Protein AF-0000000066530817 (afdb_homodimer)

pLDDT: mean 96.84, std 5.61, range [38.28, 98.94]

Nearest PDB structures (foldseek):
  3m1a-assembly2_B  TM=9.467E-01  e=4.471E-30  Streptomyces avermitilis
  3m1a-assembly6_J  TM=9.581E-01  e=1.051E-29  Streptomyces avermitilis
  3m1a-assembly4_D  TM=9.405E-01  e=4.206E-30  Streptomyces avermitilis
  3m1a-assembly1_C  TM=9.380E-01  e=3.957E-30  Streptomyces avermitilis
  3m1a-assembly1_G  TM=9.367E-01  e=8.749E-30  Streptomyces avermitilis

Sequence (554 aa):
MSFRKTLLITGASSGFGQALAREALDAGHRVVGTVRSEEARSALEAVAPGQAFGRLLDVTDLAAIEPTVAAIERDIGPLDVLVNSAGYGHEGILEESPLAEMRRQFEVNLFGAVAMIQAVLPYMRRRRRGHILNITSMGGYITMPGIAYYCGSKFALEGVSEALGKEVAGLGIAVTAVAPGSFRTDWAGRSMVRSPRTIADYDALFDPVRQARQEKSGKQPGDPRKAARAMLQAIDAENPPAHLLLGSDALGLVRQKLKALEEEIAAWEEVTRSTDGMSFRKTLLITGASSGFGQALAREALDAGHRVVGTVRSEEARSALEAVAPGQAFGRLLDVTDLAAIEPTVAAIERDIGPLDVLVNSAGYGHEGILEESPLAEMRRQFEVNLFGAVAMIQAVLPYMRRRRRGHILNITSMGGYITMPGIAYYCGSKFALEGVSEALGKEVAGLGIAVTAVAPGSFRTDWAGRSMVRSPRTIADYDALFDPVRQARQEKSGKQPGDPRKAARAMLQAIDAENPPAHLLLGSDALGLVRQKLKALEEEIAAWEEVTRSTDG

Organism: Pseudomonas aeruginosa (strain ATCC 15692 / DSM 22644 / CIP 104116 / JCM 14847 / LMG 12228 / 1C / PRS 101 / PAO1) (NCBI:txid208964)

Secondary structure (DSSP, 8-state):
-----EEEESSTTSHHHHHHHHHHHHTT-EEEEEESSHHHHHHHHHHSTTTEEEEE--TT-HHHHHHHHHHHHHHT----EEEE----EEEB-GGGS-HHHHHHHHIIIIIIHHHHHHHHHHHHHHHT-EEEEEE--GGGT---TTBHHHHHHHHHHHHHHHHHHHHHGGGTEEEEEEEE-SBSSSTTTTTEEEPPP--GGGHHHHHHHHHHHHHHTT--SB-HHHHHHHHHHHHH-SS--SEEEESHHHHHHHHHHHHHHHHHHHHTHHHHHTTB-/-----EEEEESTTSHHHHHHHHHHHHTT-EEEEEESSHHHHHHHHHHSTTTEEEEE--TT-HHHHHHHHHHHHHHT----EEEE----EEEB-GGGS-HHHHHHHHIIIIIIHHHHHHHHHHHHHHHT-EEEEEE--GGGT---TTBHHHHHHHHHHHHHHHHHHHHHGGGTEEEEEEEE-SBSSSTTTTTEEEPPP--GGGHHHHHHHHHHHHHHTT--SB-HHHHHHHHHHHHH-SS--SEEEESHHHHHHHHHHHHHHHHHHHHTHHHHHTTB-

Solvent-accessible surface area (backbone atoms only — not comparable to full-atom values): 26967 Å² total; per-residue (Å²): 127,88,76,74,41,31,36,38,28,32,37,27,76,44,56,61,23,26,30,29,47,52,52,39,46,75,72,59,24,32,34,37,27,23,20,85,42,71,67,48,25,53,54,50,22,64,74,38,75,91,37,28,41,52,40,85,49,56,60,67,46,63,84,52,45,46,60,50,47,52,47,40,44,71,73,76,37,75,63,39,29,42,32,38,43,44,60,67,39,44,37,28,46,68,82,61,37,61,67,67,58,40,53,53,46,32,36,39,43,30,53,18,43,49,50,50,47,50,45,48,42,64,59,22,54,74,66,43,35,33,36,38,36,38,59,50,24,33,44,34,76,40,70,48,66,33,28,28,55,34,16,15,26,21,12,15,41,45,33,30,36,54,12,46,27,62,60,32,48,90,38,49,28,48,33,25,30,34,17,41,39,58,43,48,35,56,48,69,49,84,35,38,48,72,46,69,90,84,61,71,91,45,44,84,67,44,48,61,52,55,51,51,50,57,70,40,51,68,65,34,54,17,23,42,58,42,43,24,52,46,51,50,50,43,72,68,37,94,76,52,55,56,56,40,57,31,16,56,63,22,49,51,53,42,51,51,46,53,52,53,50,51,53,47,46,62,74,42,39,68,59,13,47,60,13,45,100,128,88,77,75,43,30,36,38,27,31,38,28,76,44,53,60,23,26,30,31,48,52,53,38,44,74,72,60,23,32,35,37,26,23,22,88,42,71,68,47,24,52,54,50,21,65,74,37,74,92,38,30,42,52,40,84,49,57,60,68,46,62,84,55,44,47,61,50,47,52,48,40,43,70,73,77,36,74,66,41,29,42,33,38,43,44,61,66,39,43,37,28,48,68,82,59,35,59,66,68,58,41,53,53,47,32,36,40,42,31,53,17,42,49,51,50,48,50,46,49,41,65,59,22,55,74,68,43,33,31,35,37,37,37,59,48,24,34,43,34,76,39,70,48,66,33,28,25,56,34,16,14,26,20,13,15,40,44,32,30,37,53,9,46,27,61,63,32,48,90,38,50,28,49,32,25,28,34,17,42,38,60,44,48,34,56,46,70,50,84,34,38,48,71,47,69,91,82,61,72,89,47,44,83,66,44,50,60,52,54,52,52,50,58,69,40,51,69,66,34,56,16,24,44,60,40,43,25,51,45,50,51,50,41,71,69,38,93,76,52,54,57,58,39,54,31,15,56,62,20,50,52,52,42,52,50,46,53,52,52,50,52,52,48,45,60,74,44,40,69,59,13,47,60,11,45,101

Foldseek 3Di:
DQPAAEEEAEPCQFFLNVLLLLLSVVVPHAYEYEDADPVSQVVQCVSDPPRYGYDHDDLLPLVVQLVVLVCCCVPVHAHAEYELPFAAFEFAAPVQDDVVVLVVRLSTLPVSLVSNCVSNVVRCLVVLHHEYEREAALLLQDPDGGGVSNSVNSVVNLVVQLVVQVVCVRSRYHGAYEHEYWEQTCRLHPRYDYRDDDDVVCCVPPVVVNVVSVVCHRVTPHYSNVVSVVVVVLSSDPDHDNYHYHDPVSVVVNVVSVVVVVVVCVVCVVVVVVPDD/DQPAAEEEAEPCQFFLNVLLLLLSVVVPHAYEYEDADPVSQVVQCVSDPPRYGYDHDDLLPLVVQLVVLVCCCVPVHAHAEYELPFAAFEFAAPVQDDVVVLVVRLSTLPVSLVSNCVSNCVRCLVVLHHEYEREAALLLQDPDGGGVSNSVNSVVNLVVQLVVQVVCVRSRYHGAYEHEYWEQTCRLHPRYDYRDDDDVVCCVPCVVVNVVSVVCHRVTPHYSNVVSVVVVVLSSDPDHDNYHYHDPVSVVVNVVSVVVVVVVCVVCVVVVVVPDD

Structure (mmCIF, N/CA/C/O backbone):
data_AF-0000000066530817-model_v1
#
loop_
_entity.id
_entity.type
_entity.pdbx_description
1 polymer 'Probable short-chain dehydrogenase'
#
loop_
_atom_site.group_PDB
_atom_site.id
_atom_site.type_symbol
_atom_site.label_atom_id
_atom_site.label_alt_id
_atom_site.label_comp_id
_atom_site.label_asym_id
_atom_site.label_entity_id
_atom_site.label_seq_id
_atom_site.pdbx_PDB_ins_code
_atom_site.Cartn_x
_atom_site.Cartn_y
_atom_site.Cartn_z
_atom_site.occupancy
_atom_site.B_iso_or_equiv
_atom_site.auth_seq_id
_atom_site.auth_comp_id
_atom_site.auth_asym_id
_atom_site.auth_atom_id
_atom_site.pdbx_PDB_model_num
ATOM 1 N N . MET A 1 1 ? 1.146 -38.344 -5.578 1 38.28 1 MET A N 1
ATOM 2 C CA . MET A 1 1 ? 1.476 -37.812 -6.887 1 38.28 1 MET A CA 1
ATOM 3 C C . MET A 1 1 ? 0.85 -36.406 -7.062 1 38.28 1 MET A C 1
ATOM 5 O O . MET A 1 1 ? -0.363 -36.25 -6.914 1 38.28 1 MET A O 1
ATOM 9 N N . SER A 1 2 ? 1.534 -35.281 -6.781 1 54.75 2 SER A N 1
ATOM 10 C CA . SER A 1 2 ? 0.898 -33.969 -6.812 1 54.75 2 SER A CA 1
ATOM 11 C C . SER A 1 2 ? 0.169 -33.75 -8.133 1 54.75 2 SER A C 1
ATOM 13 O O . SER A 1 2 ? 0.687 -34.094 -9.203 1 54.75 2 SER A O 1
ATOM 15 N N . PHE A 1 3 ? -1.241 -33.656 -8.164 1 81.12 3 PHE A N 1
ATOM 16 C CA . PHE A 1 3 ? -2.107 -33.469 -9.32 1 81.12 3 PHE A CA 1
ATOM 17 C C . PHE A 1 3 ? -1.607 -32.312 -10.18 1 81.12 3 PHE A C 1
ATOM 19 O O . PHE A 1 3 ? -1.059 -31.344 -9.664 1 81.12 3 PHE A O 1
ATOM 26 N N . ARG A 1 4 ? -1.428 -32.594 -11.516 1 94.75 4 ARG A N 1
ATOM 27 C CA . ARG A 1 4 ? -1.034 -31.609 -12.5 1 94.75 4 ARG A CA 1
ATOM 28 C C . ARG A 1 4 ? -1.907 -30.359 -12.398 1 94.75 4 ARG A C 1
ATOM 30 O O . ARG A 1 4 ? -3.137 -30.453 -12.391 1 94.75 4 ARG A O 1
ATOM 37 N N . LYS A 1 5 ? -1.206 -29.281 -12.188 1 97.75 5 LYS A N 1
ATOM 38 C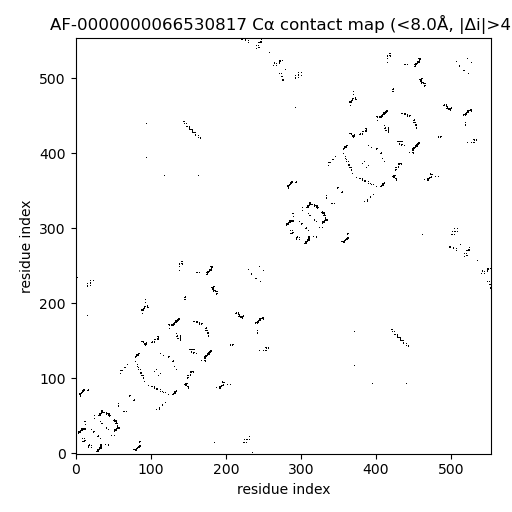 CA . LYS A 1 5 ? -1.889 -27.984 -12.133 1 97.75 5 LYS A CA 1
ATOM 39 C C . LYS A 1 5 ? -1.542 -27.125 -13.352 1 97.75 5 LYS A C 1
ATOM 41 O O . LYS A 1 5 ? -0.508 -27.344 -13.984 1 97.75 5 LYS A O 1
ATOM 46 N N . THR A 1 6 ? -2.455 -26.266 -13.695 1 98.56 6 THR A N 1
ATOM 47 C CA . THR A 1 6 ? -2.178 -25.25 -14.711 1 98.56 6 THR A CA 1
ATOM 48 C C . THR A 1 6 ? -1.934 -23.891 -14.055 1 98.56 6 THR A C 1
ATOM 50 O O . THR A 1 6 ? -2.822 -23.344 -13.406 1 98.56 6 THR A O 1
ATOM 53 N N . LEU A 1 7 ? -0.725 -23.359 -14.227 1 98.88 7 LEU A N 1
ATOM 54 C CA . LEU A 1 7 ? -0.338 -22.062 -13.68 1 98.88 7 LEU A CA 1
ATOM 55 C C . LEU A 1 7 ? -0.347 -20.984 -14.758 1 98.88 7 LEU A C 1
ATOM 57 O O . LEU A 1 7 ? 0.232 -21.172 -15.836 1 98.88 7 LEU A O 1
ATOM 61 N N . LEU A 1 8 ? -1.05 -19.906 -14.531 1 98.94 8 LEU A N 1
ATOM 62 C CA . LEU A 1 8 ? -0.887 -18.672 -15.305 1 98.94 8 LEU A CA 1
ATOM 63 C C . LEU A 1 8 ? 0.083 -17.719 -14.609 1 98.94 8 LEU A C 1
ATOM 65 O O . LEU A 1 8 ? -0.191 -17.25 -13.508 1 98.94 8 LEU A O 1
ATOM 69 N N . ILE A 1 9 ? 1.222 -17.484 -15.227 1 98.94 9 ILE A N 1
ATOM 70 C CA . ILE A 1 9 ? 2.281 -16.672 -14.648 1 98.94 9 ILE A CA 1
ATOM 71 C C . ILE A 1 9 ? 2.484 -15.414 -15.5 1 98.94 9 ILE A C 1
ATOM 73 O O . ILE A 1 9 ? 2.854 -15.5 -16.672 1 98.94 9 ILE A O 1
ATOM 77 N N . THR A 1 10 ? 2.234 -14.266 -14.906 1 98.88 10 THR A N 1
ATOM 78 C CA . THR A 1 10 ? 2.518 -13.031 -15.641 1 98.88 10 THR A CA 1
ATOM 79 C C . THR A 1 10 ? 3.998 -12.68 -15.555 1 98.88 10 THR A C 1
ATOM 81 O O . THR A 1 10 ? 4.633 -12.898 -14.516 1 98.88 10 THR A O 1
ATOM 84 N N . GLY A 1 11 ? 4.496 -12.07 -16.609 1 96.75 11 GLY A N 1
ATOM 85 C CA . GLY A 1 11 ? 5.914 -11.75 -16.609 1 96.75 11 GLY A CA 1
ATOM 86 C C . GLY A 1 11 ? 6.801 -12.984 -16.562 1 96.75 11 GLY A C 1
ATOM 87 O O . GLY A 1 11 ? 7.703 -13.062 -15.727 1 96.75 11 GLY A O 1
ATOM 88 N N . ALA A 1 12 ? 6.633 -13.945 -17.484 1 97.5 12 ALA A N 1
ATOM 89 C CA . ALA A 1 12 ? 7.246 -15.266 -17.391 1 97.5 12 ALA A CA 1
ATOM 90 C C . ALA A 1 12 ? 8.594 -15.297 -18.109 1 97.5 12 ALA A C 1
ATOM 92 O O . ALA A 1 12 ? 9.258 -16.344 -18.141 1 97.5 12 ALA A O 1
ATOM 93 N N . SER A 1 13 ? 9.07 -14.141 -18.594 1 94.56 13 SER A N 1
ATOM 94 C CA . SER A 1 13 ? 10.258 -14.172 -19.438 1 94.56 13 SER A CA 1
ATOM 95 C C . SER A 1 13 ? 11.516 -13.852 -18.641 1 94.56 13 SER A C 1
ATOM 97 O O . SER A 1 13 ? 12.625 -13.953 -19.156 1 94.56 13 SER A O 1
ATOM 99 N N . SER A 1 14 ? 11.344 -13.477 -17.391 1 92.94 14 SER A N 1
ATOM 100 C CA . SER A 1 14 ? 12.516 -13.141 -16.578 1 92.94 14 SER A CA 1
ATOM 101 C C . SER A 1 14 ? 12.227 -13.281 -15.094 1 92.94 14 SER A C 1
ATOM 103 O O . SER A 1 14 ? 11.102 -13.578 -14.695 1 92.94 14 SER A O 1
ATOM 105 N N . GLY A 1 15 ? 13.266 -13.289 -14.344 1 94 15 GLY A N 1
ATOM 106 C CA . GLY A 1 15 ? 13.148 -13.195 -12.898 1 94 15 GLY A CA 1
ATOM 107 C C . GLY A 1 15 ? 12.414 -14.367 -12.281 1 94 15 GLY A C 1
ATOM 108 O O . GLY A 1 15 ? 12.648 -15.523 -12.648 1 94 15 GLY A O 1
ATOM 109 N N . PHE A 1 16 ? 11.602 -14.055 -11.281 1 96.56 16 PHE A N 1
ATOM 110 C CA . PHE A 1 16 ? 10.859 -15.07 -10.539 1 96.56 16 PHE A CA 1
ATOM 111 C C . PHE A 1 16 ? 9.859 -15.781 -11.445 1 96.56 16 PHE A C 1
ATOM 113 O O . PHE A 1 16 ? 9.641 -16.984 -11.312 1 96.56 16 PHE A O 1
ATOM 120 N N . GLY A 1 17 ? 9.242 -14.992 -12.398 1 97.62 17 GLY A N 1
ATOM 121 C CA . GLY A 1 17 ? 8.289 -15.602 -13.32 1 97.62 17 GLY A CA 1
ATOM 122 C C . GLY A 1 17 ? 8.906 -16.703 -14.172 1 97.62 17 GLY A C 1
ATOM 123 O O . GLY A 1 17 ? 8.32 -17.781 -14.328 1 97.62 17 GLY A O 1
ATOM 124 N N . GLN A 1 18 ? 10.055 -16.391 -14.656 1 97.38 18 GLN A N 1
ATOM 125 C CA . GLN A 1 18 ? 10.75 -17.375 -15.484 1 97.38 18 GLN A CA 1
ATOM 126 C C . GLN A 1 18 ? 11.195 -18.578 -14.648 1 97.38 18 GLN A C 1
ATOM 128 O O . GLN A 1 18 ? 11.047 -19.719 -15.078 1 97.38 18 GLN A O 1
ATOM 133 N N . ALA A 1 19 ? 11.766 -18.328 -13.477 1 98 19 ALA A N 1
ATOM 134 C CA . ALA A 1 19 ? 12.219 -19.406 -12.594 1 98 19 ALA A CA 1
ATOM 135 C C . ALA A 1 19 ? 11.062 -20.312 -12.188 1 98 19 ALA A C 1
ATOM 137 O O . ALA A 1 19 ? 11.195 -21.531 -12.18 1 98 19 ALA A O 1
ATOM 138 N N . LEU A 1 20 ? 9.93 -19.734 -11.867 1 98.62 20 LEU A N 1
ATOM 139 C CA . LEU A 1 20 ? 8.766 -20.516 -11.461 1 98.62 20 LEU A CA 1
ATOM 140 C C . LEU A 1 20 ? 8.211 -21.328 -12.641 1 98.62 20 LEU A C 1
ATOM 142 O O . LEU A 1 20 ? 7.805 -22.469 -12.469 1 98.62 20 LEU A O 1
ATOM 146 N N . ALA A 1 21 ? 8.172 -20.672 -13.797 1 98.62 21 ALA A N 1
ATOM 147 C CA . ALA A 1 21 ? 7.723 -21.406 -14.984 1 98.62 21 ALA A CA 1
ATOM 148 C C . ALA A 1 21 ? 8.555 -22.656 -15.203 1 98.62 21 ALA A C 1
ATOM 150 O O . ALA A 1 21 ? 8 -23.75 -15.406 1 98.62 21 ALA A O 1
ATOM 151 N N . ARG A 1 22 ? 9.844 -22.547 -15.094 1 98.06 22 ARG A N 1
ATOM 152 C CA . ARG A 1 22 ? 10.742 -23.672 -15.344 1 98.06 22 ARG A CA 1
ATOM 153 C C . ARG A 1 22 ? 10.562 -24.75 -14.297 1 98.06 22 ARG A C 1
ATOM 155 O O . ARG A 1 22 ? 10.438 -25.938 -14.633 1 98.06 22 ARG A O 1
ATOM 162 N N . GLU A 1 23 ? 10.555 -24.359 -13.031 1 98.19 23 GLU A N 1
ATOM 163 C CA . GLU A 1 23 ? 10.422 -25.344 -11.961 1 98.19 23 GLU A CA 1
ATOM 164 C C . GLU A 1 23 ? 9.062 -26.031 -12 1 98.19 23 GLU A C 1
ATOM 166 O O . GLU A 1 23 ? 8.961 -27.219 -11.688 1 98.19 23 GLU A O 1
ATOM 171 N N . ALA A 1 24 ? 8.008 -25.297 -12.336 1 98.5 24 ALA A N 1
ATOM 172 C CA . ALA A 1 24 ? 6.672 -25.875 -12.445 1 98.5 24 ALA A CA 1
ATOM 173 C C . ALA A 1 24 ? 6.605 -26.906 -13.57 1 98.5 24 ALA A C 1
ATOM 175 O O . ALA A 1 24 ? 6.023 -27.984 -13.406 1 98.5 24 ALA A O 1
ATOM 176 N N . LEU A 1 25 ? 7.195 -26.562 -14.742 1 98.12 25 LEU A N 1
ATOM 177 C CA . LEU A 1 25 ? 7.238 -27.484 -15.867 1 98.12 25 LEU A CA 1
ATOM 178 C C . LEU A 1 25 ? 8.023 -28.734 -15.516 1 98.12 25 LEU A C 1
ATOM 180 O O . LEU A 1 25 ? 7.598 -29.859 -15.82 1 98.12 25 LEU A O 1
ATOM 184 N N . ASP A 1 26 ? 9.125 -28.531 -14.82 1 97.31 26 ASP A N 1
ATOM 185 C CA . ASP A 1 26 ? 9.953 -29.656 -14.391 1 97.31 26 ASP A CA 1
ATOM 186 C C . ASP A 1 26 ? 9.195 -30.562 -13.43 1 97.31 26 ASP A C 1
ATOM 188 O O . ASP A 1 26 ? 9.414 -31.781 -13.406 1 97.31 26 ASP A O 1
ATOM 192 N N . ALA A 1 27 ? 8.305 -30 -12.664 1 96.94 27 ALA A N 1
ATOM 193 C CA . ALA A 1 27 ? 7.527 -30.75 -11.68 1 96.94 27 ALA A CA 1
ATOM 194 C C . ALA A 1 27 ? 6.309 -31.406 -12.328 1 96.94 27 ALA A C 1
ATOM 196 O O . ALA A 1 27 ? 5.539 -32.094 -11.664 1 96.94 27 ALA A O 1
ATOM 197 N N . GLY A 1 28 ? 6.086 -31.109 -13.633 1 96.38 28 GLY A N 1
ATOM 198 C CA . GLY A 1 28 ? 5.043 -31.812 -14.367 1 96.38 28 GLY A CA 1
ATOM 199 C C . GLY A 1 28 ? 3.781 -30.984 -14.539 1 96.38 28 GLY A C 1
ATOM 200 O O . GLY A 1 28 ? 2.787 -31.469 -15.086 1 96.38 28 GLY A O 1
ATOM 201 N N . HIS A 1 29 ? 3.76 -29.719 -14.109 1 98 29 HIS A N 1
ATOM 202 C CA . HIS A 1 29 ? 2.615 -28.828 -14.273 1 98 29 HIS A CA 1
ATOM 203 C C . HIS A 1 29 ? 2.58 -28.234 -15.672 1 98 29 HIS A C 1
ATOM 205 O O . HIS A 1 29 ? 3.539 -28.375 -16.438 1 98 29 HIS A O 1
ATOM 211 N N . ARG A 1 30 ? 1.465 -27.688 -16.031 1 98.25 30 ARG A N 1
ATOM 212 C CA . ARG A 1 30 ? 1.346 -26.859 -17.219 1 98.25 30 ARG A CA 1
ATOM 213 C C . ARG A 1 30 ? 1.525 -25.375 -16.891 1 98.25 30 ARG A C 1
ATOM 215 O O . ARG A 1 30 ? 1.114 -24.938 -15.812 1 98.25 30 ARG A O 1
ATOM 222 N N . VAL A 1 31 ? 2.117 -24.703 -17.797 1 98.75 31 VAL A N 1
ATOM 223 C CA . VAL A 1 31 ? 2.381 -23.297 -17.547 1 98.75 31 VAL A CA 1
ATOM 224 C C . VAL A 1 31 ? 1.887 -22.453 -18.734 1 98.75 31 VAL A C 1
ATOM 226 O O . VAL A 1 31 ? 2.203 -22.75 -19.875 1 98.75 31 VAL A O 1
ATOM 229 N N . VAL A 1 32 ? 1.047 -21.516 -18.469 1 98.88 32 VAL A N 1
ATOM 230 C CA . VAL A 1 32 ? 0.774 -20.406 -19.375 1 98.88 32 VAL A CA 1
ATOM 231 C C . VAL A 1 32 ? 1.513 -19.156 -18.906 1 98.88 32 VAL A C 1
ATOM 233 O O . VAL A 1 32 ? 1.268 -18.656 -17.812 1 98.88 32 VAL A O 1
ATOM 236 N N . GLY A 1 33 ? 2.445 -18.688 -19.703 1 98.81 33 GLY A N 1
ATOM 237 C CA . GLY A 1 33 ? 3.215 -17.5 -19.344 1 98.81 33 GLY A CA 1
ATOM 238 C C . GLY A 1 33 ? 2.93 -16.312 -20.25 1 98.81 33 GLY A C 1
ATOM 239 O O . GLY A 1 33 ? 2.934 -16.438 -21.469 1 98.81 33 GLY A O 1
ATOM 240 N N . THR A 1 34 ? 2.643 -15.172 -19.641 1 98.75 34 THR A N 1
ATOM 241 C CA . THR A 1 34 ? 2.537 -13.969 -20.453 1 98.75 34 THR A CA 1
ATOM 242 C C . THR A 1 34 ? 3.916 -13.367 -20.703 1 98.75 34 THR A C 1
ATOM 244 O O . THR A 1 34 ? 4.777 -13.375 -19.828 1 98.75 34 THR A O 1
ATOM 247 N N . VAL A 1 35 ? 4.121 -12.945 -21.891 1 98 35 VAL A N 1
ATOM 248 C CA . VAL A 1 35 ? 5.375 -12.367 -22.359 1 98 35 VAL A CA 1
ATOM 249 C C . VAL A 1 35 ? 5.09 -11.156 -23.25 1 98 35 VAL A C 1
ATOM 251 O O . VAL A 1 35 ? 3.939 -10.906 -23.609 1 98 35 VAL A O 1
ATOM 254 N N . ARG A 1 36 ? 6.168 -10.391 -23.641 1 95.31 36 ARG A N 1
ATOM 255 C CA . ARG A 1 36 ? 5.945 -9.125 -24.328 1 95.31 36 ARG A CA 1
ATOM 256 C C . ARG A 1 36 ? 6.438 -9.195 -25.781 1 95.31 36 ARG A C 1
ATOM 258 O O . ARG A 1 36 ? 6.27 -8.25 -26.547 1 95.31 36 ARG A O 1
ATOM 265 N N . SER A 1 37 ? 7.066 -10.281 -26.078 1 97.12 37 SER A N 1
ATOM 266 C CA . SER A 1 37 ? 7.59 -10.398 -27.438 1 97.12 37 SER A CA 1
ATOM 267 C C . SER A 1 37 ? 7.391 -11.812 -27.984 1 97.12 37 SER A C 1
ATOM 269 O O . SER A 1 37 ? 7.273 -12.766 -27.219 1 97.12 37 SER A O 1
ATOM 271 N N . GLU A 1 38 ? 7.363 -11.859 -29.297 1 97.81 38 GLU A N 1
ATOM 272 C CA . GLU A 1 38 ? 7.234 -13.148 -29.969 1 97.81 38 GLU A CA 1
ATOM 273 C C . GLU A 1 38 ? 8.445 -14.039 -29.688 1 97.81 38 GLU A C 1
ATOM 275 O O . GLU A 1 38 ? 8.312 -15.258 -29.562 1 97.81 38 GLU A O 1
ATOM 280 N N . GLU A 1 39 ? 9.562 -13.398 -29.547 1 97.94 39 GLU A N 1
ATOM 281 C CA . GLU A 1 39 ? 10.773 -14.148 -29.219 1 97.94 39 GLU A CA 1
ATOM 282 C C . GLU A 1 39 ? 10.672 -14.805 -27.859 1 97.94 39 GLU A C 1
ATOM 284 O O . GLU A 1 39 ? 11.016 -15.984 -27.703 1 97.94 39 GLU A O 1
ATOM 289 N N . ALA A 1 40 ? 10.188 -14.086 -26.922 1 97.44 40 ALA A N 1
ATOM 290 C CA . ALA A 1 40 ? 10.016 -14.617 -25.562 1 97.44 40 ALA A CA 1
ATOM 291 C C . ALA A 1 40 ? 8.945 -15.703 -25.531 1 97.44 40 ALA A C 1
ATOM 293 O O . ALA A 1 40 ? 9.07 -16.688 -24.797 1 97.44 40 ALA A O 1
ATOM 294 N N . ARG A 1 41 ? 7.91 -15.508 -26.328 1 98 41 ARG A N 1
ATOM 295 C CA . ARG A 1 41 ? 6.859 -16.516 -26.422 1 98 41 ARG A CA 1
ATOM 296 C C . ARG A 1 41 ? 7.422 -17.844 -26.938 1 98 41 ARG A C 1
ATOM 298 O O . ARG A 1 41 ? 7.191 -18.891 -26.328 1 98 41 ARG A O 1
ATOM 305 N N . SER A 1 42 ? 8.148 -17.766 -28 1 97.81 42 SER A N 1
ATOM 306 C CA . SER A 1 42 ? 8.727 -18.953 -28.609 1 97.81 42 SER A CA 1
ATOM 307 C C . SER A 1 42 ? 9.695 -19.641 -27.641 1 97.81 42 SER A C 1
ATOM 309 O O . SER A 1 42 ? 9.727 -20.875 -27.562 1 97.81 42 SER A O 1
ATOM 311 N N . ALA A 1 43 ? 10.469 -18.812 -26.969 1 97.44 43 ALA A N 1
ATOM 312 C CA . ALA A 1 43 ? 11.445 -19.344 -26.016 1 97.44 43 ALA A CA 1
ATOM 313 C C . ALA A 1 43 ? 10.75 -20.109 -24.891 1 97.44 43 ALA A C 1
ATOM 315 O O . ALA A 1 43 ? 11.211 -21.172 -24.484 1 97.44 43 ALA A O 1
ATOM 316 N N . LEU A 1 44 ? 9.68 -19.578 -24.375 1 97.5 44 LEU A N 1
ATOM 317 C CA . LEU A 1 44 ? 8.938 -20.234 -23.312 1 97.5 44 LEU A CA 1
ATOM 318 C C . LEU A 1 44 ? 8.328 -21.547 -23.781 1 97.5 44 LEU A C 1
ATOM 320 O O . LEU A 1 44 ? 8.422 -22.562 -23.094 1 97.5 44 LEU A O 1
ATOM 324 N N . GLU A 1 45 ? 7.727 -21.547 -24.938 1 97.88 45 GLU A N 1
ATOM 325 C CA . GLU A 1 45 ? 7.043 -22.734 -25.469 1 97.88 45 GLU A CA 1
ATOM 326 C C . GLU A 1 45 ? 8.031 -23.844 -25.812 1 97.88 45 GLU A C 1
ATOM 328 O O . GLU A 1 45 ? 7.691 -25.031 -25.734 1 97.88 45 GLU A O 1
ATOM 333 N N . ALA A 1 46 ? 9.242 -23.422 -26.094 1 97.12 46 ALA A N 1
ATOM 334 C CA . ALA A 1 46 ? 10.281 -24.391 -26.453 1 97.12 46 ALA A CA 1
ATOM 335 C C . ALA A 1 46 ? 10.758 -25.172 -25.234 1 97.12 46 ALA A C 1
ATOM 337 O O . ALA A 1 46 ? 11.32 -26.266 -25.359 1 97.12 46 ALA A O 1
ATOM 338 N N . VAL A 1 47 ? 10.594 -24.625 -24.047 1 95.31 47 VAL A N 1
ATOM 339 C CA . VAL A 1 47 ? 11.055 -25.266 -22.812 1 95.31 47 VAL A CA 1
ATOM 340 C C . VAL A 1 47 ? 10.359 -26.625 -22.641 1 95.31 47 VAL A C 1
ATOM 342 O O . VAL A 1 47 ? 10.984 -27.594 -22.219 1 95.31 47 VAL A O 1
ATOM 345 N N . ALA A 1 48 ? 9.047 -26.703 -22.875 1 95.88 48 ALA A N 1
ATOM 346 C CA . ALA A 1 48 ? 8.25 -27.922 -22.766 1 95.88 48 ALA A CA 1
ATOM 347 C C . ALA A 1 48 ? 7.074 -27.906 -23.734 1 95.88 48 ALA A C 1
ATOM 349 O O . ALA A 1 48 ? 5.945 -27.594 -23.344 1 95.88 48 ALA A O 1
ATOM 350 N N . PRO A 1 49 ? 7.34 -28.344 -24.953 1 94.31 49 PRO A N 1
ATOM 351 C CA . PRO A 1 49 ? 6.273 -28.328 -25.969 1 94.31 49 PRO A CA 1
ATOM 352 C C . PRO A 1 49 ? 5.023 -29.078 -25.5 1 94.31 49 PRO A C 1
ATOM 354 O O . PRO A 1 49 ? 5.117 -30.188 -24.969 1 94.31 49 PRO A O 1
ATOM 357 N N . GLY A 1 50 ? 3.914 -28.422 -25.547 1 94.81 50 GLY A N 1
ATOM 358 C CA . GLY A 1 50 ? 2.639 -29.016 -25.188 1 94.81 50 GLY A CA 1
ATOM 359 C C . GLY A 1 50 ? 2.277 -28.797 -23.719 1 94.81 50 GLY A C 1
ATOM 360 O O . GLY A 1 50 ? 1.153 -29.094 -23.312 1 94.81 50 GLY A O 1
ATOM 361 N N . GLN A 1 51 ? 3.234 -28.328 -22.984 1 97.31 51 GLN A N 1
ATOM 362 C CA . GLN A 1 51 ? 2.979 -28.078 -21.562 1 97.31 51 GLN A CA 1
ATOM 363 C C . GLN A 1 51 ? 3.205 -26.625 -21.219 1 97.31 51 GLN A C 1
ATOM 365 O O . GLN A 1 51 ? 2.748 -26.156 -20.172 1 97.31 51 GLN A O 1
ATOM 370 N N . ALA A 1 52 ? 3.992 -25.969 -22 1 98.44 52 ALA A N 1
ATOM 371 C CA . ALA A 1 52 ? 4.262 -24.547 -21.844 1 98.44 52 ALA A CA 1
ATOM 372 C C . ALA A 1 52 ? 3.582 -23.734 -22.953 1 98.44 52 ALA A C 1
ATOM 374 O O . ALA A 1 52 ? 3.74 -24.047 -24.141 1 98.44 52 ALA A O 1
ATOM 375 N N . PHE A 1 53 ? 2.816 -22.734 -22.609 1 98.69 53 PHE A N 1
ATOM 376 C CA . PHE A 1 53 ? 2.076 -21.906 -23.547 1 98.69 53 PHE A CA 1
ATOM 377 C C . PHE A 1 53 ? 2.383 -20.422 -23.312 1 98.69 53 PHE A C 1
ATOM 379 O O . PHE A 1 53 ? 2.256 -19.922 -22.203 1 98.69 53 PHE A O 1
ATOM 386 N N . GLY A 1 54 ? 2.803 -19.766 -24.344 1 98.56 54 GLY A N 1
ATOM 387 C CA . GLY A 1 54 ? 3.023 -18.328 -24.25 1 98.56 54 GLY A CA 1
ATOM 388 C C . GLY A 1 54 ? 1.835 -17.516 -24.719 1 98.56 54 GLY A C 1
ATOM 389 O O . GLY A 1 54 ? 1.163 -17.891 -25.688 1 98.56 54 GLY A O 1
ATOM 390 N N . ARG A 1 55 ? 1.552 -16.453 -24.047 1 98.62 55 ARG A N 1
ATOM 391 C CA . ARG A 1 55 ? 0.56 -15.461 -24.453 1 98.62 55 ARG A CA 1
ATOM 392 C C . ARG A 1 55 ? 1.157 -14.062 -24.469 1 98.62 55 ARG A C 1
ATOM 394 O O . ARG A 1 55 ? 1.802 -13.641 -23.5 1 98.62 55 ARG A O 1
ATOM 401 N N . LEU A 1 56 ? 1.021 -13.383 -25.594 1 98.44 56 LEU A N 1
ATOM 402 C CA . LEU A 1 56 ? 1.45 -11.992 -25.672 1 98.44 56 LEU A CA 1
ATOM 403 C C . LEU A 1 56 ? 0.49 -11.086 -24.906 1 98.44 56 LEU A C 1
ATOM 405 O O . LEU A 1 56 ? -0.667 -10.93 -25.297 1 98.44 56 LEU A O 1
ATOM 409 N N . LEU A 1 57 ? 1.036 -10.508 -23.766 1 98.62 57 LEU A N 1
ATOM 410 C CA . LEU A 1 57 ? 0.19 -9.648 -22.953 1 98.62 57 LEU A CA 1
ATOM 411 C C . LEU A 1 57 ? 1.035 -8.68 -22.125 1 98.62 57 LEU A C 1
ATOM 413 O O . LEU A 1 57 ? 1.938 -9.109 -21.406 1 98.62 57 LEU A O 1
ATOM 417 N N . ASP A 1 58 ? 0.814 -7.438 -22.328 1 98.06 58 ASP A N 1
ATOM 418 C CA . ASP A 1 58 ? 1.212 -6.406 -21.375 1 98.06 58 ASP A CA 1
ATOM 419 C C . ASP A 1 58 ? 0.136 -6.199 -20.312 1 98.06 58 ASP A C 1
ATOM 421 O O . ASP A 1 58 ? -0.997 -5.832 -20.625 1 98.06 58 ASP A O 1
ATOM 425 N N . VAL A 1 59 ? 0.485 -6.406 -19.047 1 98.19 59 VAL A N 1
ATOM 426 C CA . VAL A 1 59 ? -0.522 -6.395 -18 1 98.19 59 VAL A CA 1
ATOM 427 C C . VAL A 1 59 ? -1.087 -4.988 -17.828 1 98.19 59 VAL A C 1
ATOM 429 O O . VAL A 1 59 ? -2.088 -4.785 -17.141 1 98.19 59 VAL A O 1
ATOM 432 N N . THR A 1 60 ? -0.463 -3.982 -18.469 1 98 60 THR A N 1
ATOM 433 C CA . THR A 1 60 ? -1.028 -2.639 -18.438 1 98 60 THR A CA 1
ATOM 434 C C . THR A 1 60 ? -2.07 -2.461 -19.531 1 98 60 THR A C 1
ATOM 436 O O . THR A 1 60 ? -2.779 -1.453 -19.578 1 98 60 THR A O 1
ATOM 439 N N . ASP A 1 61 ? -2.105 -3.383 -20.484 1 98.31 61 ASP A N 1
ATOM 440 C CA . ASP A 1 61 ? -3.197 -3.408 -21.453 1 98.31 61 ASP A CA 1
ATOM 441 C C . ASP A 1 61 ? -4.441 -4.062 -20.859 1 98.31 61 ASP A C 1
ATOM 443 O O . ASP A 1 61 ? -4.773 -5.199 -21.203 1 98.31 61 ASP A O 1
ATOM 447 N N . LEU A 1 62 ? -5.164 -3.299 -20.125 1 97.88 62 LEU A N 1
ATOM 448 C CA . LEU A 1 62 ? -6.254 -3.812 -19.297 1 97.88 62 LEU A CA 1
ATOM 449 C C . LEU A 1 62 ? -7.348 -4.422 -20.172 1 97.88 62 LEU A C 1
ATOM 451 O O . LEU A 1 62 ? -7.984 -5.406 -19.781 1 97.88 62 LEU A O 1
ATOM 455 N N . ALA A 1 63 ? -7.59 -3.873 -21.297 1 97.88 63 ALA A N 1
ATOM 456 C CA . ALA A 1 63 ? -8.648 -4.348 -22.188 1 97.88 63 ALA A CA 1
ATOM 457 C C . ALA A 1 63 ? -8.328 -5.738 -22.734 1 97.88 63 ALA A C 1
ATOM 459 O O . ALA A 1 63 ? -9.234 -6.484 -23.109 1 97.88 63 ALA A O 1
ATOM 460 N N . ALA A 1 64 ? -7.062 -6.141 -22.75 1 98.62 64 ALA A N 1
ATOM 461 C CA . ALA A 1 64 ? -6.633 -7.41 -23.328 1 98.62 64 ALA A CA 1
ATOM 462 C C . ALA A 1 64 ? -6.684 -8.531 -22.297 1 98.62 64 ALA A C 1
ATOM 464 O O . ALA A 1 64 ? -6.629 -9.711 -22.656 1 98.62 64 ALA A O 1
ATOM 465 N N . ILE A 1 65 ? -6.844 -8.211 -21.016 1 98.81 65 ILE A N 1
ATOM 466 C CA . ILE A 1 65 ? -6.633 -9.172 -19.938 1 98.81 65 ILE A CA 1
ATOM 467 C C . ILE A 1 65 ? -7.785 -10.164 -19.906 1 98.81 65 ILE A C 1
ATOM 469 O O . ILE A 1 65 ? -7.574 -11.375 -20.031 1 98.81 65 ILE A O 1
ATOM 473 N N . GLU A 1 66 ? -8.984 -9.688 -19.812 1 98.62 66 GLU A N 1
ATOM 474 C CA . GLU A 1 66 ? -10.133 -10.578 -19.703 1 98.62 66 GLU A CA 1
ATOM 475 C C . GLU A 1 66 ? -10.242 -11.492 -20.922 1 98.62 66 GLU A C 1
ATOM 477 O O . GLU A 1 66 ? -10.391 -12.711 -20.781 1 98.62 66 GLU A O 1
ATOM 482 N N . PRO A 1 67 ? -10.109 -10.969 -22.188 1 98.69 67 PRO A N 1
ATOM 483 C CA . PRO A 1 67 ? -10.148 -11.852 -23.359 1 98.69 67 PRO A CA 1
ATOM 484 C C . PRO A 1 67 ? -9.031 -12.898 -23.344 1 98.69 67 PRO A C 1
ATOM 486 O O . PRO A 1 67 ? -9.25 -14.039 -23.766 1 98.69 67 PRO A O 1
ATOM 489 N N . THR A 1 68 ? -7.863 -12.508 -22.875 1 98.81 68 THR A N 1
ATOM 490 C CA . THR A 1 68 ? -6.746 -13.445 -22.812 1 98.81 68 THR A CA 1
ATOM 491 C C . THR A 1 68 ? -7.039 -14.578 -21.844 1 98.81 68 THR A C 1
ATOM 493 O O . THR A 1 68 ? -6.836 -15.75 -22.172 1 98.81 68 THR A O 1
ATOM 496 N N . VAL A 1 69 ? -7.566 -14.273 -20.672 1 98.88 69 VAL A N 1
ATOM 497 C CA . VAL A 1 69 ? -7.879 -15.273 -19.656 1 98.88 69 VAL A CA 1
ATOM 498 C C . VAL A 1 69 ? -8.992 -16.188 -20.156 1 98.88 69 VAL A C 1
ATOM 500 O O . VAL A 1 69 ? -8.922 -17.406 -20.016 1 98.88 69 VAL A O 1
ATOM 503 N N . ALA A 1 70 ? -9.977 -15.562 -20.781 1 98.81 70 ALA A N 1
ATOM 504 C CA . ALA A 1 70 ? -11.078 -16.344 -21.359 1 98.81 70 ALA A CA 1
ATOM 505 C C . ALA A 1 70 ? -10.562 -17.344 -22.391 1 98.81 70 ALA A C 1
ATOM 507 O O . ALA A 1 70 ? -11 -18.484 -22.438 1 98.81 70 ALA A O 1
ATOM 508 N N . ALA A 1 71 ? -9.688 -16.891 -23.234 1 98.75 71 ALA A N 1
ATOM 509 C CA . ALA A 1 71 ? -9.117 -17.766 -24.266 1 98.75 71 ALA A CA 1
ATOM 510 C C . ALA A 1 71 ? -8.32 -18.906 -23.641 1 98.75 71 ALA A C 1
ATOM 512 O O . ALA A 1 71 ? -8.359 -20.031 -24.141 1 98.75 71 ALA A O 1
ATOM 513 N N . ILE A 1 72 ? -7.578 -18.625 -22.578 1 98.75 72 ILE A N 1
ATOM 514 C CA . ILE A 1 72 ? -6.797 -19.656 -21.906 1 98.75 72 ILE A CA 1
ATOM 515 C C . ILE A 1 72 ? -7.73 -20.719 -21.344 1 98.75 72 ILE A C 1
ATOM 517 O O . ILE A 1 72 ? -7.516 -21.906 -21.547 1 98.75 72 ILE A O 1
ATOM 521 N N . GLU A 1 73 ? -8.789 -20.297 -20.672 1 98.62 73 GLU A N 1
ATOM 522 C CA . GLU A 1 73 ? -9.766 -21.203 -20.078 1 98.62 73 GLU A CA 1
ATOM 523 C C . GLU A 1 73 ? -10.43 -22.078 -21.141 1 98.62 73 GLU A C 1
ATOM 525 O O . GLU A 1 73 ? -10.695 -23.266 -20.906 1 98.62 73 GLU A O 1
ATOM 530 N N . ARG A 1 74 ? -10.641 -21.484 -22.234 1 98 74 ARG A N 1
ATOM 531 C CA . ARG A 1 74 ? -11.336 -22.172 -23.312 1 98 74 ARG A CA 1
ATOM 532 C C . ARG A 1 74 ? -10.391 -23.125 -24.047 1 98 74 ARG A C 1
ATOM 534 O O . ARG A 1 74 ? -10.742 -24.281 -24.297 1 98 74 ARG A O 1
ATOM 541 N N . ASP A 1 75 ? -9.188 -22.719 -24.328 1 97.75 75 ASP A N 1
ATOM 542 C CA . ASP A 1 75 ? -8.336 -23.391 -25.281 1 97.75 75 ASP A CA 1
ATOM 543 C C . ASP A 1 75 ? -7.332 -24.312 -24.578 1 97.75 75 ASP A C 1
ATOM 545 O O . ASP A 1 75 ? -6.879 -25.297 -25.156 1 97.75 75 ASP A O 1
ATOM 549 N N . ILE A 1 76 ? -6.906 -23.984 -23.422 1 97.31 76 ILE A N 1
ATOM 550 C CA . ILE A 1 76 ? -5.871 -24.719 -22.719 1 97.31 76 ILE A CA 1
ATOM 551 C C . ILE A 1 76 ? -6.5 -25.516 -21.578 1 97.31 76 ILE A C 1
ATOM 553 O O . ILE A 1 76 ? -6.266 -26.719 -21.438 1 97.31 76 ILE A O 1
ATOM 557 N N . GLY A 1 77 ? -7.391 -24.891 -20.859 1 96.62 77 GLY A N 1
ATOM 558 C CA . GLY A 1 77 ? -8.078 -25.562 -19.766 1 96.62 77 GLY A CA 1
ATOM 559 C C . GLY A 1 77 ? -8.156 -24.719 -18.5 1 96.62 77 GLY A C 1
ATOM 560 O O . GLY A 1 77 ? -7.699 -23.578 -18.484 1 96.62 77 GLY A O 1
ATOM 561 N N . PRO A 1 78 ? -8.727 -25.328 -17.469 1 98.06 78 PRO A N 1
ATOM 562 C CA . PRO A 1 78 ? -8.969 -24.562 -16.234 1 98.06 78 PRO A CA 1
ATOM 563 C C . PRO A 1 78 ? -7.68 -24.125 -15.555 1 98.06 78 PRO A C 1
ATOM 565 O O . PRO A 1 78 ? -6.746 -24.906 -15.414 1 98.06 78 PRO A O 1
ATOM 568 N N . LEU A 1 79 ? -7.691 -22.859 -15.133 1 98.5 79 LEU A N 1
ATOM 569 C CA . LEU A 1 79 ? -6.559 -22.297 -14.406 1 98.5 79 LEU A CA 1
ATOM 570 C C . LEU A 1 79 ? -6.645 -22.641 -12.922 1 98.5 79 LEU A C 1
ATOM 572 O O . LEU A 1 79 ? -7.625 -22.297 -12.258 1 98.5 79 LEU A O 1
ATOM 576 N N . ASP A 1 80 ? -5.586 -23.266 -12.406 1 98.69 80 ASP A N 1
ATOM 577 C CA . ASP A 1 80 ? -5.543 -23.625 -10.992 1 98.69 80 ASP A CA 1
ATOM 578 C C . ASP A 1 80 ? -4.867 -22.547 -10.164 1 98.69 80 ASP A C 1
ATOM 580 O O . ASP A 1 80 ? -5.199 -22.344 -8.992 1 98.69 80 ASP A O 1
ATOM 584 N N . VAL A 1 81 ? -3.873 -21.906 -10.734 1 98.94 81 VAL A N 1
ATOM 585 C CA . VAL A 1 81 ? -3.047 -20.953 -10.008 1 98.94 81 VAL A CA 1
ATOM 586 C C . VAL A 1 81 ? -2.793 -19.719 -10.883 1 98.94 81 VAL A C 1
ATOM 588 O O . VAL A 1 81 ? -2.457 -19.844 -12.062 1 98.94 81 VAL A O 1
ATOM 591 N N . LEU A 1 82 ? -3.041 -18.562 -10.414 1 98.94 82 LEU A N 1
ATOM 592 C CA . LEU A 1 82 ? -2.545 -17.312 -10.984 1 98.94 82 LEU A CA 1
ATOM 593 C C . LEU A 1 82 ? -1.342 -16.797 -10.195 1 98.94 82 LEU A C 1
ATOM 595 O O . LEU A 1 82 ? -1.389 -16.719 -8.969 1 98.94 82 LEU A O 1
ATOM 599 N N . VAL A 1 83 ? -0.276 -16.547 -10.875 1 98.94 83 VAL A N 1
ATOM 600 C CA . VAL A 1 83 ? 0.891 -15.914 -10.273 1 98.94 83 VAL A CA 1
ATOM 601 C C . VAL A 1 83 ? 1.125 -14.547 -10.906 1 98.94 83 VAL A C 1
ATOM 603 O O . VAL A 1 83 ? 1.595 -14.453 -12.047 1 98.94 83 VAL A O 1
ATOM 606 N N . ASN A 1 84 ? 0.78 -13.555 -10.172 1 98.94 84 ASN A N 1
ATOM 607 C CA . ASN A 1 84 ? 1.134 -12.203 -10.578 1 98.94 84 ASN A CA 1
ATOM 608 C C . ASN A 1 84 ? 2.594 -11.883 -10.266 1 98.94 84 ASN A C 1
ATOM 610 O O . ASN A 1 84 ? 2.916 -11.445 -9.156 1 98.94 84 ASN A O 1
ATOM 614 N N . SER A 1 85 ? 3.414 -12.031 -11.273 1 98.38 85 SER A N 1
ATOM 615 C CA . SER A 1 85 ? 4.852 -11.852 -11.094 1 98.38 85 SER A CA 1
ATOM 616 C C . SER A 1 85 ? 5.355 -10.648 -11.891 1 98.38 85 SER A C 1
ATOM 618 O O . SER A 1 85 ? 6.461 -10.164 -11.648 1 98.38 85 SER A O 1
ATOM 620 N N . ALA A 1 86 ? 4.543 -10.203 -12.891 1 97.56 86 ALA A N 1
ATOM 621 C CA . ALA A 1 86 ? 4.922 -9.008 -13.641 1 97.56 86 ALA A CA 1
ATOM 622 C C . ALA A 1 86 ? 5.102 -7.812 -12.703 1 97.56 86 ALA A C 1
ATOM 624 O O . ALA A 1 86 ? 4.25 -7.547 -11.852 1 97.56 86 ALA A O 1
ATOM 625 N N . GLY A 1 87 ? 6.195 -7.195 -12.758 1 96.25 87 GLY A N 1
ATOM 626 C CA . GLY A 1 87 ? 6.492 -6.031 -11.938 1 96.25 87 GLY A CA 1
ATOM 627 C C . GLY A 1 87 ? 7.891 -5.492 -12.148 1 96.25 87 GLY A C 1
ATOM 628 O O . GLY A 1 87 ? 8.711 -6.113 -12.828 1 96.25 87 GLY A O 1
ATOM 629 N N . TYR A 1 88 ? 8.125 -4.328 -11.695 1 96.94 88 TYR A N 1
ATOM 630 C CA . TYR A 1 88 ? 9.445 -3.713 -11.719 1 96.94 88 TYR A CA 1
ATOM 631 C C . TYR A 1 88 ? 9.594 -2.705 -10.586 1 96.94 88 TYR A C 1
ATOM 633 O O . TYR A 1 88 ? 8.664 -2.49 -9.812 1 96.94 88 TYR A O 1
ATOM 641 N N . GLY A 1 89 ? 10.836 -2.256 -10.422 1 97.31 89 GLY A N 1
ATOM 642 C CA . GLY A 1 89 ? 11.102 -1.262 -9.391 1 97.31 89 GLY A CA 1
ATOM 643 C C . GLY A 1 89 ? 11.414 0.112 -9.961 1 97.31 89 GLY A C 1
ATOM 644 O O . GLY A 1 89 ? 11.891 0.231 -11.086 1 97.31 89 GLY A O 1
ATOM 645 N N . HIS A 1 90 ? 11.094 1.13 -9.25 1 98.25 90 HIS A N 1
ATOM 646 C CA . HIS A 1 90 ? 11.523 2.504 -9.484 1 98.25 90 HIS A CA 1
ATOM 647 C C . HIS A 1 90 ? 12.469 2.98 -8.383 1 98.25 90 HIS A C 1
ATOM 649 O O . HIS A 1 90 ? 12.156 2.85 -7.195 1 98.25 90 HIS A O 1
ATOM 655 N N . GLU A 1 91 ? 13.617 3.455 -8.758 1 98 91 GLU A N 1
ATOM 656 C CA . GLU A 1 91 ? 14.562 4.031 -7.801 1 98 91 GLU A CA 1
ATOM 657 C C . GLU A 1 91 ? 14.688 5.539 -7.992 1 98 91 GLU A C 1
ATOM 659 O O . GLU A 1 91 ? 14.969 6.012 -9.094 1 98 91 GLU A O 1
ATOM 664 N N . GLY A 1 92 ? 14.508 6.277 -6.977 1 98.31 92 GLY A N 1
ATOM 665 C CA . GLY A 1 92 ? 14.648 7.723 -6.934 1 98.31 92 GLY A CA 1
ATOM 666 C C . GLY A 1 92 ? 14.148 8.336 -5.637 1 98.31 92 GLY A 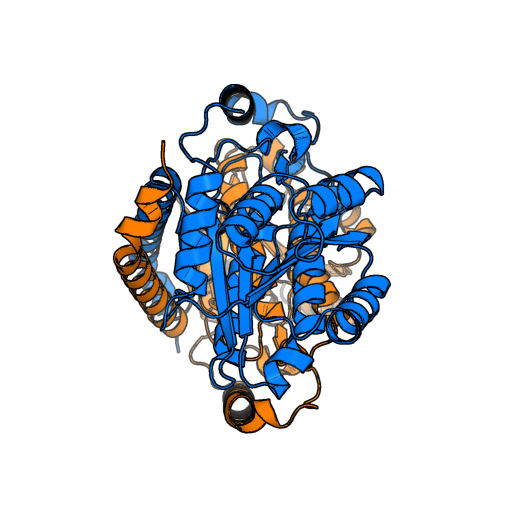C 1
ATOM 667 O O . GLY A 1 92 ? 13.195 7.836 -5.039 1 98.31 92 GLY A O 1
ATOM 668 N N . ILE A 1 93 ? 14.828 9.414 -5.23 1 98.69 93 ILE A N 1
ATOM 669 C CA . ILE A 1 93 ? 14.32 10.203 -4.117 1 98.69 93 ILE A CA 1
ATOM 670 C C . ILE A 1 93 ? 12.93 10.742 -4.457 1 98.69 93 ILE A C 1
ATOM 672 O O . ILE A 1 93 ? 12.688 11.195 -5.582 1 98.69 93 ILE A O 1
ATOM 676 N N . LEU A 1 94 ? 12.047 10.742 -3.475 1 98.88 94 LEU A N 1
ATOM 677 C CA . LEU A 1 94 ? 10.656 11.086 -3.727 1 98.88 94 LEU A CA 1
ATOM 678 C C . LEU A 1 94 ? 10.547 12.492 -4.309 1 98.88 94 LEU A C 1
ATOM 680 O O . LEU A 1 94 ? 9.844 12.703 -5.301 1 98.88 94 LEU A O 1
ATOM 684 N N . GLU A 1 95 ? 11.25 13.438 -3.748 1 98.81 95 GLU A N 1
ATOM 685 C CA . GLU A 1 95 ? 11.188 14.82 -4.203 1 98.81 95 GLU A CA 1
ATOM 686 C C . GLU A 1 95 ? 11.711 14.961 -5.629 1 98.81 95 GLU A C 1
ATOM 688 O O . GLU A 1 95 ? 11.297 15.859 -6.359 1 98.81 95 GLU A O 1
ATOM 693 N N . GLU A 1 96 ? 12.586 14.07 -6.07 1 98.56 96 GLU A N 1
ATOM 694 C CA . GLU A 1 96 ? 13.242 14.148 -7.375 1 98.56 96 GLU A CA 1
ATOM 695 C C . GLU A 1 96 ? 12.469 13.359 -8.43 1 98.56 96 GLU A C 1
ATOM 697 O O . GLU A 1 96 ? 12.711 13.516 -9.625 1 98.56 96 GLU A O 1
ATOM 702 N N . SER A 1 97 ? 11.562 12.523 -7.934 1 98.69 97 SER A N 1
ATOM 703 C CA . SER A 1 97 ? 10.922 11.578 -8.836 1 98.69 97 SER A CA 1
ATOM 704 C C . SER A 1 97 ? 9.594 12.125 -9.359 1 98.69 97 SER A C 1
ATOM 706 O O . SER A 1 97 ? 8.719 12.492 -8.57 1 98.69 97 SER A O 1
ATOM 708 N N . PRO A 1 98 ? 9.422 12.172 -10.719 1 98.31 98 PRO A N 1
ATOM 709 C CA . PRO A 1 98 ? 8.141 12.633 -11.258 1 98.31 98 PRO A CA 1
ATOM 710 C C . PRO A 1 98 ? 6.969 11.758 -10.828 1 98.31 98 PRO A C 1
ATOM 712 O O . PRO A 1 98 ? 7.105 10.531 -10.75 1 98.31 98 PRO A O 1
ATOM 715 N N . LEU A 1 99 ? 5.832 12.367 -10.625 1 98.38 99 LEU A N 1
ATOM 716 C CA . LEU A 1 99 ? 4.633 11.641 -10.227 1 98.38 99 LEU A CA 1
ATOM 717 C C . LEU A 1 99 ? 4.227 10.625 -11.289 1 98.38 99 LEU A C 1
ATOM 719 O O . LEU A 1 99 ? 3.676 9.57 -10.969 1 98.38 99 LEU A O 1
ATOM 723 N N . ALA A 1 100 ? 4.504 10.953 -12.531 1 98.12 100 ALA A N 1
ATOM 724 C CA . ALA A 1 100 ? 4.18 10.047 -13.633 1 98.12 100 ALA A CA 1
ATOM 725 C C . ALA A 1 100 ? 4.867 8.695 -13.461 1 98.12 100 ALA A C 1
ATOM 727 O O . ALA A 1 100 ? 4.324 7.66 -13.852 1 98.12 100 ALA A O 1
ATOM 728 N N . GLU A 1 101 ? 6.078 8.68 -12.875 1 98.5 101 GLU A N 1
ATOM 729 C CA . GLU A 1 101 ? 6.789 7.434 -12.617 1 98.5 101 GLU A CA 1
ATOM 730 C C . GLU A 1 101 ? 6.082 6.605 -11.555 1 98.5 101 GLU A C 1
ATOM 732 O O . GLU A 1 101 ? 6.09 5.371 -11.609 1 98.5 101 GLU A O 1
ATOM 737 N N . MET A 1 102 ? 5.488 7.277 -10.609 1 98.69 102 MET A N 1
ATOM 738 C CA . MET A 1 102 ? 4.703 6.555 -9.609 1 98.69 102 MET A CA 1
ATOM 739 C C . MET A 1 102 ? 3.49 5.887 -10.242 1 98.69 102 MET A C 1
ATOM 741 O O . MET A 1 102 ? 3.209 4.719 -9.969 1 98.69 102 MET A O 1
ATOM 745 N N . ARG A 1 103 ? 2.828 6.664 -11.016 1 98.12 103 ARG A N 1
ATOM 746 C CA . ARG A 1 103 ? 1.646 6.129 -11.688 1 98.12 103 ARG A CA 1
ATOM 747 C C . ARG A 1 103 ? 1.999 4.91 -12.531 1 98.12 103 ARG A C 1
ATOM 749 O O . ARG A 1 103 ? 1.286 3.904 -12.516 1 98.12 103 ARG A O 1
ATOM 756 N N . ARG A 1 104 ? 3.09 5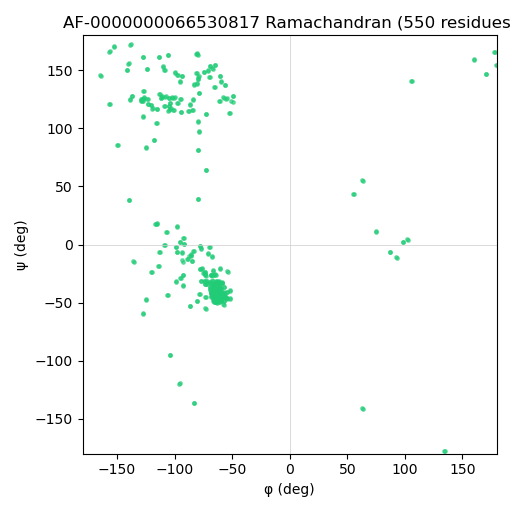.016 -13.258 1 98 104 ARG A N 1
ATOM 757 C CA . ARG A 1 104 ? 3.531 3.893 -14.078 1 98 104 ARG A CA 1
ATOM 758 C C . ARG A 1 104 ? 3.848 2.676 -13.219 1 98 104 ARG A C 1
ATOM 760 O O . ARG A 1 104 ? 3.52 1.546 -13.586 1 98 104 ARG A O 1
ATOM 767 N N . GLN A 1 105 ? 4.539 2.943 -12.102 1 98.5 105 GLN A N 1
ATOM 768 C CA . GLN A 1 105 ? 4.855 1.879 -11.156 1 98.5 105 GLN A CA 1
ATOM 769 C C . GLN A 1 105 ? 3.594 1.145 -10.711 1 98.5 105 GLN A C 1
ATOM 771 O O . GLN A 1 105 ? 3.559 -0.088 -10.695 1 98.5 105 GLN A O 1
ATOM 776 N N . PHE A 1 106 ? 2.545 1.873 -10.359 1 98.75 106 PHE A N 1
ATOM 777 C CA . PHE A 1 106 ? 1.318 1.289 -9.828 1 98.75 106 PHE A CA 1
ATOM 778 C C . PHE A 1 106 ? 0.516 0.615 -10.93 1 98.75 106 PHE A C 1
ATOM 780 O O . PHE A 1 106 ? -0.178 -0.374 -10.688 1 98.75 106 PHE A O 1
ATOM 787 N N . GLU A 1 107 ? 0.615 1.145 -12.172 1 98.5 107 GLU A N 1
ATOM 788 C CA . GLU A 1 107 ? -0.065 0.514 -13.305 1 98.5 107 GLU A CA 1
ATOM 789 C C . GLU A 1 107 ? 0.366 -0.94 -13.461 1 98.5 107 GLU A C 1
ATOM 791 O O . GLU A 1 107 ? -0.467 -1.818 -13.703 1 98.5 107 GLU A O 1
ATOM 796 N N . VAL A 1 108 ? 1.591 -1.169 -13.305 1 98.31 108 VAL A N 1
ATOM 797 C CA . VAL A 1 108 ? 2.135 -2.504 -13.523 1 98.31 108 VAL A CA 1
ATOM 798 C C . VAL A 1 108 ? 2.01 -3.334 -12.25 1 98.31 108 VAL A C 1
ATOM 800 O O . VAL A 1 108 ? 1.406 -4.41 -12.258 1 98.31 108 VAL A O 1
ATOM 803 N N . ASN A 1 109 ? 2.525 -2.777 -11.125 1 98.75 109 ASN A N 1
ATOM 804 C CA . ASN A 1 109 ? 2.736 -3.555 -9.914 1 98.75 109 ASN A CA 1
ATOM 805 C C . ASN A 1 109 ? 1.422 -3.82 -9.18 1 98.75 109 ASN A C 1
ATOM 807 O O . ASN A 1 109 ? 1.349 -4.711 -8.328 1 98.75 109 ASN A O 1
ATOM 811 N N . LEU A 1 110 ? 0.414 -2.99 -9.492 1 98.88 110 LEU A N 1
ATOM 812 C CA . LEU A 1 110 ? -0.803 -3.117 -8.703 1 98.88 110 LEU A CA 1
ATOM 813 C C . LEU A 1 110 ? -2.025 -3.277 -9.602 1 98.88 110 LEU A C 1
ATOM 815 O O . LEU A 1 110 ? -2.719 -4.293 -9.539 1 98.88 110 LEU A O 1
ATOM 819 N N . PHE A 1 111 ? -2.312 -2.322 -10.469 1 98.88 111 PHE A N 1
ATOM 820 C CA . PHE A 1 111 ? -3.551 -2.344 -11.242 1 98.88 111 PHE A CA 1
ATOM 821 C C . PHE A 1 111 ? -3.564 -3.52 -12.211 1 98.88 111 PHE A C 1
ATOM 823 O O . PHE A 1 111 ? -4.598 -4.16 -12.406 1 98.88 111 PHE A O 1
ATOM 830 N N . GLY A 1 112 ? -2.412 -3.76 -12.828 1 98.88 112 GLY A N 1
ATOM 831 C CA . GLY A 1 112 ? -2.311 -4.934 -13.68 1 98.88 112 GLY A CA 1
ATOM 832 C C . GLY A 1 112 ? -2.574 -6.234 -12.945 1 98.88 112 GLY A C 1
ATOM 833 O O . GLY A 1 112 ? -3.297 -7.102 -13.438 1 98.88 112 GLY A O 1
ATOM 834 N N . ALA A 1 113 ? -2.033 -6.379 -11.758 1 98.94 113 ALA A N 1
ATOM 835 C CA . ALA A 1 113 ? -2.23 -7.574 -10.938 1 98.94 113 ALA A CA 1
ATOM 836 C C . ALA A 1 113 ? -3.697 -7.738 -10.555 1 98.94 113 ALA A C 1
ATOM 838 O O . ALA A 1 113 ? -4.242 -8.844 -10.625 1 98.94 113 ALA A O 1
ATOM 839 N N . VAL A 1 114 ? -4.348 -6.656 -10.172 1 98.94 114 VAL A N 1
ATOM 840 C CA . VAL A 1 114 ? -5.746 -6.715 -9.758 1 98.94 114 VAL A CA 1
ATOM 841 C C . VAL A 1 114 ? -6.629 -7.059 -10.961 1 98.94 114 VAL A C 1
ATOM 843 O O . VAL A 1 114 ? -7.578 -7.832 -10.836 1 98.94 114 VAL A O 1
ATOM 846 N N . ALA A 1 115 ? -6.297 -6.473 -12.102 1 98.94 115 ALA A N 1
ATOM 847 C CA . ALA A 1 115 ? -7.051 -6.797 -13.312 1 98.94 115 ALA A CA 1
ATOM 848 C C . ALA A 1 115 ? -6.949 -8.281 -13.641 1 98.94 115 ALA A C 1
ATOM 850 O O . ALA A 1 115 ? -7.945 -8.914 -14.008 1 98.94 115 ALA A O 1
ATOM 851 N N . MET A 1 116 ? -5.758 -8.844 -13.516 1 98.94 116 MET A N 1
ATOM 852 C CA . MET A 1 116 ? -5.566 -10.281 -13.734 1 98.94 116 MET A CA 1
ATOM 853 C C . MET A 1 116 ? -6.402 -11.094 -12.75 1 98.94 116 MET A C 1
ATOM 855 O O . MET A 1 116 ? -7.035 -12.078 -13.141 1 98.94 116 MET A O 1
ATOM 859 N N . ILE A 1 117 ? -6.395 -10.688 -11.523 1 98.94 117 ILE A N 1
ATOM 860 C CA . ILE A 1 117 ? -7.152 -11.359 -10.477 1 98.94 117 ILE A CA 1
ATOM 861 C C . ILE A 1 117 ? -8.641 -11.352 -10.828 1 98.94 117 ILE A C 1
ATOM 863 O O . ILE A 1 117 ? -9.297 -12.391 -10.781 1 98.94 117 ILE A O 1
ATOM 867 N N . GLN A 1 118 ? -9.141 -10.188 -11.211 1 98.94 118 GLN A N 1
ATOM 868 C CA . GLN A 1 118 ? -10.555 -10.055 -11.539 1 98.94 118 GLN A CA 1
ATOM 869 C C . GLN A 1 118 ? -10.938 -10.93 -12.727 1 98.94 118 GLN A C 1
ATOM 871 O O . GLN A 1 118 ? -12.055 -11.438 -12.797 1 98.94 118 GLN A O 1
ATOM 876 N N . ALA A 1 119 ? -9.992 -11.094 -13.648 1 98.94 119 ALA A N 1
ATOM 877 C CA . ALA A 1 119 ? -10.25 -11.891 -14.844 1 98.94 119 ALA A CA 1
ATOM 878 C C . ALA A 1 119 ? -10.32 -13.383 -14.508 1 98.94 119 ALA A C 1
ATOM 880 O O . ALA A 1 119 ? -11.07 -14.125 -15.133 1 98.94 119 ALA A O 1
ATOM 881 N N . VAL A 1 120 ? -9.57 -13.852 -13.492 1 98.88 120 VAL A N 1
ATOM 882 C CA . VAL A 1 120 ? -9.469 -15.281 -13.227 1 98.88 120 VAL A CA 1
ATOM 883 C C . VAL A 1 120 ? -10.516 -15.695 -12.203 1 98.88 120 VAL A C 1
ATOM 885 O O . VAL A 1 120 ? -10.977 -16.844 -12.195 1 98.88 120 VAL A O 1
ATOM 888 N N . LEU A 1 121 ? -10.977 -14.781 -11.328 1 98.88 121 LEU A N 1
ATOM 889 C CA . LEU A 1 121 ? -11.773 -15.078 -10.148 1 98.88 121 LEU A CA 1
ATOM 890 C C . LEU A 1 121 ? -13.094 -15.742 -10.531 1 98.88 121 LEU A C 1
ATOM 892 O O . LEU A 1 121 ? -13.531 -16.703 -9.883 1 98.88 121 LEU A O 1
ATOM 896 N N . PRO A 1 122 ? -13.773 -15.203 -11.633 1 98.81 122 PRO A N 1
ATOM 897 C CA . PRO A 1 122 ? -15.055 -15.844 -11.953 1 98.81 122 PRO A CA 1
ATOM 898 C C . PRO A 1 122 ? -14.922 -17.344 -12.203 1 98.81 122 PRO A C 1
ATOM 900 O O . PRO A 1 122 ? -15.789 -18.125 -11.797 1 98.81 122 PRO A O 1
ATOM 903 N N . TYR A 1 123 ? -13.875 -17.797 -12.805 1 98.81 123 TYR A N 1
ATOM 904 C CA . TYR A 1 123 ? -13.664 -19.203 -13.117 1 98.81 123 TYR A CA 1
ATOM 905 C C . TYR A 1 123 ? -13.328 -20 -11.859 1 98.81 123 TYR A C 1
ATOM 907 O O . TYR A 1 123 ? -13.891 -21.062 -11.617 1 98.81 123 TYR A O 1
ATOM 915 N N . MET A 1 124 ? -12.406 -19.438 -11.023 1 98.81 124 MET A N 1
ATOM 916 C CA . MET A 1 124 ? -12.023 -20.094 -9.781 1 98.81 124 MET A CA 1
ATOM 917 C C . MET A 1 124 ? -13.203 -20.203 -8.828 1 98.81 124 MET A C 1
ATOM 919 O O . MET A 1 124 ? -13.398 -21.219 -8.172 1 98.81 124 MET A O 1
ATOM 923 N N . ARG A 1 125 ? -13.945 -19.062 -8.742 1 98.81 125 ARG A N 1
ATOM 924 C CA . ARG A 1 125 ? -15.109 -19.031 -7.863 1 98.81 125 ARG A CA 1
ATOM 925 C C . ARG A 1 125 ? -16.125 -20.094 -8.266 1 98.81 125 ARG A C 1
ATOM 927 O O . ARG A 1 125 ? -16.641 -20.828 -7.41 1 98.81 125 ARG A O 1
ATOM 934 N N . ARG A 1 126 ? -16.391 -20.266 -9.562 1 98.31 126 ARG A N 1
ATOM 935 C CA . ARG A 1 126 ? -17.344 -21.25 -10.055 1 98.31 126 ARG A CA 1
ATOM 936 C C . ARG A 1 126 ? -16.875 -22.672 -9.719 1 98.31 126 ARG A C 1
ATOM 938 O O . ARG A 1 126 ? -17.688 -23.531 -9.375 1 98.31 126 ARG A O 1
ATOM 945 N N . ARG A 1 127 ? -15.609 -22.922 -9.797 1 98.12 127 ARG A N 1
ATOM 946 C CA . ARG A 1 127 ? -15.062 -24.25 -9.562 1 98.12 127 ARG A CA 1
ATOM 947 C C . ARG A 1 127 ? -14.805 -24.484 -8.078 1 98.12 127 ARG A C 1
ATOM 949 O O . ARG A 1 127 ? -14.492 -25.609 -7.672 1 98.12 127 ARG A O 1
ATOM 956 N N . ARG A 1 128 ? -14.898 -23.469 -7.238 1 98.44 128 ARG A N 1
ATOM 957 C CA . ARG A 1 128 ? -14.641 -23.5 -5.805 1 98.44 128 ARG A CA 1
ATOM 958 C C . ARG A 1 128 ? -13.25 -24.047 -5.508 1 98.44 128 ARG A C 1
ATOM 960 O O . ARG A 1 128 ? -13.086 -24.891 -4.625 1 98.44 128 ARG A O 1
ATOM 967 N N . ARG A 1 129 ? -12.273 -23.609 -6.258 1 97.88 129 ARG A N 1
ATOM 968 C CA . ARG A 1 129 ? -10.867 -23.953 -6.078 1 97.88 129 ARG A CA 1
ATOM 969 C C . ARG A 1 129 ? -9.961 -22.984 -6.848 1 97.88 129 ARG A C 1
ATOM 971 O O . ARG A 1 129 ? -10.312 -22.547 -7.941 1 97.88 129 ARG A O 1
ATOM 978 N N . GLY A 1 130 ? -8.867 -22.703 -6.324 1 98.44 130 GLY A N 1
ATOM 979 C CA . GLY A 1 130 ? -7.883 -21.828 -6.953 1 98.44 130 GLY A CA 1
ATOM 980 C C . GLY A 1 130 ? -6.883 -21.266 -5.969 1 98.44 130 GLY A C 1
ATOM 981 O O . GLY A 1 130 ? -7.105 -21.297 -4.758 1 98.44 130 GLY A O 1
ATOM 982 N N . HIS A 1 131 ? -5.812 -20.859 -6.457 1 98.88 131 HIS A N 1
ATOM 983 C CA . HIS A 1 131 ? -4.773 -20.219 -5.66 1 98.88 131 HIS A CA 1
ATOM 984 C C . HIS A 1 131 ? -4.16 -19.031 -6.398 1 98.88 131 HIS A C 1
ATOM 986 O O . HIS A 1 131 ? -3.781 -19.156 -7.566 1 98.88 131 HIS A O 1
ATOM 992 N N . ILE A 1 132 ? -4.168 -17.906 -5.801 1 98.94 132 ILE A N 1
ATOM 993 C CA . ILE A 1 132 ? -3.57 -16.703 -6.355 1 98.94 132 ILE A CA 1
ATOM 994 C C . ILE A 1 132 ? -2.314 -16.328 -5.57 1 98.94 132 ILE A C 1
ATOM 996 O O . ILE A 1 132 ? -2.359 -16.188 -4.344 1 98.94 132 ILE A O 1
ATOM 1000 N N . LEU A 1 133 ? -1.176 -16.297 -6.242 1 98.94 133 LEU A N 1
ATOM 1001 C CA . LEU A 1 133 ? 0.064 -15.781 -5.672 1 98.94 133 LEU A CA 1
ATOM 1002 C C . LEU A 1 133 ? 0.382 -14.398 -6.223 1 98.94 133 LEU A C 1
ATOM 1004 O O . LEU A 1 133 ? 0.411 -14.203 -7.441 1 98.94 133 LEU A O 1
ATOM 1008 N N . ASN A 1 134 ? 0.5 -13.469 -5.406 1 98.94 134 ASN A N 1
ATOM 1009 C CA . ASN A 1 134 ? 0.981 -12.141 -5.762 1 98.94 134 ASN A CA 1
ATOM 1010 C C . ASN A 1 134 ? 2.418 -11.922 -5.297 1 98.94 134 ASN A C 1
ATOM 1012 O O . ASN A 1 134 ? 2.707 -11.992 -4.102 1 98.94 134 ASN A O 1
ATOM 1016 N N . ILE A 1 135 ? 3.33 -11.664 -6.254 1 98.81 135 ILE A N 1
ATOM 1017 C CA . ILE A 1 135 ? 4.715 -11.398 -5.887 1 98.81 135 ILE A CA 1
ATOM 1018 C C . ILE A 1 135 ? 4.855 -9.953 -5.41 1 98.81 135 ILE A C 1
ATOM 1020 O O . ILE A 1 135 ? 4.805 -9.023 -6.215 1 98.81 135 ILE A O 1
ATOM 1024 N N . THR A 1 136 ? 5.004 -9.844 -4.164 1 98.69 136 THR A N 1
ATOM 1025 C CA . THR A 1 136 ? 5.258 -8.531 -3.566 1 98.69 136 THR A CA 1
ATOM 1026 C C . THR A 1 136 ? 6.754 -8.312 -3.363 1 98.69 136 THR A C 1
ATOM 1028 O O . THR A 1 136 ? 7.504 -8.188 -4.332 1 98.69 136 THR A O 1
ATOM 1031 N N . SER A 1 137 ? 7.195 -8.109 -2.125 1 98.31 137 SER A N 1
ATOM 1032 C CA . SER A 1 137 ? 8.578 -7.84 -1.76 1 98.31 137 SER A CA 1
ATOM 1033 C C . SER A 1 137 ? 8.727 -7.652 -0.254 1 98.31 137 SER A C 1
ATOM 1035 O O . SER A 1 137 ? 7.758 -7.328 0.434 1 98.31 137 SER A O 1
ATOM 1037 N N . MET A 1 138 ? 9.945 -7.922 0.235 1 98.44 138 MET A N 1
ATOM 1038 C CA . MET A 1 138 ? 10.211 -7.395 1.57 1 98.44 138 MET A CA 1
ATOM 1039 C C . MET A 1 138 ? 9.953 -5.895 1.623 1 98.44 138 MET A C 1
ATOM 1041 O O . MET A 1 138 ? 9.602 -5.355 2.676 1 98.44 138 MET A O 1
ATOM 1045 N N . GLY A 1 139 ? 10.016 -5.23 0.431 1 98.25 139 GLY A N 1
ATOM 1046 C CA . GLY A 1 139 ? 9.703 -3.818 0.305 1 98.25 139 GLY A CA 1
ATOM 1047 C C . GLY A 1 139 ? 8.227 -3.518 0.491 1 98.25 139 GLY A C 1
ATOM 1048 O O . GLY A 1 139 ? 7.805 -2.363 0.405 1 98.25 139 GLY A O 1
ATOM 1049 N N . GLY A 1 140 ? 7.398 -4.496 0.7 1 98.69 140 GLY A N 1
ATOM 1050 C CA . GLY A 1 140 ? 6.004 -4.363 1.097 1 98.69 140 GLY A CA 1
ATOM 1051 C C . GLY A 1 140 ? 5.809 -4.387 2.602 1 98.69 140 GLY A C 1
ATOM 1052 O O . GLY A 1 140 ? 4.68 -4.297 3.086 1 98.69 140 GLY A O 1
ATOM 1053 N N . TYR A 1 141 ? 6.957 -4.527 3.369 1 98.62 141 TYR A N 1
ATOM 1054 C CA . TYR A 1 141 ? 6.984 -4.543 4.828 1 98.62 141 TYR A CA 1
ATOM 1055 C C . TYR A 1 141 ? 7.938 -3.486 5.371 1 98.62 141 TYR A C 1
ATOM 1057 O O . TYR A 1 141 ? 7.602 -2.762 6.309 1 98.62 141 TYR A O 1
ATOM 1065 N N . ILE A 1 142 ? 9.133 -3.439 4.785 1 98.62 142 ILE A N 1
ATOM 1066 C CA . ILE A 1 142 ? 10.141 -2.463 5.184 1 98.62 142 ILE A CA 1
ATOM 1067 C C . ILE A 1 142 ? 10.391 -1.489 4.035 1 98.62 142 ILE A C 1
ATOM 1069 O O . ILE A 1 142 ? 10.047 -1.769 2.887 1 98.62 142 ILE A O 1
ATOM 1073 N N . THR A 1 143 ? 10.961 -0.365 4.379 1 98.44 143 THR A N 1
ATOM 1074 C CA . THR A 1 143 ? 11.25 0.625 3.348 1 98.44 143 THR A CA 1
ATOM 1075 C C . THR A 1 143 ? 12.711 1.055 3.402 1 98.44 143 THR A C 1
ATOM 1077 O O . THR A 1 143 ? 13.414 0.783 4.383 1 98.44 143 THR A O 1
ATOM 1080 N N . MET A 1 144 ? 13.195 1.625 2.359 1 96.94 144 MET A N 1
ATOM 1081 C CA . MET A 1 144 ? 14.523 2.211 2.229 1 96.94 144 MET A CA 1
ATOM 1082 C C . MET A 1 144 ? 14.477 3.5 1.413 1 96.94 144 MET A C 1
ATOM 1084 O O . MET A 1 144 ? 13.633 3.646 0.528 1 96.94 144 MET A O 1
ATOM 1088 N N . PRO A 1 145 ? 15.406 4.426 1.714 1 98.12 145 PRO A N 1
ATOM 1089 C CA . PRO A 1 145 ? 15.453 5.621 0.871 1 98.12 145 PRO A CA 1
ATOM 1090 C C . PRO A 1 145 ? 15.648 5.293 -0.608 1 98.12 145 PRO A C 1
ATOM 1092 O O . PRO A 1 145 ? 16.422 4.391 -0.948 1 98.12 145 PRO A O 1
ATOM 1095 N N . GLY A 1 146 ? 14.922 5.961 -1.428 1 98.19 146 GLY A N 1
ATOM 1096 C CA . GLY A 1 146 ? 15.164 5.883 -2.859 1 98.19 146 GLY A CA 1
ATOM 1097 C C . GLY A 1 146 ? 14.242 4.914 -3.57 1 98.19 146 GLY A C 1
ATOM 1098 O O . GLY A 1 146 ? 14.328 4.746 -4.789 1 98.19 146 GLY A O 1
ATOM 1099 N N . ILE A 1 147 ? 13.297 4.289 -2.836 1 98.31 147 ILE A N 1
ATOM 1100 C CA . ILE A 1 147 ? 12.391 3.367 -3.516 1 98.31 147 ILE A CA 1
ATOM 1101 C C . ILE A 1 147 ? 10.977 3.539 -2.973 1 98.31 147 ILE A C 1
ATOM 1103 O O . ILE A 1 147 ? 10.25 2.559 -2.785 1 98.31 147 ILE A O 1
ATOM 1107 N N . ALA A 1 148 ? 10.594 4.75 -2.697 1 98.81 148 ALA A N 1
ATOM 1108 C CA . ALA A 1 148 ? 9.297 5.074 -2.115 1 98.81 148 ALA A CA 1
ATOM 1109 C C . ALA A 1 148 ? 8.156 4.602 -3.016 1 98.81 148 ALA A C 1
ATOM 1111 O O . ALA A 1 148 ? 7.176 4.031 -2.535 1 98.81 148 ALA A O 1
ATOM 1112 N N . TYR A 1 149 ? 8.266 4.828 -4.367 1 98.88 149 TYR A N 1
ATOM 1113 C CA . TYR A 1 149 ? 7.215 4.434 -5.297 1 98.88 149 TYR A CA 1
ATOM 1114 C C . TYR A 1 149 ? 7.07 2.918 -5.344 1 98.88 149 TYR A C 1
ATOM 1116 O O . TYR A 1 149 ? 5.957 2.393 -5.293 1 98.88 149 TYR A O 1
ATOM 1124 N N . TYR A 1 150 ? 8.211 2.246 -5.367 1 98.75 150 TYR A N 1
ATOM 1125 C CA . TYR A 1 150 ? 8.227 0.788 -5.371 1 98.75 150 TYR A CA 1
ATOM 1126 C C . TYR A 1 150 ? 7.617 0.235 -4.09 1 98.75 150 TYR A C 1
ATOM 1128 O O . TYR A 1 150 ? 6.719 -0.607 -4.133 1 98.75 150 TYR A O 1
ATOM 1136 N N . CYS A 1 151 ? 8.07 0.735 -2.947 1 98.88 151 CYS A N 1
ATOM 1137 C CA . CYS A 1 151 ? 7.523 0.292 -1.668 1 98.88 151 CYS A CA 1
ATOM 1138 C C . CYS A 1 151 ? 6.023 0.545 -1.596 1 98.88 151 CYS A C 1
ATOM 1140 O O . CYS A 1 151 ? 5.262 -0.332 -1.187 1 98.88 151 CYS A O 1
ATOM 1142 N N . GLY A 1 152 ? 5.609 1.737 -2.006 1 98.88 152 GLY A N 1
ATOM 1143 C CA . GLY A 1 152 ? 4.184 2.016 -2.029 1 98.88 152 GLY A CA 1
ATOM 1144 C C . GLY A 1 152 ? 3.383 0.966 -2.775 1 98.88 152 GLY A C 1
ATOM 1145 O O . GLY A 1 152 ? 2.361 0.488 -2.279 1 98.88 152 GLY A O 1
ATOM 1146 N N . SER A 1 153 ? 3.83 0.581 -3.947 1 98.88 153 SER A N 1
ATOM 1147 C CA . SER A 1 153 ? 3.115 -0.384 -4.777 1 98.88 153 SER A CA 1
ATOM 1148 C C . SER A 1 153 ? 3.078 -1.759 -4.117 1 98.88 153 SER A C 1
ATOM 1150 O O . SER A 1 153 ? 2.061 -2.453 -4.176 1 98.88 153 SER A O 1
ATOM 1152 N N . LYS A 1 154 ? 4.176 -2.143 -3.521 1 98.94 154 LYS A N 1
ATOM 1153 C CA . LYS A 1 154 ? 4.25 -3.479 -2.938 1 98.94 154 LYS A CA 1
ATOM 1154 C C . LYS A 1 154 ? 3.5 -3.541 -1.609 1 98.94 154 LYS A C 1
ATOM 1156 O O . LYS A 1 154 ? 2.912 -4.57 -1.271 1 98.94 154 LYS A O 1
ATOM 1161 N N . PHE A 1 155 ? 3.463 -2.396 -0.838 1 98.94 155 PHE A N 1
ATOM 1162 C CA . PHE A 1 155 ? 2.574 -2.301 0.314 1 98.94 155 PHE A CA 1
ATOM 1163 C C . PHE A 1 155 ? 1.119 -2.465 -0.11 1 98.94 155 PHE A C 1
ATOM 1165 O O . PHE A 1 155 ? 0.369 -3.225 0.506 1 98.94 155 PHE A O 1
ATOM 1172 N N . ALA A 1 156 ? 0.791 -1.746 -1.122 1 98.94 156 ALA A N 1
ATOM 1173 C CA . ALA A 1 156 ? -0.581 -1.812 -1.619 1 98.94 156 ALA A CA 1
ATOM 1174 C C . ALA A 1 156 ? -0.958 -3.242 -1.998 1 98.94 156 ALA A C 1
ATOM 1176 O O . ALA A 1 156 ? -2.047 -3.713 -1.662 1 98.94 156 ALA A O 1
ATOM 1177 N N . LEU A 1 157 ? -0.08 -3.896 -2.684 1 98.94 157 LEU A N 1
ATOM 1178 C CA . LEU A 1 157 ? -0.36 -5.258 -3.135 1 98.94 157 LEU A CA 1
ATOM 1179 C C . LEU A 1 157 ? -0.466 -6.211 -1.95 1 98.94 157 LEU A C 1
ATOM 1181 O O . LEU A 1 157 ? -1.266 -7.148 -1.975 1 98.94 157 LEU A O 1
ATOM 1185 N N . GLU A 1 158 ? 0.337 -6.035 -0.878 1 98.94 158 GLU A N 1
ATOM 1186 C CA . GLU A 1 158 ? 0.179 -6.797 0.357 1 98.94 158 GLU A CA 1
ATOM 1187 C C . GLU A 1 158 ? -1.223 -6.629 0.935 1 98.94 158 GLU A C 1
ATOM 1189 O O . GLU A 1 158 ? -1.89 -7.613 1.26 1 98.94 158 GLU A O 1
ATOM 1194 N N . GLY A 1 159 ? -1.658 -5.371 1.03 1 98.88 159 GLY A N 1
ATOM 1195 C CA . GLY A 1 159 ? -2.967 -5.082 1.594 1 98.88 159 GLY A CA 1
ATOM 1196 C C . GLY A 1 159 ? -4.109 -5.664 0.78 1 98.88 159 GLY A C 1
ATOM 1197 O O . GLY A 1 159 ? -5.012 -6.297 1.33 1 98.88 159 GLY A O 1
ATOM 1198 N N . VAL A 1 160 ? -4.016 -5.496 -0.547 1 98.94 160 VAL A N 1
ATOM 1199 C CA . VAL A 1 160 ? -5.055 -5.996 -1.438 1 98.94 160 VAL A CA 1
ATOM 1200 C C . VAL A 1 160 ? -5.094 -7.52 -1.387 1 98.94 160 VAL A C 1
ATOM 1202 O O . VAL A 1 160 ? -6.168 -8.125 -1.371 1 98.94 160 VAL A O 1
ATOM 1205 N N . SER A 1 161 ? -3.91 -8.156 -1.344 1 98.94 161 SER A N 1
ATOM 1206 C CA . SER A 1 161 ? -3.832 -9.617 -1.287 1 98.94 161 SER A CA 1
ATOM 1207 C C . SER A 1 161 ? -4.512 -10.156 -0.034 1 98.94 161 SER A C 1
ATOM 1209 O O . SER A 1 161 ? -5.285 -11.117 -0.105 1 98.94 161 SER A O 1
ATOM 1211 N N . GLU A 1 162 ? -4.215 -9.539 1.074 1 98.88 162 GLU A N 1
ATOM 1212 C CA . GLU A 1 162 ? -4.777 -10.008 2.336 1 98.88 162 GLU A CA 1
ATOM 1213 C C . GLU A 1 162 ? -6.293 -9.836 2.365 1 98.88 162 GLU A C 1
ATOM 1215 O O . GLU A 1 162 ? -7.016 -10.727 2.803 1 98.88 162 GLU A O 1
ATOM 1220 N N . ALA A 1 163 ? -6.785 -8.648 1.934 1 98.88 163 ALA A N 1
ATOM 1221 C CA . ALA A 1 163 ? -8.227 -8.406 1.892 1 98.88 163 ALA A CA 1
ATOM 1222 C C . ALA A 1 163 ? -8.93 -9.406 0.982 1 98.88 163 ALA A C 1
ATOM 1224 O O . ALA A 1 163 ? -9.961 -9.961 1.348 1 98.88 163 ALA A O 1
ATOM 1225 N N . LEU A 1 164 ? -8.328 -9.633 -0.158 1 98.94 164 LEU A N 1
ATOM 1226 C CA . LEU A 1 164 ? -8.891 -10.594 -1.1 1 98.94 164 LEU A CA 1
ATOM 1227 C C . LEU A 1 164 ? -8.945 -11.992 -0.487 1 98.94 164 LEU A C 1
ATOM 1229 O O . LEU A 1 164 ? -9.93 -12.711 -0.644 1 98.94 164 LEU A O 1
ATOM 1233 N N . GLY A 1 165 ? -7.836 -12.414 0.155 1 98.88 165 GLY A N 1
ATOM 1234 C CA . GLY A 1 165 ? -7.812 -13.719 0.799 1 98.88 165 GLY A CA 1
ATOM 1235 C C . GLY A 1 165 ? -8.984 -13.938 1.741 1 98.88 165 GLY A C 1
ATOM 1236 O O . GLY A 1 165 ? -9.555 -15.023 1.78 1 98.88 165 GLY A O 1
ATOM 1237 N N . LYS A 1 166 ? -9.328 -12.898 2.461 1 98.75 166 LYS A N 1
ATOM 1238 C CA . LYS A 1 166 ? -10.461 -12.969 3.379 1 98.75 166 LYS A CA 1
ATOM 1239 C C . LYS A 1 166 ? -11.781 -13.07 2.617 1 98.75 166 LYS A C 1
ATOM 1241 O O . LYS A 1 166 ? -12.711 -13.742 3.064 1 98.75 166 LYS A O 1
ATOM 1246 N N . GLU A 1 167 ? -11.867 -12.461 1.455 1 98.88 167 GLU A N 1
ATOM 1247 C CA . GLU A 1 167 ? -13.094 -12.453 0.668 1 98.88 167 GLU A CA 1
ATOM 1248 C C . GLU A 1 167 ? -13.367 -13.828 0.047 1 98.88 167 GLU A C 1
ATOM 1250 O O . GLU A 1 167 ? -14.516 -14.25 -0.061 1 98.88 167 GLU A O 1
ATOM 1255 N N . VAL A 1 168 ? -12.266 -14.539 -0.322 1 98.81 168 VAL A N 1
ATOM 1256 C CA . VAL A 1 168 ? -12.469 -15.719 -1.161 1 98.81 168 VAL A CA 1
ATOM 1257 C C . VAL A 1 168 ? -12.211 -16.984 -0.348 1 98.81 168 VAL A C 1
ATOM 1259 O O . VAL A 1 168 ? -12.297 -18.094 -0.876 1 98.81 168 VAL A O 1
ATOM 1262 N N . ALA A 1 169 ? -11.852 -16.828 0.945 1 97.94 169 ALA A N 1
ATOM 1263 C CA . ALA A 1 169 ? -11.492 -17.969 1.787 1 97.94 169 ALA A CA 1
ATOM 1264 C C . ALA A 1 169 ? -12.586 -19.031 1.792 1 97.94 169 ALA A C 1
ATOM 1266 O O . ALA A 1 169 ? -12.312 -20.219 1.698 1 97.94 169 ALA A O 1
ATOM 1267 N N . GLY A 1 170 ? -13.867 -18.594 1.848 1 98 170 GLY A N 1
ATOM 1268 C CA . GLY A 1 170 ? -14.992 -19.516 1.911 1 98 170 GLY A CA 1
ATOM 1269 C C . GLY A 1 170 ? -15.336 -20.141 0.568 1 98 170 GLY A C 1
ATOM 1270 O O . GLY A 1 170 ? -16.203 -21 0.481 1 98 170 GLY A O 1
ATOM 1271 N N . LEU A 1 171 ? -14.609 -19.766 -0.5 1 98.5 171 LEU A N 1
ATOM 1272 C CA . LEU A 1 171 ? -14.906 -20.234 -1.852 1 98.5 171 LEU A CA 1
ATOM 1273 C C . LEU A 1 171 ? -13.867 -21.25 -2.309 1 98.5 171 LEU A C 1
ATOM 1275 O O . LEU A 1 171 ? -13.789 -21.578 -3.496 1 98.5 171 LEU A O 1
ATOM 1279 N N . GLY A 1 172 ? -12.992 -21.734 -1.337 1 98.12 172 GLY A N 1
ATOM 1280 C CA . GLY A 1 172 ? -11.969 -22.703 -1.689 1 98.12 172 GLY A CA 1
ATOM 1281 C C . GLY A 1 172 ? -10.805 -22.094 -2.443 1 98.12 172 GLY A C 1
ATOM 1282 O O . GLY A 1 172 ? -10.008 -22.812 -3.049 1 98.12 172 GLY A O 1
ATOM 1283 N N . ILE A 1 173 ? -10.711 -20.766 -2.504 1 98.81 173 ILE A N 1
ATOM 1284 C CA . ILE A 1 173 ? -9.641 -20.047 -3.199 1 98.81 173 ILE A CA 1
ATOM 1285 C C . ILE A 1 173 ? -8.656 -19.469 -2.182 1 98.81 173 ILE A C 1
ATOM 1287 O O . ILE A 1 173 ? -9.07 -18.828 -1.211 1 98.81 173 ILE A O 1
ATOM 1291 N N . ALA A 1 174 ? -7.371 -19.766 -2.322 1 98.88 174 ALA A N 1
ATOM 1292 C CA . ALA A 1 174 ? -6.324 -19.234 -1.449 1 98.88 174 ALA A CA 1
ATOM 1293 C C . ALA A 1 174 ? -5.613 -18.062 -2.102 1 98.88 174 ALA A C 1
ATOM 1295 O O . ALA A 1 174 ? -5.551 -17.953 -3.328 1 98.88 174 ALA A O 1
ATOM 1296 N N . VAL A 1 175 ? -5.168 -17.141 -1.33 1 98.94 175 VAL A N 1
ATOM 1297 C CA . VAL A 1 175 ? -4.355 -16.016 -1.785 1 98.94 175 VAL A CA 1
ATOM 1298 C C . VAL A 1 175 ? -3.086 -15.914 -0.938 1 98.94 175 VAL A C 1
ATOM 1300 O O . VAL A 1 175 ? -3.156 -15.898 0.293 1 98.94 175 VAL A O 1
ATOM 1303 N N . THR A 1 176 ? -1.93 -15.953 -1.577 1 98.94 176 THR A N 1
ATOM 1304 C CA . THR A 1 176 ? -0.641 -15.812 -0.91 1 98.94 176 THR A CA 1
ATOM 1305 C C . THR A 1 176 ? 0.127 -14.617 -1.466 1 98.94 176 THR A C 1
ATOM 1307 O O . THR A 1 176 ? 0.341 -14.516 -2.676 1 98.94 176 THR A O 1
ATOM 1310 N N . ALA A 1 177 ? 0.424 -13.688 -0.626 1 98.94 177 ALA A N 1
ATOM 1311 C CA . ALA A 1 177 ? 1.402 -12.656 -0.967 1 98.94 177 ALA A CA 1
ATOM 1312 C C . ALA A 1 177 ? 2.824 -13.141 -0.701 1 98.94 177 ALA A C 1
ATOM 1314 O O . ALA A 1 177 ? 3.182 -13.438 0.441 1 98.94 177 ALA A O 1
ATOM 1315 N N . VAL A 1 178 ? 3.627 -13.258 -1.736 1 98.94 178 VAL A N 1
ATOM 1316 C CA . VAL A 1 178 ? 5.004 -13.727 -1.639 1 98.94 178 VAL A CA 1
ATOM 1317 C C . VAL A 1 178 ? 5.957 -12.539 -1.616 1 98.94 178 VAL A C 1
ATOM 1319 O O . VAL A 1 178 ? 5.988 -11.742 -2.557 1 98.94 178 VAL A O 1
ATOM 1322 N N . ALA A 1 179 ? 6.719 -12.469 -0.561 1 98.88 179 ALA A N 1
ATOM 1323 C CA . ALA A 1 179 ? 7.582 -11.312 -0.358 1 98.88 179 ALA A CA 1
ATOM 1324 C C . ALA A 1 179 ? 9.055 -11.711 -0.344 1 98.88 179 ALA A C 1
ATOM 1326 O O . ALA A 1 179 ? 9.633 -11.938 0.723 1 98.88 179 ALA A O 1
ATOM 1327 N N . PRO A 1 180 ? 9.664 -11.695 -1.507 1 98.62 180 PRO A N 1
ATOM 1328 C CA . PRO A 1 180 ? 11.094 -12.031 -1.584 1 98.62 180 PRO A CA 1
ATOM 1329 C C . PRO A 1 180 ? 11.984 -10.906 -1.06 1 98.62 180 PRO A C 1
ATOM 1331 O O . PRO A 1 180 ? 11.633 -9.727 -1.17 1 98.62 180 PRO A O 1
ATOM 1334 N N . GLY A 1 181 ? 13.133 -11.328 -0.493 1 97.81 181 GLY A N 1
ATOM 1335 C CA . GLY A 1 181 ? 14.227 -10.406 -0.236 1 97.81 181 GLY A CA 1
ATOM 1336 C C . GLY A 1 181 ? 15.109 -10.18 -1.448 1 97.81 181 GLY A C 1
ATOM 1337 O O . GLY A 1 181 ? 14.609 -9.922 -2.547 1 97.81 181 GLY A O 1
ATOM 1338 N N . SER A 1 182 ? 16.406 -10.188 -1.229 1 95.56 182 SER A N 1
ATOM 1339 C CA . SER A 1 182 ? 17.359 -9.969 -2.311 1 95.56 182 SER A CA 1
ATOM 1340 C C . SER A 1 182 ? 17.719 -11.273 -3.006 1 95.56 182 SER A C 1
ATOM 1342 O O . SER A 1 182 ? 18.344 -12.148 -2.41 1 95.56 182 SER A O 1
ATOM 1344 N N . PHE A 1 183 ? 17.344 -11.383 -4.277 1 95.31 183 PHE A N 1
ATOM 1345 C CA . PHE A 1 183 ? 17.594 -12.586 -5.066 1 95.31 183 PHE A CA 1
ATOM 1346 C C . PHE A 1 183 ? 18.375 -12.25 -6.328 1 95.31 183 PHE A C 1
ATOM 1348 O O . PHE A 1 183 ? 18.312 -11.117 -6.824 1 95.31 183 PHE A O 1
ATOM 1355 N N . ARG A 1 184 ? 19.109 -13.219 -6.73 1 88.62 184 ARG A N 1
ATOM 1356 C CA . ARG A 1 184 ? 19.906 -13.039 -7.934 1 88.62 184 ARG A CA 1
ATOM 1357 C C . ARG A 1 184 ? 19.031 -13.039 -9.18 1 88.62 184 ARG A C 1
ATOM 1359 O O . ARG A 1 184 ? 19.094 -13.977 -9.984 1 88.62 184 ARG A O 1
ATOM 1366 N N . THR A 1 185 ? 18.203 -12.039 -9.195 1 83.94 185 THR A N 1
ATOM 1367 C CA . THR A 1 185 ? 17.469 -11.648 -10.398 1 83.94 185 THR A CA 1
ATOM 1368 C C . THR A 1 185 ? 18.047 -10.383 -11.008 1 83.94 185 THR A C 1
ATOM 1370 O O . THR A 1 185 ? 19.016 -9.812 -10.477 1 83.94 185 THR A O 1
ATOM 1373 N N . ASP A 1 186 ? 17.828 -10.008 -12.148 1 79.56 186 ASP A N 1
ATOM 1374 C CA . ASP A 1 186 ? 18.281 -8.75 -12.727 1 79.56 186 ASP A CA 1
ATOM 1375 C C . ASP A 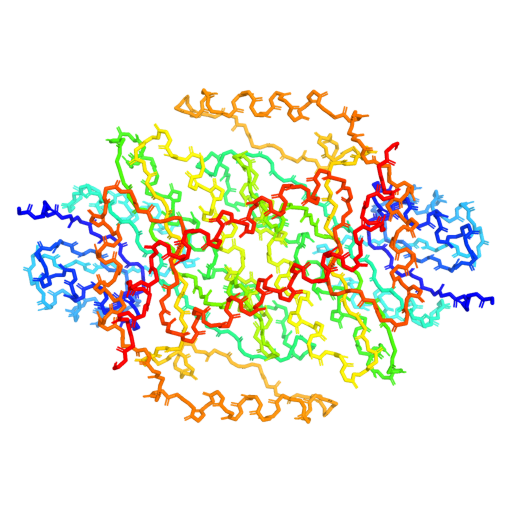1 186 ? 17.391 -7.59 -12.297 1 79.56 186 ASP A C 1
ATOM 1377 O O . ASP A 1 186 ? 17.047 -6.734 -13.117 1 79.56 186 ASP A O 1
ATOM 1381 N N . TRP A 1 187 ? 16.984 -7.664 -10.992 1 79 187 TRP A N 1
ATOM 1382 C CA . TRP A 1 187 ? 16.062 -6.66 -10.492 1 79 187 TRP A CA 1
ATOM 1383 C C . TRP A 1 187 ? 16.703 -5.273 -10.5 1 79 187 TRP A C 1
ATOM 1385 O O . TRP A 1 187 ? 16.109 -4.316 -11 1 79 187 TRP A O 1
ATOM 1395 N N . ALA A 1 188 ? 17.906 -5.16 -9.961 1 78.56 188 ALA A N 1
ATOM 1396 C CA . ALA A 1 188 ? 18.562 -3.865 -9.859 1 78.56 188 ALA A CA 1
ATOM 1397 C C . ALA A 1 188 ? 19.141 -3.445 -11.211 1 78.56 188 ALA A C 1
ATOM 1399 O O . ALA A 1 188 ? 19.672 -2.336 -11.352 1 78.56 188 ALA A O 1
ATOM 1400 N N . GLY A 1 189 ? 18.984 -4.355 -12.117 1 79.94 189 GLY A N 1
ATOM 1401 C CA . GLY A 1 189 ? 19.438 -4.078 -13.477 1 79.94 189 GLY A CA 1
ATOM 1402 C C . GLY A 1 189 ? 18.312 -3.762 -14.43 1 79.94 189 GLY A C 1
ATOM 1403 O O . GLY A 1 189 ? 17.75 -2.66 -14.406 1 79.94 189 GLY A O 1
ATOM 1404 N N . ARG A 1 190 ? 17.859 -4.688 -15.117 1 79.19 190 ARG A N 1
ATOM 1405 C CA . ARG A 1 190 ? 16.906 -4.477 -16.203 1 79.19 190 ARG A CA 1
ATOM 1406 C C . ARG A 1 190 ? 15.516 -4.176 -15.672 1 79.19 190 ARG A C 1
ATOM 1408 O O . ARG A 1 190 ? 14.695 -3.564 -16.359 1 79.19 190 ARG A O 1
ATOM 1415 N N . SER A 1 191 ? 15.203 -4.621 -14.414 1 88.25 191 SER A N 1
ATOM 1416 C CA . SER A 1 191 ? 13.852 -4.461 -13.891 1 88.25 191 SER A CA 1
ATOM 1417 C C . SER A 1 191 ? 13.75 -3.236 -12.984 1 88.25 191 SER A C 1
ATOM 1419 O O . SER A 1 191 ? 12.844 -3.141 -12.156 1 88.25 191 SER A O 1
ATOM 1421 N N . MET A 1 192 ? 14.773 -2.32 -13.07 1 92.88 192 MET A N 1
ATOM 1422 C CA . MET A 1 192 ? 14.773 -1.092 -12.281 1 92.88 192 MET A CA 1
ATOM 1423 C C . MET A 1 192 ? 14.875 0.135 -13.18 1 92.88 192 MET A C 1
ATOM 1425 O O . MET A 1 192 ? 15.773 0.219 -14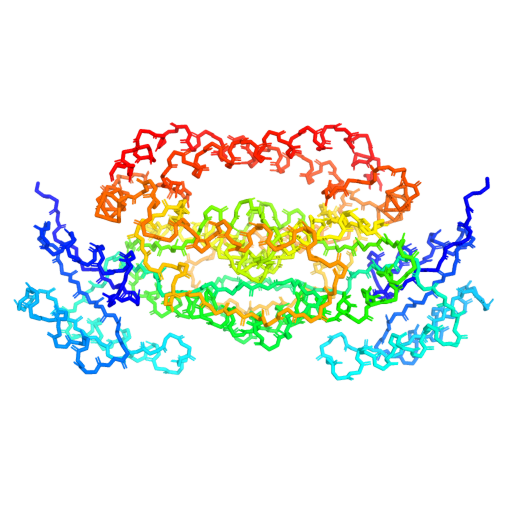.016 1 92.88 192 MET A O 1
ATOM 1429 N N . VAL A 1 193 ? 13.867 0.985 -13.078 1 96.06 193 VAL A N 1
ATOM 1430 C CA . VAL A 1 193 ? 13.969 2.293 -13.719 1 96.06 193 VAL A CA 1
ATOM 1431 C C . VAL A 1 193 ? 14.398 3.338 -12.688 1 96.06 193 VAL A C 1
ATOM 1433 O O . VAL A 1 193 ? 14.047 3.244 -11.508 1 96.06 193 VAL A O 1
ATOM 1436 N N . ARG A 1 194 ? 15.211 4.348 -13.133 1 96.12 194 ARG A N 1
ATOM 1437 C CA . ARG A 1 194 ? 15.805 5.277 -12.18 1 96.12 194 ARG A CA 1
ATOM 1438 C C . ARG A 1 194 ? 15.5 6.723 -12.562 1 96.12 194 ARG A C 1
ATOM 1440 O O . ARG A 1 194 ? 15.562 7.086 -13.742 1 96.12 194 ARG A O 1
ATOM 1447 N N . SER A 1 195 ? 15.062 7.465 -11.547 1 97.31 195 SER A N 1
ATOM 1448 C CA . SER A 1 195 ? 15.008 8.914 -11.719 1 97.31 195 SER A CA 1
ATOM 1449 C C . SER A 1 195 ? 16.391 9.539 -11.516 1 97.31 195 SER A C 1
ATOM 1451 O O . SER A 1 195 ? 17.125 9.148 -10.609 1 97.31 195 SER A O 1
ATOM 1453 N N . PRO A 1 196 ? 16.734 10.523 -12.383 1 96.38 196 PRO A N 1
ATOM 1454 C CA . PRO A 1 196 ? 18.047 11.172 -12.219 1 96.38 196 PRO A CA 1
ATOM 1455 C C . PRO A 1 196 ? 18.156 11.953 -10.914 1 96.38 196 PRO A C 1
ATOM 1457 O O . PRO A 1 196 ? 17.141 12.406 -10.375 1 96.38 196 PRO A O 1
ATOM 1460 N N . ARG A 1 197 ? 19.438 12.078 -10.469 1 96.94 197 ARG A N 1
ATOM 1461 C CA . ARG A 1 197 ? 19.734 12.922 -9.312 1 96.94 197 ARG A CA 1
ATOM 1462 C C . ARG A 1 197 ? 19.766 14.391 -9.703 1 96.94 197 ARG A C 1
ATOM 1464 O O . ARG A 1 197 ? 20.391 14.758 -10.711 1 96.94 197 ARG A O 1
ATOM 1471 N N . THR A 1 198 ? 19.016 15.211 -8.883 1 97.75 198 THR A N 1
ATOM 1472 C CA . THR A 1 198 ? 19 16.625 -9.25 1 97.75 198 THR A CA 1
ATOM 1473 C C . THR A 1 198 ? 19.188 17.5 -8.016 1 97.75 198 THR A C 1
ATOM 1475 O O . THR A 1 198 ? 19.453 18.703 -8.133 1 97.75 198 THR A O 1
ATOM 1478 N N . ILE A 1 199 ? 19.047 17.016 -6.766 1 98.62 199 ILE A N 1
ATOM 1479 C CA . ILE A 1 199 ? 19.062 17.828 -5.551 1 98.62 199 ILE A CA 1
ATOM 1480 C C . ILE A 1 199 ? 20.219 17.391 -4.656 1 98.62 199 ILE A C 1
ATOM 1482 O O . ILE A 1 199 ? 20.203 16.297 -4.086 1 98.62 199 ILE A O 1
ATOM 1486 N N . ALA A 1 200 ? 21.141 18.219 -4.395 1 98.44 200 ALA A N 1
ATOM 1487 C CA . ALA A 1 200 ? 22.406 17.922 -3.713 1 98.44 200 ALA A CA 1
ATOM 1488 C C . ALA A 1 200 ? 22.172 17.578 -2.242 1 98.44 200 ALA A C 1
ATOM 1490 O O . ALA A 1 200 ? 22.922 16.812 -1.644 1 98.44 200 ALA A O 1
ATOM 1491 N N . ASP A 1 201 ? 21.094 18.094 -1.712 1 98.69 201 ASP A N 1
ATOM 1492 C CA . ASP A 1 201 ? 20.812 17.906 -0.29 1 98.69 201 ASP A CA 1
ATOM 1493 C C . ASP A 1 201 ? 20.672 16.438 0.058 1 98.69 201 ASP A C 1
ATOM 1495 O O . ASP A 1 201 ? 20.828 16.047 1.218 1 98.69 201 ASP A O 1
ATOM 1499 N N . TYR A 1 202 ? 20.391 15.586 -0.963 1 98.69 202 TYR A N 1
ATOM 1500 C CA . TYR A 1 202 ? 20.141 14.172 -0.709 1 98.69 202 TYR A CA 1
ATOM 1501 C C . TYR A 1 202 ? 21.391 13.336 -0.98 1 98.69 202 TYR A C 1
ATOM 1503 O O . TYR A 1 202 ? 21.391 12.125 -0.775 1 98.69 202 TYR A O 1
ATOM 1511 N N . ASP A 1 203 ? 22.5 13.906 -1.423 1 98.38 203 ASP A N 1
ATOM 1512 C CA . ASP A 1 203 ? 23.672 13.188 -1.89 1 98.38 203 ASP A CA 1
ATOM 1513 C C . ASP A 1 203 ? 24.25 12.297 -0.786 1 98.38 203 ASP A C 1
ATOM 1515 O O . ASP A 1 203 ? 24.5 11.109 -1.003 1 98.38 203 ASP A O 1
ATOM 1519 N N . ALA A 1 204 ? 24.406 12.898 0.383 1 98 204 ALA A N 1
ATOM 1520 C CA . ALA A 1 204 ? 25.031 12.18 1.482 1 98 204 ALA A CA 1
ATOM 1521 C C . ALA A 1 204 ? 24.234 10.945 1.871 1 98 204 ALA A C 1
ATOM 1523 O O . ALA A 1 204 ? 24.812 9.914 2.244 1 98 204 ALA A O 1
ATOM 1524 N N . LEU A 1 205 ? 22.969 11.062 1.772 1 98 205 LEU A N 1
ATOM 1525 C CA . LEU A 1 205 ? 22.094 9.953 2.139 1 98 205 LEU A CA 1
ATOM 1526 C C . LEU A 1 205 ? 22.016 8.922 1.015 1 98 205 LEU A C 1
ATOM 1528 O O . LEU A 1 205 ? 22.156 7.727 1.253 1 98 205 LEU A O 1
ATOM 1532 N N . PHE A 1 206 ? 21.781 9.398 -0.187 1 97.88 206 PHE A N 1
ATOM 1533 C CA . PHE A 1 206 ? 21.266 8.523 -1.23 1 97.88 206 PHE A CA 1
ATOM 1534 C C . PHE A 1 206 ? 22.391 7.965 -2.086 1 97.88 206 PHE A C 1
ATOM 1536 O O . PHE A 1 206 ? 22.297 6.852 -2.607 1 97.88 206 PHE A O 1
ATOM 1543 N N . ASP A 1 207 ? 23.469 8.656 -2.236 1 97.25 207 ASP A N 1
ATOM 1544 C CA . ASP A 1 207 ? 24.531 8.195 -3.115 1 97.25 207 ASP A CA 1
ATOM 1545 C C . ASP A 1 207 ? 25.078 6.844 -2.664 1 97.25 207 ASP A C 1
ATOM 1547 O O . ASP A 1 207 ? 25.188 5.914 -3.467 1 97.25 207 ASP A O 1
ATOM 1551 N N . PRO A 1 208 ? 25.359 6.723 -1.324 1 96.94 208 PRO A N 1
ATOM 1552 C CA . PRO A 1 208 ? 25.844 5.41 -0.894 1 96.94 208 PRO A CA 1
ATOM 1553 C C . PRO A 1 208 ? 24.797 4.312 -1.047 1 96.94 208 PRO A C 1
ATOM 1555 O O . PRO A 1 208 ? 25.141 3.156 -1.31 1 96.94 208 PRO A O 1
ATOM 1558 N N . VAL A 1 209 ? 23.562 4.625 -0.873 1 95.5 209 VAL A N 1
ATOM 1559 C CA . VAL A 1 209 ? 22.484 3.66 -0.982 1 95.5 209 VAL A CA 1
ATOM 1560 C C . VAL A 1 209 ? 22.391 3.148 -2.418 1 95.5 209 VAL A C 1
ATOM 1562 O O . VAL A 1 209 ? 22.312 1.939 -2.648 1 95.5 209 VAL A O 1
ATOM 1565 N N . ARG A 1 210 ? 22.391 4.062 -3.365 1 93.94 210 ARG A N 1
ATOM 1566 C CA . ARG A 1 210 ? 22.297 3.695 -4.773 1 93.94 210 ARG A CA 1
ATOM 1567 C C . ARG A 1 210 ? 23.531 2.904 -5.207 1 93.94 210 ARG A C 1
ATOM 1569 O O . ARG A 1 210 ? 23.422 1.918 -5.938 1 93.94 210 ARG A O 1
ATOM 1576 N N . GLN A 1 211 ? 24.672 3.314 -4.754 1 94.06 211 GLN A N 1
ATOM 1577 C CA . GLN A 1 211 ? 25.906 2.611 -5.09 1 94.06 211 GLN A CA 1
ATOM 1578 C C . GLN A 1 211 ? 25.891 1.183 -4.559 1 94.06 211 GLN A C 1
ATOM 1580 O O . GLN A 1 211 ? 26.25 0.244 -5.27 1 94.06 211 GLN A O 1
ATOM 1585 N N . ALA A 1 212 ? 25.422 1.064 -3.34 1 92.12 212 ALA A N 1
ATOM 1586 C CA . ALA A 1 212 ? 25.359 -0.259 -2.727 1 92.12 212 ALA A CA 1
ATOM 1587 C C . ALA A 1 212 ? 24.391 -1.165 -3.475 1 92.12 212 ALA A C 1
ATOM 1589 O O . ALA A 1 212 ? 24.641 -2.359 -3.641 1 92.12 212 ALA A O 1
ATOM 1590 N N . ARG A 1 213 ? 23.25 -0.654 -3.912 1 89.31 213 ARG A N 1
ATOM 1591 C CA . ARG A 1 213 ? 22.266 -1.419 -4.66 1 89.31 213 ARG A CA 1
ATOM 1592 C C . ARG A 1 213 ? 22.828 -1.889 -5.996 1 89.31 213 ARG A C 1
ATOM 1594 O O . ARG A 1 213 ? 22.625 -3.039 -6.391 1 89.31 213 ARG A O 1
ATOM 1601 N N . GLN A 1 214 ? 23.547 -1.04 -6.652 1 89 214 GLN A N 1
ATOM 1602 C CA . GLN A 1 214 ? 24.141 -1.37 -7.945 1 89 214 GLN A CA 1
ATOM 1603 C C . GLN A 1 214 ? 25.25 -2.408 -7.793 1 89 214 GLN A C 1
ATOM 1605 O O . GLN A 1 214 ? 25.359 -3.326 -8.609 1 89 214 GLN A O 1
ATOM 1610 N N . GLU A 1 215 ? 26 -2.312 -6.703 1 89.94 215 GLU A N 1
ATOM 1611 C CA . GLU A 1 215 ? 27.125 -3.213 -6.477 1 89.94 215 GLU A CA 1
ATOM 1612 C C . GLU A 1 215 ? 26.656 -4.609 -6.086 1 89.94 215 GLU A C 1
ATOM 1614 O O . GLU A 1 215 ? 27.344 -5.598 -6.34 1 89.94 215 GLU A O 1
ATOM 1619 N N . LYS A 1 216 ? 25.5 -4.668 -5.543 1 87.75 216 LYS A N 1
ATOM 1620 C CA . LYS A 1 216 ? 24.969 -5.941 -5.062 1 87.75 216 LYS A CA 1
ATOM 1621 C C . LYS A 1 216 ? 24.281 -6.703 -6.184 1 87.75 216 LYS A C 1
ATOM 1623 O O . LYS A 1 216 ? 23.984 -7.891 -6.043 1 87.75 216 LYS A O 1
ATOM 1628 N N . SER A 1 217 ? 24.125 -6.031 -7.289 1 86.38 217 SER A N 1
ATOM 1629 C CA . SER A 1 217 ? 23.391 -6.641 -8.391 1 86.38 217 SER A CA 1
ATOM 1630 C C . SER A 1 217 ? 24.078 -7.918 -8.867 1 86.38 217 SER A C 1
ATOM 1632 O O . SER A 1 217 ? 25.266 -7.91 -9.172 1 86.38 217 SER A O 1
ATOM 1634 N N . GLY A 1 218 ? 23.297 -9.039 -8.836 1 84.94 218 GLY A N 1
ATOM 1635 C CA . GLY A 1 218 ? 23.797 -10.32 -9.281 1 84.94 218 GLY A CA 1
ATOM 1636 C C . GLY A 1 218 ? 24.516 -11.102 -8.195 1 84.94 218 GLY A C 1
ATOM 1637 O O . GLY A 1 218 ? 24.859 -12.266 -8.383 1 84.94 218 GLY A O 1
ATOM 1638 N N . LYS A 1 219 ? 24.719 -10.445 -6.969 1 89.5 219 LYS A N 1
ATOM 1639 C CA . LYS A 1 219 ? 25.438 -11.078 -5.867 1 89.5 219 LYS A CA 1
ATOM 1640 C C . LYS A 1 219 ? 24.516 -11.305 -4.668 1 89.5 219 LYS A C 1
ATOM 1642 O O . LYS A 1 219 ? 24.984 -11.539 -3.555 1 89.5 219 LYS A O 1
ATOM 1647 N N . GLN A 1 220 ? 23.281 -11.266 -4.926 1 91.56 220 GLN A N 1
ATOM 1648 C CA . GLN A 1 220 ? 22.297 -11.398 -3.848 1 91.56 220 GLN A CA 1
ATOM 1649 C C . GLN A 1 220 ? 22.297 -12.812 -3.279 1 91.56 220 GLN A C 1
ATOM 1651 O O . GLN A 1 220 ? 22.578 -13.773 -3.998 1 91.56 220 GLN A O 1
ATOM 1656 N N . PRO A 1 221 ? 21.906 -12.945 -2.035 1 92.94 221 PRO A N 1
ATOM 1657 C CA . PRO A 1 221 ? 21.984 -14.25 -1.38 1 92.94 221 PRO A CA 1
ATOM 1658 C C . PRO A 1 221 ? 20.906 -15.219 -1.891 1 92.94 221 PRO A C 1
ATOM 1660 O O . PRO A 1 221 ? 21.109 -16.438 -1.836 1 92.94 221 PRO A O 1
ATOM 1663 N N . GLY A 1 222 ? 19.797 -14.719 -2.371 1 96.44 222 GLY A N 1
ATOM 1664 C CA . GLY A 1 222 ? 18.688 -15.562 -2.736 1 96.44 222 GLY A CA 1
ATOM 1665 C C . GLY A 1 222 ? 18.844 -16.234 -4.09 1 96.44 222 GLY A C 1
ATOM 1666 O O . GLY A 1 222 ? 19.391 -15.625 -5.02 1 96.44 222 GLY A O 1
ATOM 1667 N N . ASP A 1 223 ? 18.375 -17.438 -4.203 1 97.44 223 ASP A N 1
ATOM 1668 C CA . ASP A 1 223 ? 18.375 -18.219 -5.438 1 97.44 223 ASP A CA 1
ATOM 1669 C C . ASP A 1 223 ? 16.984 -18.281 -6.047 1 97.44 223 ASP A C 1
ATOM 1671 O O . ASP A 1 223 ? 16.078 -18.891 -5.469 1 97.44 223 ASP A O 1
ATOM 1675 N N . PRO A 1 224 ? 16.812 -17.719 -7.219 1 97.12 224 PRO A N 1
ATOM 1676 C CA . PRO A 1 224 ? 15.477 -17.688 -7.82 1 97.12 224 PRO A CA 1
ATOM 1677 C C . PRO A 1 224 ? 14.883 -19.094 -8.016 1 97.12 224 PRO A C 1
ATOM 1679 O O . PRO A 1 224 ? 13.664 -19.266 -7.93 1 97.12 224 PRO A O 1
ATOM 1682 N N . ARG A 1 225 ? 15.695 -20.094 -8.297 1 97.56 225 ARG A N 1
ATOM 1683 C CA . ARG A 1 225 ? 15.188 -21.453 -8.445 1 97.56 225 ARG A CA 1
ATOM 1684 C C . ARG A 1 225 ? 14.648 -21.984 -7.125 1 97.56 225 ARG A C 1
ATOM 1686 O O . ARG A 1 225 ? 13.609 -22.656 -7.098 1 97.56 225 ARG A O 1
ATOM 1693 N N . LYS A 1 226 ? 15.375 -21.719 -6.078 1 98.5 226 LYS A N 1
ATOM 1694 C CA . LYS A 1 226 ? 14.906 -22.141 -4.762 1 98.5 226 LYS A CA 1
ATOM 1695 C C . LYS A 1 226 ? 13.648 -21.375 -4.355 1 98.5 226 LYS A C 1
ATOM 1697 O O . LYS A 1 226 ? 12.773 -21.938 -3.688 1 98.5 226 LYS A O 1
ATOM 1702 N N . ALA A 1 227 ? 13.578 -20.094 -4.703 1 98.69 227 ALA A N 1
ATOM 1703 C CA . ALA A 1 227 ? 12.344 -19.328 -4.484 1 98.69 227 ALA A CA 1
ATOM 1704 C C . ALA A 1 227 ? 11.164 -19.984 -5.199 1 98.69 227 ALA A C 1
ATOM 1706 O O . ALA A 1 227 ? 10.07 -20.078 -4.641 1 98.69 227 ALA A O 1
ATOM 1707 N N . ALA A 1 228 ? 11.406 -20.406 -6.441 1 98.75 228 ALA A N 1
ATOM 1708 C CA . ALA A 1 228 ? 10.367 -21.062 -7.23 1 98.75 228 ALA A CA 1
ATOM 1709 C C . ALA A 1 228 ? 9.883 -22.328 -6.547 1 98.75 228 ALA A C 1
ATOM 1711 O O . ALA A 1 228 ? 8.68 -22.594 -6.484 1 98.75 228 ALA A O 1
ATOM 1712 N N . ARG A 1 229 ? 10.797 -23.109 -6.004 1 98.56 229 ARG A N 1
ATOM 1713 C CA . ARG A 1 229 ? 10.445 -24.344 -5.309 1 98.56 229 ARG A CA 1
ATOM 1714 C C . ARG A 1 229 ? 9.641 -24.047 -4.047 1 98.56 229 ARG A C 1
ATOM 1716 O O . ARG A 1 229 ? 8.719 -24.797 -3.709 1 98.56 229 ARG A O 1
ATOM 1723 N N . ALA A 1 230 ? 10.039 -23 -3.346 1 98.81 230 ALA A N 1
ATOM 1724 C CA . ALA A 1 230 ? 9.281 -22.578 -2.172 1 98.81 230 ALA A CA 1
ATOM 1725 C C . ALA A 1 230 ? 7.852 -22.188 -2.551 1 98.81 230 ALA A C 1
ATOM 1727 O O . ALA A 1 230 ? 6.902 -22.516 -1.835 1 98.81 230 ALA A O 1
ATOM 1728 N N . MET A 1 231 ? 7.684 -21.5 -3.666 1 98.88 231 MET A N 1
ATOM 1729 C CA . MET A 1 231 ? 6.359 -21.109 -4.145 1 98.88 231 MET A CA 1
ATOM 1730 C C . MET A 1 231 ? 5.535 -22.344 -4.5 1 98.88 231 MET A C 1
ATOM 1732 O O . MET A 1 231 ? 4.34 -22.406 -4.195 1 98.88 231 MET A O 1
ATOM 1736 N N . LEU A 1 232 ? 6.164 -23.359 -5.148 1 98.75 232 LEU A N 1
ATOM 1737 C CA . LEU A 1 232 ? 5.465 -24.594 -5.48 1 98.75 232 LEU A CA 1
ATOM 1738 C C . LEU A 1 232 ? 5.047 -25.328 -4.215 1 98.75 232 LEU A C 1
ATOM 1740 O O . LEU A 1 232 ? 3.982 -25.953 -4.18 1 98.75 232 LEU A O 1
ATOM 1744 N N . GLN A 1 233 ? 5.898 -25.234 -3.154 1 98.5 233 GLN A N 1
ATOM 1745 C CA . GLN A 1 233 ? 5.527 -25.828 -1.873 1 98.5 233 GLN A CA 1
ATOM 1746 C C . GLN A 1 233 ? 4.277 -25.172 -1.301 1 98.5 233 GLN A C 1
ATOM 1748 O O . GLN A 1 233 ? 3.393 -25.844 -0.775 1 98.5 233 GLN A O 1
ATOM 1753 N N . ALA A 1 234 ? 4.211 -23.859 -1.383 1 98.5 234 ALA A N 1
ATOM 1754 C CA . ALA A 1 234 ? 3.031 -23.125 -0.92 1 98.5 234 ALA A CA 1
ATOM 1755 C C . ALA A 1 234 ? 1.802 -23.5 -1.744 1 98.5 234 ALA A C 1
ATOM 1757 O O . ALA A 1 234 ? 0.711 -23.688 -1.196 1 98.5 234 ALA A O 1
ATOM 1758 N N . ILE A 1 235 ? 1.963 -23.625 -3.055 1 98.31 235 ILE A N 1
ATOM 1759 C CA . ILE A 1 235 ? 0.884 -23.969 -3.977 1 98.31 235 ILE A CA 1
ATOM 1760 C C . ILE A 1 235 ? 0.333 -25.344 -3.65 1 98.31 235 ILE A C 1
ATOM 1762 O O . ILE A 1 235 ? -0.873 -25.578 -3.756 1 98.31 235 ILE A O 1
ATOM 1766 N N . ASP A 1 236 ? 1.182 -26.234 -3.172 1 97 236 ASP A N 1
ATOM 1767 C CA . ASP A 1 236 ? 0.79 -27.625 -2.93 1 97 236 ASP A CA 1
ATOM 1768 C C . ASP A 1 236 ? 0.333 -27.812 -1.485 1 97 236 ASP A C 1
ATOM 1770 O O . ASP A 1 236 ? -0.168 -28.891 -1.128 1 97 236 ASP A O 1
ATOM 1774 N N . ALA A 1 237 ? 0.489 -26.781 -0.651 1 97.44 237 ALA A N 1
ATOM 1775 C CA . ALA A 1 237 ? 0.164 -26.906 0.768 1 97.44 237 ALA A CA 1
ATOM 1776 C C . ALA A 1 237 ? -1.343 -27.031 0.978 1 97.44 237 ALA A C 1
ATOM 1778 O O . ALA A 1 237 ? -2.123 -26.359 0.291 1 97.44 237 ALA A O 1
ATOM 1779 N N . GLU A 1 238 ? -1.726 -27.812 1.947 1 96.25 238 GLU A N 1
ATOM 1780 C CA . GLU A 1 238 ? -3.133 -27.938 2.316 1 96.25 238 GLU A CA 1
ATOM 1781 C C . GLU A 1 238 ? -3.674 -26.609 2.844 1 96.25 238 GLU A C 1
ATOM 1783 O O . GLU A 1 238 ? -4.809 -26.234 2.541 1 96.25 238 GLU A O 1
ATOM 1788 N N . ASN A 1 239 ? -2.854 -25.953 3.627 1 96.94 239 ASN A N 1
ATOM 1789 C CA . ASN A 1 239 ? -3.152 -24.625 4.164 1 96.94 239 ASN A CA 1
ATOM 1790 C C . ASN A 1 239 ? -2.053 -23.625 3.832 1 96.94 239 ASN A C 1
ATOM 1792 O O . ASN A 1 239 ? -1.2 -23.328 4.672 1 96.94 239 ASN A O 1
ATOM 1796 N N . PRO A 1 240 ? -2.137 -23.062 2.627 1 98.5 240 PRO A N 1
ATOM 1797 C CA . PRO A 1 240 ? -1.074 -22.125 2.236 1 98.5 240 PRO A CA 1
ATOM 1798 C C . PRO A 1 240 ? -1.071 -20.859 3.072 1 98.5 240 PRO A C 1
ATOM 1800 O O . PRO A 1 240 ? -2.111 -20.453 3.605 1 98.5 240 PRO A O 1
ATOM 1803 N N . PRO A 1 241 ? 0.091 -20.25 3.236 1 98.75 241 PRO A N 1
ATOM 1804 C CA . PRO A 1 2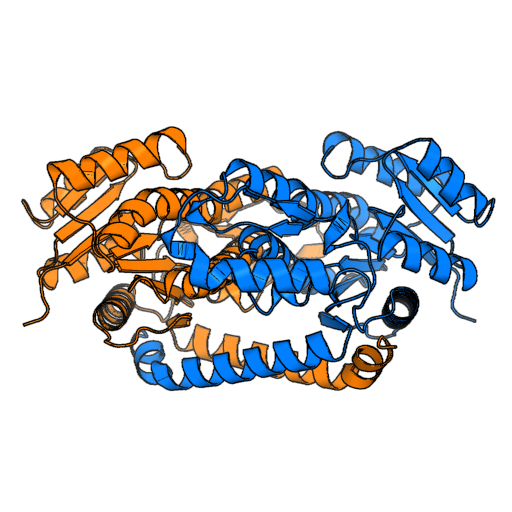41 ? 0.167 -19 3.992 1 98.75 241 PRO A CA 1
ATOM 1805 C C . PRO A 1 241 ? -0.457 -17.828 3.248 1 98.75 241 PRO A C 1
ATOM 1807 O O . PRO A 1 241 ? -0.477 -17.812 2.016 1 98.75 241 PRO A O 1
ATOM 1810 N N . ALA A 1 242 ? -0.993 -16.875 3.986 1 98.81 242 ALA A N 1
ATOM 1811 C CA . ALA A 1 242 ? -1.421 -15.609 3.398 1 98.81 242 ALA A CA 1
ATOM 1812 C C . ALA A 1 242 ? -0.22 -14.734 3.043 1 98.81 242 ALA A C 1
ATOM 1814 O O . ALA A 1 242 ? -0.265 -13.969 2.074 1 98.81 242 ALA A O 1
ATOM 1815 N N . HIS A 1 243 ? 0.816 -14.844 3.863 1 98.81 243 HIS A N 1
ATOM 1816 C CA . HIS A 1 243 ? 2.062 -14.102 3.689 1 98.81 243 HIS A CA 1
ATOM 1817 C C . HIS A 1 243 ? 3.266 -15.039 3.73 1 98.81 243 HIS A C 1
ATOM 1819 O O . HIS A 1 243 ? 3.459 -15.773 4.703 1 98.81 243 HIS A O 1
ATOM 1825 N N . LEU A 1 244 ? 4.07 -14.992 2.705 1 98.94 244 LEU A N 1
ATOM 1826 C CA . LEU A 1 244 ? 5.254 -15.836 2.631 1 98.94 244 LEU A CA 1
ATOM 1827 C C . LEU A 1 244 ? 6.5 -15.008 2.342 1 98.94 244 LEU A C 1
ATOM 1829 O O . LEU A 1 244 ? 6.637 -14.438 1.257 1 98.94 244 LEU A O 1
ATOM 1833 N N . LEU A 1 245 ? 7.367 -14.898 3.305 1 98.88 245 LEU A N 1
ATOM 1834 C CA . LEU A 1 245 ? 8.672 -14.297 3.08 1 98.88 245 LEU A CA 1
ATOM 1835 C C . LEU A 1 245 ? 9.625 -15.289 2.42 1 98.88 245 LEU A C 1
ATOM 1837 O O . LEU A 1 245 ? 9.594 -16.484 2.719 1 98.88 245 LEU A O 1
ATOM 1841 N N . LEU A 1 246 ? 10.445 -14.828 1.533 1 98.88 246 LEU A N 1
ATOM 1842 C CA . LEU A 1 246 ? 11.523 -15.633 0.962 1 98.88 246 LEU A CA 1
ATOM 1843 C C . LEU A 1 246 ? 12.875 -14.961 1.175 1 98.88 246 LEU A C 1
ATOM 1845 O O . LEU A 1 246 ? 13.07 -13.805 0.775 1 98.88 246 LEU A O 1
ATOM 1849 N N . GLY A 1 247 ? 13.805 -15.695 1.783 1 98.69 247 GLY A N 1
ATOM 1850 C CA . GLY A 1 247 ? 15.148 -15.188 2.023 1 98.69 247 GLY A CA 1
ATOM 1851 C C . GLY A 1 247 ? 15.391 -14.82 3.473 1 98.69 247 GLY A C 1
ATOM 1852 O O . GLY A 1 247 ? 14.531 -14.234 4.129 1 98.69 247 GLY A O 1
ATOM 1853 N N . SER A 1 248 ? 16.609 -15.125 3.99 1 98.38 248 SER A N 1
ATOM 1854 C CA . SER A 1 248 ? 16.969 -14.812 5.371 1 98.38 248 SER A CA 1
ATOM 1855 C C . SER A 1 248 ? 17.047 -13.305 5.598 1 98.38 248 SER A C 1
ATOM 1857 O O . SER A 1 248 ? 16.766 -12.82 6.695 1 98.38 248 SER A O 1
ATOM 1859 N N . ASP A 1 249 ? 17.422 -12.633 4.543 1 97.81 249 ASP A N 1
ATOM 1860 C CA . ASP A 1 249 ? 17.469 -11.188 4.684 1 97.81 249 ASP A CA 1
ATOM 1861 C C . ASP A 1 249 ? 16.062 -10.602 4.883 1 97.81 249 ASP A C 1
ATOM 1863 O O . ASP A 1 249 ? 15.852 -9.781 5.777 1 97.81 249 ASP A O 1
ATOM 1867 N N . ALA A 1 250 ? 15.102 -11.055 4.043 1 98.56 250 ALA A N 1
ATOM 1868 C CA . ALA A 1 250 ? 13.719 -10.625 4.227 1 98.56 250 ALA A CA 1
ATOM 1869 C C . ALA A 1 250 ? 13.219 -10.961 5.629 1 98.56 250 ALA A C 1
ATOM 1871 O O . ALA A 1 250 ? 12.586 -10.133 6.285 1 98.56 250 ALA A O 1
ATOM 1872 N N . LEU A 1 251 ? 13.5 -12.188 6.082 1 98.75 251 LEU A N 1
ATOM 1873 C CA . LEU A 1 251 ? 13.078 -12.633 7.406 1 98.75 251 LEU A CA 1
ATOM 1874 C C . LEU A 1 251 ? 13.625 -11.711 8.492 1 98.75 251 LEU A C 1
ATOM 1876 O O . LEU A 1 251 ? 12.867 -11.227 9.336 1 98.75 251 LEU A O 1
ATOM 1880 N N . GLY A 1 252 ? 14.93 -11.477 8.461 1 98.62 252 GLY A N 1
ATOM 1881 C CA . GLY A 1 252 ? 15.57 -10.648 9.469 1 98.62 252 GLY A CA 1
ATOM 1882 C C . GLY A 1 252 ? 15.078 -9.211 9.469 1 98.62 252 GLY A C 1
ATOM 1883 O O . GLY A 1 252 ? 14.734 -8.672 10.523 1 98.62 252 GLY A O 1
ATOM 1884 N N . LEU A 1 253 ? 15.008 -8.609 8.297 1 98.56 253 LEU A N 1
ATOM 1885 C CA . LEU A 1 253 ? 14.648 -7.195 8.18 1 98.56 253 LEU A CA 1
ATOM 1886 C C . LEU A 1 253 ? 13.188 -6.973 8.531 1 98.56 253 LEU A C 1
ATOM 1888 O O . LEU A 1 253 ? 12.844 -5.973 9.172 1 98.56 253 LEU A O 1
ATOM 1892 N N . VAL A 1 254 ? 12.289 -7.895 8.133 1 98.81 254 VAL A N 1
ATOM 1893 C CA . VAL A 1 254 ? 10.875 -7.754 8.438 1 98.81 254 VAL A CA 1
ATOM 1894 C C . VAL A 1 254 ? 10.648 -7.926 9.945 1 98.81 254 VAL A C 1
ATOM 1896 O O . VAL A 1 254 ? 9.891 -7.168 10.555 1 98.81 254 VAL A O 1
ATOM 1899 N N . ARG A 1 255 ? 11.336 -8.898 10.57 1 98.62 255 ARG A N 1
ATOM 1900 C CA . ARG A 1 255 ? 11.203 -9.086 12.016 1 98.62 255 ARG A CA 1
ATOM 1901 C C . ARG A 1 255 ? 11.703 -7.855 12.766 1 98.62 255 ARG A C 1
ATOM 1903 O O . ARG A 1 255 ? 11.102 -7.441 13.758 1 98.62 255 ARG A O 1
ATOM 1910 N N . GLN A 1 256 ? 12.789 -7.316 12.305 1 98.56 256 GLN A N 1
ATOM 1911 C CA . GLN A 1 256 ? 13.305 -6.094 12.906 1 98.56 256 GLN A CA 1
ATOM 1912 C C . GLN A 1 256 ? 12.297 -4.957 12.797 1 98.56 256 GLN A C 1
ATOM 1914 O O . GLN A 1 256 ? 12.094 -4.199 13.75 1 98.56 256 GLN A O 1
ATOM 1919 N N . LYS A 1 257 ? 11.711 -4.859 11.664 1 98.5 257 LYS A N 1
ATOM 1920 C CA . LYS A 1 257 ? 10.695 -3.834 11.445 1 98.5 257 LYS A CA 1
ATOM 1921 C C . LYS A 1 257 ? 9.508 -4.027 12.375 1 98.5 257 LYS A C 1
ATOM 1923 O O . LYS A 1 257 ? 8.992 -3.061 12.945 1 98.5 257 LYS A O 1
ATOM 1928 N N . LEU A 1 258 ? 9 -5.246 12.477 1 98.19 258 LEU A N 1
ATOM 1929 C CA . LEU A 1 258 ? 7.859 -5.539 13.336 1 98.19 258 LEU A CA 1
ATOM 1930 C C . LEU A 1 258 ? 8.172 -5.203 14.789 1 98.19 258 LEU A C 1
ATOM 1932 O O . LEU A 1 258 ? 7.32 -4.668 15.508 1 98.19 258 LEU A O 1
ATOM 1936 N N . LYS A 1 259 ? 9.375 -5.48 15.211 1 98.06 259 LYS A N 1
ATOM 1937 C CA . LYS A 1 259 ? 9.797 -5.152 16.578 1 98.06 259 LYS A CA 1
ATOM 1938 C C . LYS A 1 259 ? 9.836 -3.643 16.781 1 98.06 259 LYS A C 1
ATOM 1940 O O . LYS A 1 259 ? 9.336 -3.141 17.797 1 98.06 259 LYS A O 1
ATOM 1945 N N . ALA A 1 260 ? 10.438 -2.932 15.844 1 98.25 260 ALA A N 1
ATOM 1946 C CA . ALA A 1 260 ? 10.531 -1.477 15.938 1 98.25 260 ALA A CA 1
ATOM 1947 C C . ALA A 1 260 ? 9.141 -0.837 15.961 1 98.25 260 ALA A C 1
ATOM 1949 O O . ALA A 1 260 ? 8.914 0.132 16.688 1 98.25 260 ALA A O 1
ATOM 1950 N N . LEU A 1 261 ? 8.242 -1.377 15.141 1 98.44 261 LEU A N 1
ATOM 1951 C CA . LEU A 1 261 ? 6.879 -0.866 15.086 1 98.44 261 LEU A CA 1
ATOM 1952 C C . LEU A 1 261 ? 6.172 -1.059 16.422 1 98.44 261 LEU A C 1
ATOM 1954 O O . LEU A 1 261 ? 5.5 -0.147 16.922 1 98.44 261 LEU A O 1
ATOM 1958 N N . GLU A 1 262 ? 6.301 -2.25 16.984 1 98.12 262 GLU A N 1
ATOM 1959 C CA . GLU A 1 262 ? 5.676 -2.521 18.281 1 98.12 262 GLU A CA 1
ATOM 1960 C C . GLU A 1 262 ? 6.219 -1.593 19.359 1 98.12 262 GLU A C 1
ATOM 1962 O O . GLU A 1 262 ? 5.473 -1.141 20.234 1 98.12 262 GLU A O 1
ATOM 1967 N N . GLU A 1 263 ? 7.527 -1.337 19.359 1 98.5 263 GLU A N 1
ATOM 1968 C CA . GLU A 1 263 ? 8.133 -0.429 20.328 1 98.5 263 GLU A CA 1
ATOM 1969 C C . GLU A 1 263 ? 7.574 0.983 20.188 1 98.5 263 GLU A C 1
ATOM 1971 O O . GLU A 1 263 ? 7.312 1.653 21.188 1 98.5 263 GLU A O 1
ATOM 1976 N N . GLU A 1 264 ? 7.414 1.427 18.984 1 98.62 264 GLU A N 1
ATOM 1977 C CA . GLU A 1 264 ? 6.867 2.76 18.75 1 98.62 264 GLU A CA 1
ATOM 1978 C C . GLU A 1 264 ? 5.406 2.842 19.172 1 98.62 264 GLU A C 1
ATOM 1980 O O . GLU A 1 264 ? 4.98 3.842 19.75 1 98.62 264 GLU A O 1
ATOM 1985 N N . ILE A 1 265 ? 4.613 1.806 18.828 1 98.56 265 ILE A N 1
ATOM 1986 C CA . ILE A 1 265 ? 3.215 1.73 19.25 1 98.56 265 ILE A CA 1
ATOM 1987 C C . ILE A 1 265 ? 3.115 1.808 20.766 1 98.56 265 ILE A C 1
ATOM 1989 O O . ILE A 1 265 ? 2.279 2.539 21.297 1 98.56 265 ILE A O 1
ATOM 1993 N N . ALA A 1 266 ? 4.012 1.088 21.422 1 98.5 266 ALA A N 1
ATOM 1994 C CA . ALA A 1 266 ? 4.012 1.087 22.891 1 98.5 266 ALA A CA 1
ATOM 1995 C C . ALA A 1 266 ? 4.355 2.469 23.438 1 98.5 266 ALA A C 1
ATOM 1997 O O . ALA A 1 266 ? 3.758 2.918 24.422 1 98.5 266 ALA A O 1
ATOM 1998 N N . ALA A 1 267 ? 5.27 3.152 22.812 1 98.62 267 ALA A N 1
ATOM 1999 C CA . ALA A 1 267 ? 5.727 4.461 23.266 1 98.62 267 ALA A CA 1
ATOM 2000 C C . ALA A 1 267 ? 4.613 5.5 23.172 1 98.62 267 ALA A C 1
ATOM 2002 O O . ALA A 1 267 ? 4.574 6.457 23.938 1 98.62 267 ALA A O 1
ATOM 2003 N N . TRP A 1 268 ? 3.658 5.324 22.281 1 98.75 268 TRP A N 1
ATOM 2004 C CA . TRP A 1 268 ? 2.619 6.32 22.047 1 98.75 268 TRP A CA 1
ATOM 2005 C C . TRP A 1 268 ? 1.245 5.773 22.406 1 98.75 268 TRP A C 1
ATOM 2007 O O . TRP A 1 268 ? 0.22 6.324 22 1 98.75 268 TRP A O 1
ATOM 2017 N N . GLU A 1 269 ? 1.214 4.676 23.188 1 98.69 269 GLU A N 1
ATOM 2018 C CA . GLU A 1 269 ? -0.029 3.98 23.5 1 98.69 269 GLU A CA 1
ATOM 2019 C C . GLU A 1 269 ? -0.983 4.887 24.281 1 98.69 269 GLU A C 1
ATOM 2021 O O . GLU A 1 269 ? -2.193 4.863 24.047 1 98.69 269 GLU A O 1
ATOM 2026 N N . GLU A 1 270 ? -0.443 5.66 25.203 1 98.69 270 GLU A N 1
ATOM 2027 C CA . GLU A 1 270 ? -1.295 6.555 25.984 1 98.69 270 GLU A CA 1
ATOM 2028 C C . GLU A 1 270 ? -2.006 7.559 25.078 1 98.69 270 GLU A C 1
ATOM 2030 O O . GLU A 1 270 ? -3.207 7.797 25.234 1 98.69 270 GLU A O 1
ATOM 2035 N N . VAL A 1 271 ? -1.274 8.172 24.141 1 98.69 271 VAL A N 1
ATOM 2036 C CA . VAL A 1 271 ? -1.858 9.109 23.188 1 98.69 271 VAL A CA 1
ATOM 2037 C C . VAL A 1 271 ? -2.898 8.391 22.328 1 98.69 271 VAL A C 1
ATOM 2039 O O . VAL A 1 271 ? -3.998 8.906 22.109 1 98.69 271 VAL A O 1
ATOM 2042 N N . THR A 1 272 ? -2.586 7.164 21.875 1 98.75 272 THR A N 1
ATOM 2043 C CA . THR A 1 272 ? -3.482 6.352 21.062 1 98.75 272 THR A CA 1
ATOM 2044 C C . THR A 1 272 ? -4.809 6.121 21.781 1 98.75 272 THR A C 1
ATOM 2046 O O . THR A 1 272 ? -5.879 6.355 21.203 1 98.75 272 THR A O 1
ATOM 2049 N N . ARG A 1 273 ? -4.75 5.797 23 1 98.5 273 ARG A N 1
ATOM 2050 C CA . ARG A 1 273 ? -5.938 5.441 23.781 1 98.5 273 ARG A CA 1
ATOM 2051 C C . ARG A 1 273 ? -6.707 6.688 24.203 1 98.5 273 ARG A C 1
ATOM 2053 O O . ARG A 1 273 ? -7.906 6.617 24.484 1 98.5 273 ARG A O 1
ATOM 2060 N N . SER A 1 274 ? -6.055 7.855 24.219 1 98.5 274 SER A N 1
ATOM 2061 C CA . SER A 1 274 ? -6.676 9.094 24.688 1 98.5 274 SER A CA 1
ATOM 2062 C C . SER A 1 274 ? -7.727 9.586 23.703 1 98.5 274 SER A C 1
ATOM 2064 O O . SER A 1 274 ? -8.469 10.523 24 1 98.5 274 SER A O 1
ATOM 2066 N N . THR A 1 275 ? -7.824 8.938 22.5 1 98.31 275 THR A N 1
ATOM 2067 C CA . THR A 1 275 ? -8.664 9.492 21.453 1 98.31 275 THR A CA 1
ATOM 2068 C C . THR A 1 275 ? -10.055 8.852 21.469 1 98.31 275 THR A C 1
ATOM 2070 O O . THR A 1 275 ? -10.93 9.227 20.703 1 98.31 275 THR A O 1
ATOM 2073 N N . ASP A 1 276 ? -10.336 7.949 22.422 1 96.88 276 ASP A N 1
ATOM 2074 C CA . ASP A 1 276 ? -11.648 7.332 22.609 1 96.88 276 ASP A CA 1
ATOM 2075 C C . ASP A 1 276 ? -12.594 8.258 23.359 1 96.88 276 ASP A C 1
ATOM 2077 O O . ASP A 1 276 ? -12.148 9.195 24.047 1 96.88 276 ASP A O 1
ATOM 2081 N N . GLY A 1 277 ? -13.969 7.961 23.297 1 89.19 277 GLY A N 1
ATOM 2082 C CA . GLY A 1 277 ? -14.984 8.586 24.125 1 89.19 277 GLY A CA 1
ATOM 2083 C C . GLY A 1 277 ? -15.727 9.711 23.422 1 89.19 277 GLY A C 1
ATOM 2084 O O . GLY A 1 277 ? -15.281 10.195 22.375 1 89.19 277 GLY A O 1
ATOM 2085 N N . MET B 1 1 ? 5.598 28.391 25.578 1 38.47 1 MET B N 1
ATOM 2086 C CA . MET B 1 1 ? 4.562 28.891 24.688 1 38.47 1 MET B CA 1
ATOM 2087 C C . MET B 1 1 ? 4.695 28.266 23.297 1 38.47 1 MET B C 1
ATOM 2089 O O . MET B 1 1 ? 5.762 28.328 22.688 1 38.47 1 MET B O 1
ATOM 2093 N N . SER B 1 2 ? 3.971 27.188 22.938 1 55.19 2 SER B N 1
ATOM 2094 C CA . SER B 1 2 ? 4.188 26.484 21.672 1 55.19 2 SER B CA 1
ATOM 2095 C C . SER B 1 2 ? 4.141 27.453 20.5 1 55.19 2 SER B C 1
ATOM 2097 O O . SER B 1 2 ? 3.281 28.328 20.438 1 55.19 2 SER B O 1
ATOM 2099 N N . PHE B 1 3 ? 5.301 27.719 19.734 1 81.44 3 PHE B N 1
ATOM 2100 C CA . PHE B 1 3 ? 5.457 28.625 18.609 1 81.44 3 PHE B CA 1
ATOM 2101 C C . PHE B 1 3 ? 4.355 28.391 17.578 1 81.44 3 PHE B C 1
ATOM 2103 O O . PHE B 1 3 ? 3.9 27.266 17.391 1 81.44 3 PHE B O 1
ATOM 2110 N N . ARG B 1 4 ? 3.662 29.531 17.203 1 94.75 4 ARG B N 1
ATOM 2111 C CA . ARG B 1 4 ? 2.635 29.516 16.172 1 94.75 4 ARG B CA 1
ATOM 2112 C C . ARG B 1 4 ? 3.139 28.844 14.906 1 94.75 4 ARG B C 1
ATOM 2114 O O . ARG B 1 4 ? 4.211 29.172 14.398 1 94.75 4 ARG B O 1
ATOM 2121 N N . LYS B 1 5 ? 2.383 27.828 14.539 1 97.75 5 LYS B N 1
ATOM 2122 C CA . LYS B 1 5 ? 2.693 27.109 13.297 1 97.75 5 LYS B CA 1
ATOM 2123 C C . LYS B 1 5 ? 1.633 27.375 12.234 1 97.75 5 LYS B C 1
ATOM 2125 O O . LYS B 1 5 ? 0.501 27.734 12.555 1 97.75 5 LYS B O 1
ATOM 2130 N N . THR B 1 6 ? 2.047 27.266 11 1 98.62 6 THR B N 1
ATOM 2131 C CA . THR B 1 6 ? 1.104 27.297 9.891 1 98.62 6 THR B CA 1
ATOM 2132 C C . THR B 1 6 ? 0.89 25.891 9.328 1 98.62 6 THR B C 1
ATOM 2134 O O . THR B 1 6 ? 1.828 25.266 8.836 1 98.62 6 THR B O 1
ATOM 2137 N N . LEU B 1 7 ? -0.345 25.391 9.422 1 98.88 7 LEU B N 1
ATOM 2138 C CA . LEU B 1 7 ? -0.715 24.062 8.93 1 98.88 7 LEU B CA 1
ATOM 2139 C C . LEU B 1 7 ? -1.459 24.172 7.602 1 98.88 7 LEU B C 1
ATOM 2141 O O . LEU B 1 7 ? -2.408 24.953 7.477 1 98.88 7 LEU B O 1
ATOM 2145 N N . LEU B 1 8 ? -1 23.469 6.602 1 98.94 8 LEU B N 1
ATOM 2146 C CA . LEU B 1 8 ? -1.781 23.203 5.398 1 98.94 8 LEU B CA 1
ATOM 2147 C C . LEU B 1 8 ? -2.502 21.859 5.5 1 98.94 8 LEU B C 1
ATOM 2149 O O . LEU B 1 8 ? -1.862 20.812 5.57 1 98.94 8 LEU B O 1
ATOM 2153 N N . ILE B 1 9 ? -3.818 21.906 5.551 1 98.94 9 ILE B N 1
ATOM 2154 C CA . ILE B 1 9 ? -4.641 20.703 5.738 1 98.94 9 ILE B CA 1
ATOM 2155 C C . ILE B 1 9 ? -5.496 20.469 4.496 1 98.94 9 ILE B C 1
ATOM 2157 O O . ILE B 1 9 ? -6.344 21.297 4.148 1 98.94 9 ILE B O 1
ATOM 2161 N N . THR B 1 10 ? -5.266 19.359 3.832 1 98.81 10 THR B N 1
ATOM 2162 C CA . THR B 1 10 ? -6.133 19.031 2.703 1 98.81 10 THR B CA 1
ATOM 2163 C C . THR B 1 10 ? -7.434 18.406 3.188 1 98.81 10 THR B C 1
ATOM 2165 O O . THR B 1 10 ? -7.438 17.641 4.16 1 98.81 10 THR B O 1
ATOM 2168 N N . GLY B 1 11 ? -8.492 18.672 2.453 1 96.56 11 GLY B N 1
ATOM 2169 C CA . GLY B 1 11 ? -9.781 18.141 2.881 1 96.56 11 GLY B CA 1
ATOM 2170 C C . GLY B 1 11 ? -10.227 18.688 4.227 1 96.56 11 GLY B C 1
ATOM 2171 O O . GLY B 1 11 ? -10.586 17.922 5.125 1 96.56 11 GLY B O 1
ATOM 2172 N N . ALA B 1 12 ? -10.305 20.016 4.387 1 97.38 12 ALA B N 1
ATOM 2173 C CA . ALA B 1 12 ? -10.477 20.656 5.688 1 97.38 12 ALA B CA 1
ATOM 2174 C C . ALA B 1 12 ? -11.953 20.891 5.992 1 97.38 12 ALA B C 1
ATOM 2176 O O . ALA B 1 12 ? -12.297 21.438 7.043 1 97.38 12 ALA B O 1
ATOM 2177 N N . SER B 1 13 ? -12.852 20.391 5.125 1 94.31 13 SER B N 1
ATOM 2178 C CA . SER B 1 13 ? -14.25 20.766 5.281 1 94.31 13 SER B CA 1
ATOM 2179 C C . SER B 1 13 ? -15.023 19.688 6.039 1 94.31 13 SER B C 1
ATOM 2181 O O . SER B 1 13 ? -16.188 19.875 6.383 1 94.31 13 SER B O 1
ATOM 2183 N N . SER B 1 14 ? -14.383 18.562 6.305 1 92.69 14 SER B N 1
ATOM 2184 C CA . SER B 1 14 ? -15.086 17.5 7.004 1 92.69 14 SER B CA 1
ATOM 2185 C C . SER B 1 14 ? -14.109 16.578 7.719 1 92.69 14 SER B C 1
ATOM 2187 O O . SER B 1 14 ? -12.891 16.734 7.605 1 92.69 14 SER B O 1
ATOM 2189 N N . GLY B 1 15 ? -14.633 15.781 8.578 1 93.88 15 GLY B N 1
ATOM 2190 C CA . GLY B 1 15 ? -13.875 14.695 9.18 1 93.88 15 GLY B CA 1
ATOM 2191 C C . GLY B 1 15 ? -12.688 15.18 10 1 93.88 15 GLY B C 1
ATOM 2192 O O . GLY B 1 15 ? -12.805 16.141 10.766 1 93.88 15 GLY B O 1
ATOM 2193 N N . PHE B 1 16 ? -11.602 14.43 9.883 1 96.44 16 PHE B N 1
ATOM 2194 C CA . PHE B 1 16 ? -10.391 14.719 10.648 1 96.44 16 PHE B CA 1
ATOM 2195 C C . PHE B 1 16 ? -9.805 16.062 10.25 1 96.44 16 PHE B C 1
ATOM 2197 O O . PHE B 1 16 ? -9.273 16.797 11.094 1 96.44 16 PHE B O 1
ATOM 2204 N N . GLY B 1 17 ? -9.906 16.391 8.906 1 97.56 17 GLY B N 1
ATOM 2205 C CA . GLY B 1 17 ? -9.391 17.672 8.445 1 97.56 17 GLY B CA 1
ATOM 2206 C C . GLY B 1 17 ? -10.055 18.859 9.117 1 97.56 17 GLY B C 1
ATOM 2207 O O . GLY B 1 17 ? -9.383 19.797 9.547 1 97.56 17 GLY B O 1
ATOM 2208 N N . GLN B 1 18 ? -11.336 18.75 9.195 1 97.25 18 GLN B N 1
ATOM 2209 C CA . GLN B 1 18 ? -12.086 19.828 9.828 1 97.25 18 GLN B CA 1
ATOM 2210 C C . GLN B 1 18 ? -11.805 19.906 11.32 1 97.25 18 GLN B C 1
ATOM 2212 O O . GLN B 1 18 ? -11.617 20.984 11.875 1 97.25 18 GLN B O 1
ATOM 2217 N N . ALA B 1 19 ? -11.797 18.75 11.992 1 97.94 19 ALA B N 1
ATOM 2218 C CA . ALA B 1 19 ? -11.523 18.688 13.422 1 97.94 19 ALA B CA 1
ATOM 2219 C C . ALA B 1 19 ? -10.141 19.25 13.742 1 97.94 19 ALA B C 1
ATOM 2221 O O . ALA B 1 19 ? -9.969 20 14.703 1 97.94 19 ALA B O 1
ATOM 2222 N N . LEU B 1 20 ? -9.164 18.906 12.953 1 98.62 20 LEU B N 1
ATOM 2223 C CA . LEU B 1 20 ? -7.801 19.375 13.18 1 98.62 20 LEU B CA 1
ATOM 2224 C C . LEU B 1 20 ? -7.695 20.875 12.922 1 98.62 20 LEU B C 1
ATOM 2226 O O . LEU B 1 20 ? -7.004 21.594 13.656 1 98.62 20 LEU B O 1
ATOM 2230 N N . ALA B 1 21 ? -8.352 21.312 11.859 1 98.56 21 ALA B N 1
ATOM 2231 C CA . ALA B 1 21 ? -8.359 22.75 11.586 1 98.56 21 ALA B CA 1
ATOM 2232 C C . ALA B 1 21 ? -8.883 23.531 12.781 1 98.56 21 ALA B C 1
ATOM 2234 O O . ALA B 1 21 ? -8.266 24.516 13.211 1 98.56 21 ALA B O 1
ATOM 2235 N N . ARG B 1 22 ? -9.953 23.094 13.359 1 98 22 ARG B N 1
ATOM 2236 C CA . ARG B 1 22 ? -10.578 23.781 14.477 1 98 22 ARG B CA 1
ATOM 2237 C C . ARG B 1 22 ? -9.68 23.766 15.703 1 98 22 ARG B C 1
ATOM 2239 O O . ARG B 1 22 ? -9.469 24.812 16.344 1 98 22 ARG B O 1
ATOM 2246 N N . GLU B 1 23 ? -9.18 22.594 16.047 1 98.12 23 GLU B N 1
ATOM 2247 C CA . GLU B 1 23 ? -8.344 22.469 17.234 1 98.12 23 GLU B CA 1
ATOM 2248 C C . GLU B 1 23 ? -7.043 23.25 17.078 1 98.12 23 GLU B C 1
ATOM 2250 O O . GLU B 1 23 ? -6.531 23.812 18.047 1 98.12 23 GLU B O 1
ATOM 2255 N N . ALA B 1 24 ? -6.473 23.266 15.875 1 98.5 24 ALA B N 1
ATOM 2256 C CA . ALA B 1 24 ? -5.25 24.016 15.617 1 98.5 24 ALA B CA 1
ATOM 2257 C C . ALA B 1 24 ? -5.484 25.516 15.773 1 98.5 24 ALA B C 1
ATOM 2259 O O . ALA B 1 24 ? -4.668 26.219 16.375 1 98.5 24 ALA B O 1
ATOM 2260 N N . LEU B 1 25 ? -6.617 26.016 15.211 1 98.12 25 LEU B N 1
ATOM 2261 C CA . LEU B 1 25 ? -6.969 27.422 15.352 1 98.12 25 LEU B CA 1
ATOM 2262 C C . LEU B 1 25 ? -7.184 27.797 16.812 1 98.12 25 LEU B C 1
ATOM 2264 O O . LEU B 1 25 ? -6.711 28.844 17.266 1 98.12 25 LEU B O 1
ATOM 2268 N N . ASP B 1 26 ? -7.836 26.906 17.531 1 97.25 26 ASP B N 1
ATOM 2269 C CA . ASP B 1 26 ? -8.086 27.125 18.938 1 97.25 26 ASP B CA 1
ATOM 2270 C C . ASP B 1 26 ? -6.781 27.188 19.734 1 97.25 26 ASP B C 1
ATOM 2272 O O . ASP B 1 26 ? -6.684 27.906 20.734 1 97.25 26 ASP B O 1
ATOM 2276 N N . ALA B 1 27 ? -5.797 26.469 19.281 1 96.88 27 ALA B N 1
ATOM 2277 C CA . ALA B 1 27 ? -4.5 26.406 19.938 1 96.88 27 ALA B CA 1
ATOM 2278 C C . ALA B 1 27 ? -3.617 27.578 19.531 1 96.88 27 ALA B C 1
ATOM 2280 O O . ALA B 1 27 ? -2.49 27.719 20 1 96.88 27 ALA B O 1
ATOM 2281 N N . GLY B 1 28 ? -4.098 28.391 18.578 1 96.31 28 GLY B N 1
ATOM 2282 C CA . GLY B 1 28 ? -3.396 29.625 18.234 1 96.31 28 GLY B CA 1
ATOM 2283 C C . GLY B 1 28 ? -2.59 29.5 16.953 1 96.31 28 GLY B C 1
ATOM 2284 O O . GLY B 1 28 ? -1.887 30.438 16.562 1 96.31 28 GLY B O 1
ATOM 2285 N N . HIS B 1 29 ? -2.66 28.375 16.234 1 98 29 HIS B N 1
ATOM 2286 C CA . HIS B 1 29 ? -1.962 28.188 14.969 1 98 29 HIS B CA 1
ATOM 2287 C C . HIS B 1 29 ? -2.729 28.828 13.812 1 98 29 HIS B C 1
ATOM 2289 O O . HIS B 1 29 ? -3.873 29.266 13.984 1 98 29 HIS B O 1
ATOM 2295 N N . ARG B 1 30 ? -2.062 29 12.711 1 98.25 30 ARG B N 1
ATOM 2296 C CA . ARG B 1 30 ? -2.713 29.359 11.461 1 98.25 30 ARG B CA 1
ATOM 2297 C C . ARG B 1 30 ? -3.041 28.125 10.633 1 98.25 30 ARG B C 1
ATOM 2299 O O . ARG B 1 30 ? -2.289 27.156 10.648 1 98.25 30 ARG B O 1
ATOM 2306 N N . VAL B 1 31 ? -4.137 28.234 9.969 1 98.75 31 VAL B N 1
ATOM 2307 C CA . VAL B 1 31 ? -4.566 27.078 9.18 1 98.75 31 VAL B CA 1
ATOM 2308 C C . VAL B 1 31 ? -4.891 27.5 7.754 1 98.75 31 VAL B C 1
ATOM 2310 O O . VAL B 1 31 ? -5.637 28.469 7.547 1 98.75 31 VAL B O 1
ATOM 2313 N N . VAL B 1 32 ? -4.266 26.906 6.805 1 98.88 32 VAL B N 1
ATOM 2314 C CA . VAL B 1 32 ? -4.715 26.906 5.418 1 98.88 32 VAL B CA 1
ATOM 2315 C C . VAL B 1 32 ? -5.41 25.594 5.086 1 98.88 32 VAL B C 1
ATOM 2317 O O . VAL B 1 32 ? -4.797 24.531 5.156 1 98.88 32 VAL B O 1
ATOM 2320 N N . GLY B 1 33 ? -6.684 25.656 4.773 1 98.81 33 GLY B N 1
ATOM 2321 C CA . GLY B 1 33 ? -7.445 24.453 4.449 1 98.81 33 GLY B CA 1
ATOM 2322 C C . GLY B 1 33 ? -7.895 24.406 3 1 98.81 33 GLY B C 1
ATOM 2323 O O . GLY B 1 33 ? -8.445 25.391 2.484 1 98.81 33 GLY B O 1
ATOM 2324 N N . THR B 1 34 ? -7.625 23.297 2.338 1 98.75 34 THR B N 1
ATOM 2325 C CA . THR B 1 34 ? -8.195 23.141 1.004 1 98.75 34 THR B CA 1
ATOM 2326 C C . THR B 1 34 ? -9.625 22.625 1.083 1 98.75 34 THR B C 1
ATOM 2328 O O . THR B 1 34 ? -9.945 21.797 1.934 1 98.75 34 THR B O 1
ATOM 2331 N N . VAL B 1 35 ? -10.453 23.188 0.291 1 97.94 35 VAL B N 1
ATOM 2332 C CA . VAL B 1 35 ? -11.875 22.859 0.228 1 97.94 35 VAL B CA 1
ATOM 2333 C C . VAL B 1 35 ? -12.32 22.797 -1.229 1 97.94 35 VAL B C 1
ATOM 2335 O O . VAL B 1 35 ? -11.578 23.172 -2.135 1 97.94 35 VAL B O 1
ATOM 2338 N N . ARG B 1 36 ? -13.617 22.344 -1.478 1 95.25 36 ARG B N 1
ATOM 2339 C CA . ARG B 1 36 ? -14.039 22.078 -2.85 1 95.25 36 ARG B CA 1
ATOM 2340 C C . ARG B 1 36 ? -15.117 23.062 -3.283 1 95.25 36 ARG B C 1
ATOM 2342 O O . ARG B 1 36 ? -15.562 23.047 -4.438 1 95.25 36 ARG B O 1
ATOM 2349 N N . SER B 1 37 ? -15.539 23.844 -2.354 1 97 37 SER B N 1
ATOM 2350 C CA . SER B 1 37 ? -16.594 24.797 -2.697 1 97 37 SER B CA 1
ATOM 2351 C C . SER B 1 37 ? -16.359 26.141 -2.035 1 97 37 SER B C 1
ATOM 2353 O O . SER B 1 37 ? -15.68 26.234 -1.007 1 97 37 SER B O 1
ATOM 2355 N N . GLU B 1 38 ? -16.938 27.156 -2.67 1 97.81 38 GLU B N 1
ATOM 2356 C CA . GLU B 1 38 ? -16.859 28.5 -2.117 1 97.81 38 GLU B CA 1
ATOM 2357 C C . GLU B 1 38 ? -17.547 28.594 -0.76 1 97.81 38 GLU B C 1
ATOM 2359 O O . GLU B 1 38 ? -17.109 29.312 0.125 1 97.81 38 GLU B O 1
ATOM 2364 N N . GLU B 1 39 ? -18.578 27.812 -0.638 1 97.88 39 GLU B N 1
ATOM 2365 C CA . GLU B 1 39 ? -19.297 27.781 0.633 1 97.88 39 GLU B CA 1
ATOM 2366 C C . GLU B 1 39 ? -18.406 27.234 1.751 1 97.88 39 GLU B C 1
ATOM 2368 O O . GLU B 1 39 ? -18.375 27.797 2.848 1 97.88 39 GLU B O 1
ATOM 2373 N N . ALA B 1 40 ? -17.719 26.188 1.465 1 97.31 40 ALA B N 1
ATOM 2374 C CA . ALA B 1 40 ? -16.812 25.578 2.441 1 97.31 40 ALA B CA 1
ATOM 2375 C C . ALA B 1 40 ? -15.648 26.5 2.754 1 97.31 40 ALA B C 1
ATOM 2377 O O . ALA B 1 40 ? -15.18 26.562 3.896 1 97.31 40 ALA B O 1
ATOM 2378 N N . ARG B 1 41 ? -15.188 27.203 1.723 1 97.94 41 ARG B N 1
ATOM 2379 C CA . ARG B 1 41 ? -14.109 28.156 1.924 1 97.94 41 ARG B CA 1
ATOM 2380 C C . ARG B 1 41 ? -14.523 29.25 2.902 1 97.94 41 ARG B C 1
ATOM 2382 O O . ARG B 1 41 ? -13.805 29.547 3.861 1 97.94 41 ARG B O 1
ATOM 2389 N N . SER B 1 42 ? -15.656 29.812 2.658 1 97.75 42 SER B N 1
ATOM 2390 C CA . SER B 1 42 ? -16.172 30.891 3.504 1 97.75 42 SER B CA 1
ATOM 2391 C C . SER B 1 42 ? -16.391 30.406 4.934 1 97.75 42 SER B C 1
ATOM 2393 O O . SER B 1 42 ? -16.094 31.125 5.891 1 97.75 42 SER B O 1
ATOM 2395 N N . ALA B 1 43 ? -16.906 29.203 5.031 1 97.31 43 ALA B N 1
ATOM 2396 C CA . ALA B 1 43 ? -17.172 28.641 6.348 1 97.31 43 ALA B CA 1
ATOM 2397 C C . ALA B 1 43 ? -15.883 28.453 7.137 1 97.31 43 ALA B C 1
ATOM 2399 O O . ALA B 1 43 ? -15.836 28.734 8.336 1 97.31 43 ALA B O 1
ATOM 2400 N N . LEU B 1 44 ? -14.844 28 6.5 1 97.38 44 LEU B N 1
ATOM 2401 C CA . LEU B 1 44 ? -13.555 27.797 7.156 1 97.38 44 LEU B CA 1
ATOM 2402 C C . LEU B 1 44 ? -12.961 29.141 7.594 1 97.38 44 LEU B C 1
ATOM 2404 O O . LEU B 1 44 ? -12.492 29.266 8.727 1 97.38 44 LEU B O 1
ATOM 2408 N N . GLU B 1 45 ? -13 30.125 6.746 1 97.81 45 GLU B N 1
ATOM 2409 C CA . GLU B 1 45 ? -12.391 31.422 7.023 1 97.81 45 GLU B CA 1
ATOM 2410 C C . GLU B 1 45 ? -13.141 32.156 8.133 1 97.81 45 GLU B C 1
ATOM 2412 O O . GLU B 1 45 ? -12.547 32.938 8.875 1 97.81 45 GLU B O 1
ATOM 2417 N N . ALA B 1 46 ? -14.406 31.828 8.258 1 97 46 ALA B N 1
ATOM 2418 C CA . ALA B 1 46 ? -15.234 32.469 9.273 1 97 46 ALA B CA 1
ATOM 2419 C C . ALA B 1 46 ? -14.891 31.969 10.672 1 97 46 ALA B C 1
ATOM 2421 O O . ALA B 1 46 ? -15.18 32.625 11.664 1 97 46 ALA B O 1
ATOM 2422 N N . VAL B 1 47 ? -14.32 30.797 10.797 1 95.06 47 VAL B N 1
ATOM 2423 C CA . VAL B 1 47 ? -13.984 30.203 12.094 1 95.06 47 VAL B CA 1
ATOM 2424 C C . VAL B 1 47 ? -13.008 31.109 12.836 1 95.06 47 VAL B C 1
ATOM 2426 O O . VAL B 1 47 ? -13.117 31.281 14.055 1 95.06 47 VAL B O 1
ATOM 2429 N N . ALA B 1 48 ? -11.977 31.625 12.156 1 95.75 48 ALA B N 1
ATOM 2430 C CA . ALA B 1 48 ? -10.969 32.5 12.727 1 95.75 48 ALA B CA 1
ATOM 2431 C C . ALA B 1 48 ? -10.43 33.469 11.68 1 95.75 48 ALA B C 1
ATOM 2433 O O . ALA B 1 48 ? -9.352 33.25 11.117 1 95.75 48 ALA B O 1
ATOM 2434 N N . PRO B 1 49 ? -11.125 34.594 11.516 1 94.12 49 PRO B N 1
ATOM 2435 C CA . PRO B 1 49 ? -10.688 35.562 10.508 1 94.12 49 PRO B CA 1
ATOM 2436 C C . PRO B 1 49 ? -9.234 36 10.688 1 94.12 49 PRO B C 1
ATOM 2438 O O . PRO B 1 49 ? -8.805 36.281 11.805 1 94.12 49 PRO B O 1
ATOM 2441 N N . GLY B 1 50 ? -8.461 35.844 9.664 1 94.75 50 GLY B N 1
ATOM 2442 C CA . GLY B 1 50 ? -7.062 36.25 9.68 1 94.75 50 GLY B CA 1
ATOM 2443 C C . GLY B 1 50 ? -6.121 35.125 10.078 1 94.75 50 GLY B C 1
ATOM 2444 O O . GLY B 1 50 ? -4.902 35.281 9.969 1 94.75 50 GLY B O 1
ATOM 2445 N N . GLN B 1 51 ? -6.695 34.094 10.555 1 97.31 51 GLN B N 1
ATOM 2446 C CA . GLN B 1 51 ? -5.867 32.969 10.961 1 97.31 51 GLN B CA 1
ATOM 2447 C C . GLN B 1 51 ? -6.227 31.703 10.172 1 97.31 51 GLN B C 1
ATOM 2449 O O . GLN B 1 51 ? -5.453 30.734 10.133 1 97.31 51 GLN B O 1
ATOM 2454 N N . ALA B 1 52 ? -7.414 31.672 9.68 1 98.44 52 ALA B N 1
ATOM 2455 C CA . ALA B 1 52 ? -7.902 30.578 8.836 1 98.44 52 ALA B CA 1
ATOM 2456 C C . ALA B 1 52 ? -8.023 31.031 7.379 1 98.44 52 ALA B C 1
ATOM 2458 O O . ALA B 1 52 ? -8.641 32.062 7.086 1 98.44 52 ALA B O 1
ATOM 2459 N N . PHE B 1 53 ? -7.438 30.297 6.461 1 98.69 53 PHE B N 1
ATOM 2460 C CA . PHE B 1 53 ? -7.438 30.625 5.039 1 98.69 53 PHE B CA 1
ATOM 2461 C C . PHE B 1 53 ? -7.934 29.438 4.219 1 98.69 53 PHE B C 1
ATOM 2463 O O . PHE B 1 53 ? -7.418 28.328 4.352 1 98.69 53 PHE B O 1
ATOM 2470 N N . GLY B 1 54 ? -8.914 29.656 3.426 1 98.5 54 GLY B N 1
ATOM 2471 C CA . GLY B 1 54 ? -9.391 28.625 2.525 1 98.5 54 GLY B CA 1
ATOM 2472 C C . GLY B 1 54 ? -8.789 28.719 1.137 1 98.5 54 GLY B C 1
ATOM 2473 O O . GLY B 1 54 ? -8.578 29.812 0.615 1 98.5 54 GLY B O 1
ATOM 2474 N N . ARG B 1 55 ? -8.469 27.594 0.57 1 98.62 55 ARG B N 1
ATOM 2475 C CA . ARG B 1 55 ? -8.047 27.484 -0.822 1 98.62 55 ARG B CA 1
ATOM 2476 C C . ARG B 1 55 ? -8.883 26.453 -1.57 1 98.62 55 ARG B C 1
ATOM 2478 O O . ARG B 1 55 ? -9.078 25.344 -1.087 1 98.62 55 ARG B O 1
ATOM 2485 N N . LEU B 1 56 ? -9.445 26.891 -2.689 1 98.44 56 LEU B N 1
ATOM 2486 C CA . LEU B 1 56 ? -10.164 25.938 -3.537 1 98.44 56 LEU B CA 1
ATOM 2487 C C . LEU B 1 56 ? -9.195 25.016 -4.27 1 98.44 56 LEU B C 1
ATOM 2489 O O . LEU B 1 56 ? -8.438 25.469 -5.129 1 98.44 56 LEU B O 1
ATOM 2493 N N . LEU B 1 57 ? -9.25 23.688 -3.863 1 98.62 57 LEU B N 1
ATOM 2494 C CA . LEU B 1 57 ? -8.352 22.734 -4.484 1 98.62 57 LEU B CA 1
ATOM 2495 C C . LEU B 1 57 ? -8.898 21.312 -4.379 1 98.62 57 LEU B C 1
ATOM 2497 O O . LEU B 1 57 ? -9.234 20.859 -3.285 1 98.62 57 LEU B O 1
ATOM 2501 N N . ASP B 1 58 ? -9.094 20.703 -5.496 1 98.06 58 ASP B N 1
ATOM 2502 C CA . ASP B 1 58 ? -9.227 19.25 -5.586 1 98.06 58 ASP B CA 1
ATOM 2503 C C . ASP B 1 58 ? -7.859 18.594 -5.715 1 98.06 58 ASP B C 1
ATOM 2505 O O . ASP B 1 58 ? -7.129 18.844 -6.676 1 98.06 58 ASP B O 1
ATOM 2509 N N . VAL B 1 59 ? -7.516 17.719 -4.773 1 98.19 59 VAL B N 1
ATOM 2510 C CA . VAL B 1 59 ? -6.164 17.172 -4.73 1 98.19 59 VAL B CA 1
ATOM 2511 C C . VAL B 1 59 ? -5.934 16.281 -5.945 1 98.19 59 VAL B C 1
ATOM 2513 O O . VAL B 1 59 ? -4.801 15.867 -6.215 1 98.19 59 VAL B O 1
ATOM 2516 N N . THR B 1 60 ? -6.996 15.953 -6.703 1 97.94 60 THR B N 1
ATOM 2517 C CA . THR B 1 60 ? -6.809 15.188 -7.934 1 97.94 60 THR B CA 1
ATOM 2518 C C . THR B 1 60 ? -6.473 16.109 -9.102 1 97.94 60 THR B C 1
ATOM 2520 O O . THR B 1 60 ? -6.109 15.656 -10.18 1 97.94 60 THR B O 1
ATOM 2523 N N . ASP B 1 61 ? -6.684 17.406 -8.914 1 98.31 61 ASP B N 1
ATOM 2524 C CA . ASP B 1 61 ? -6.203 18.375 -9.891 1 98.31 61 ASP B CA 1
ATOM 2525 C C . ASP B 1 61 ? -4.711 18.656 -9.703 1 98.31 61 ASP B C 1
ATOM 2527 O O . ASP B 1 61 ? -4.328 19.703 -9.203 1 98.31 61 ASP B O 1
ATOM 2531 N N . LEU B 1 62 ? -3.926 17.781 -10.234 1 97.88 62 LEU B N 1
ATOM 2532 C CA . LEU B 1 62 ? -2.492 17.766 -9.961 1 97.88 62 LEU B CA 1
ATOM 2533 C C . LEU B 1 62 ? -1.829 19.047 -10.469 1 97.88 62 LEU B C 1
ATOM 2535 O O . LEU B 1 62 ? -0.88 19.531 -9.852 1 97.88 62 LEU B O 1
ATOM 2539 N N . ALA B 1 63 ? -2.271 19.578 -11.539 1 97.81 63 ALA B N 1
ATOM 2540 C CA . ALA B 1 63 ? -1.683 20.766 -12.133 1 97.81 63 ALA B CA 1
ATOM 2541 C C . ALA B 1 63 ? -1.886 21.984 -11.234 1 97.81 63 ALA B C 1
ATOM 2543 O O . ALA B 1 63 ? -1.125 22.953 -11.305 1 97.81 63 ALA B O 1
ATOM 2544 N N . ALA B 1 64 ? -2.885 21.969 -10.359 1 98.62 64 ALA B N 1
ATOM 2545 C CA . ALA B 1 64 ? -3.232 23.109 -9.516 1 98.62 64 ALA B CA 1
ATOM 2546 C C . ALA B 1 64 ? -2.447 23.094 -8.211 1 98.62 64 ALA B C 1
ATOM 2548 O O . ALA B 1 64 ? -2.391 24.094 -7.496 1 98.62 64 ALA B O 1
ATOM 2549 N N . ILE B 1 65 ? -1.784 21.984 -7.887 1 98.81 65 ILE B N 1
ATOM 2550 C CA . ILE B 1 65 ? -1.237 21.766 -6.555 1 98.81 65 ILE B CA 1
ATOM 2551 C C . ILE B 1 65 ? -0.009 22.656 -6.348 1 98.81 65 ILE B C 1
ATOM 2553 O O . ILE B 1 65 ? 0.027 23.469 -5.43 1 98.81 65 ILE B O 1
ATOM 2557 N N . GLU B 1 66 ? 0.943 22.547 -7.215 1 98.62 66 GLU B N 1
ATOM 2558 C CA . GLU B 1 66 ? 2.184 23.297 -7.047 1 98.62 66 GLU B CA 1
ATOM 2559 C C . GLU B 1 66 ? 1.923 24.797 -7.039 1 98.62 66 GLU B C 1
ATOM 2561 O O . GLU B 1 66 ? 2.391 25.516 -6.148 1 98.62 66 GLU B O 1
ATOM 2566 N N . PRO B 1 67 ? 1.094 25.359 -7.988 1 98.69 67 PRO B N 1
ATOM 2567 C CA . PRO B 1 67 ? 0.786 26.781 -7.945 1 98.69 67 PRO B CA 1
ATOM 2568 C C . PRO B 1 67 ? 0.081 27.203 -6.652 1 98.69 67 PRO B C 1
ATOM 2570 O O . PRO B 1 67 ? 0.33 28.297 -6.133 1 98.69 67 PRO B O 1
ATOM 2573 N N . THR B 1 68 ? -0.785 26.344 -6.156 1 98.81 68 THR B N 1
ATOM 2574 C CA . THR B 1 68 ? -1.501 26.656 -4.922 1 98.81 68 THR B CA 1
ATOM 2575 C C . THR B 1 68 ? -0.535 26.734 -3.744 1 98.81 68 THR B C 1
ATOM 2577 O O . THR B 1 68 ? -0.589 27.688 -2.957 1 98.81 68 THR B O 1
ATOM 2580 N N . VAL B 1 69 ? 0.388 25.812 -3.639 1 98.88 69 VAL B N 1
ATOM 2581 C CA . VAL B 1 69 ? 1.358 25.781 -2.549 1 98.88 69 VAL B CA 1
ATOM 2582 C C . VAL B 1 69 ? 2.287 27 -2.656 1 98.88 69 VAL B C 1
ATOM 2584 O O . VAL B 1 69 ? 2.574 27.656 -1.655 1 98.88 69 VAL B O 1
ATOM 2587 N N . ALA B 1 70 ? 2.686 27.266 -3.881 1 98.81 70 ALA B N 1
ATOM 2588 C CA . ALA B 1 70 ? 3.537 28.438 -4.105 1 98.81 70 ALA B CA 1
ATOM 2589 C C . ALA B 1 70 ? 2.84 29.719 -3.662 1 98.81 70 ALA B C 1
ATOM 2591 O O . ALA B 1 70 ? 3.461 30.578 -3.045 1 98.81 70 ALA B O 1
ATOM 2592 N N . ALA B 1 71 ? 1.601 29.844 -3.988 1 98.75 71 ALA B N 1
ATOM 2593 C CA . ALA B 1 71 ? 0.828 31.031 -3.607 1 98.75 71 ALA B CA 1
ATOM 2594 C C . ALA B 1 71 ? 0.698 31.125 -2.09 1 98.75 71 ALA B C 1
ATOM 2596 O O . ALA B 1 71 ? 0.758 32.219 -1.529 1 98.75 71 ALA B O 1
ATOM 2597 N N . ILE B 1 72 ? 0.502 30.016 -1.42 1 98.75 72 ILE B N 1
ATOM 2598 C CA . ILE B 1 72 ? 0.389 30 0.034 1 98.75 72 ILE B CA 1
ATOM 2599 C C . ILE B 1 72 ? 1.695 30.484 0.657 1 98.75 72 ILE B C 1
ATOM 2601 O O . ILE B 1 72 ? 1.688 31.359 1.525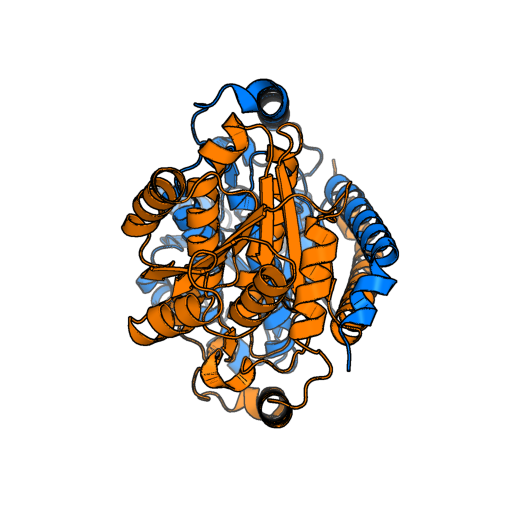 1 98.75 72 ILE B O 1
ATOM 2605 N N . GLU B 1 73 ? 2.814 29.969 0.19 1 98.62 73 GLU B N 1
ATOM 2606 C CA . GLU B 1 73 ? 4.133 30.344 0.694 1 98.62 73 GLU B CA 1
ATOM 2607 C C . GLU B 1 73 ? 4.402 31.828 0.481 1 98.62 73 GLU B C 1
ATOM 2609 O O . GLU B 1 73 ? 5 32.469 1.337 1 98.62 73 GLU B O 1
ATOM 2614 N N . ARG B 1 74 ? 3.93 32.281 -0.603 1 98 74 ARG B N 1
ATOM 2615 C CA . ARG B 1 74 ? 4.172 33.688 -0.959 1 98 74 ARG B CA 1
ATOM 2616 C C . ARG B 1 74 ? 3.248 34.625 -0.184 1 98 74 ARG B C 1
ATOM 2618 O O . ARG B 1 74 ? 3.693 35.625 0.363 1 98 74 ARG B O 1
ATOM 2625 N N . ASP B 1 75 ? 1.998 34.281 -0.054 1 97.75 75 ASP B N 1
ATOM 2626 C CA . ASP B 1 75 ? 0.972 35.219 0.369 1 97.75 75 ASP B CA 1
ATOM 2627 C C . ASP B 1 75 ? 0.662 35.062 1.856 1 97.75 75 ASP B C 1
ATOM 2629 O O . ASP B 1 75 ? 0.238 36.031 2.51 1 97.75 75 ASP B O 1
ATOM 2633 N N . ILE B 1 76 ? 0.753 33.938 2.387 1 97.38 76 ILE B N 1
ATOM 2634 C CA . ILE B 1 76 ? 0.381 33.656 3.77 1 97.38 76 ILE B CA 1
ATOM 2635 C C . ILE B 1 76 ? 1.64 33.469 4.617 1 97.38 76 ILE B C 1
ATOM 2637 O O . ILE B 1 76 ? 1.779 34.094 5.672 1 97.38 76 ILE B O 1
ATOM 2641 N N . GLY B 1 77 ? 2.594 32.75 4.098 1 96.81 77 GLY B N 1
ATOM 2642 C CA . GLY B 1 77 ? 3.846 32.531 4.805 1 96.81 77 GLY B CA 1
ATOM 2643 C C . GLY B 1 77 ? 4.305 31.094 4.785 1 96.81 77 GLY B C 1
ATOM 2644 O O . GLY B 1 77 ? 3.652 30.234 4.188 1 96.81 77 GLY B O 1
ATOM 2645 N N . PRO B 1 78 ? 5.422 30.859 5.473 1 98.06 78 PRO B N 1
ATOM 2646 C CA . PRO B 1 78 ? 6.031 29.531 5.426 1 98.06 78 PRO B CA 1
ATOM 2647 C C . PRO B 1 78 ? 5.141 28.453 6.047 1 98.06 78 PRO B C 1
ATOM 2649 O O . PRO B 1 78 ? 4.59 28.641 7.133 1 98.06 78 PRO B O 1
ATOM 2652 N N . LEU B 1 79 ? 5.062 27.312 5.328 1 98.56 79 LEU B N 1
ATOM 2653 C CA . LEU B 1 79 ? 4.309 26.172 5.82 1 98.56 79 LEU B CA 1
ATOM 2654 C C . LEU B 1 79 ? 5.16 25.328 6.77 1 98.56 79 LEU B C 1
ATOM 2656 O O . LEU B 1 79 ? 6.23 24.844 6.391 1 98.56 79 LEU B O 1
ATOM 2660 N N . ASP B 1 80 ? 4.641 25.109 7.973 1 98.69 80 ASP B N 1
ATOM 2661 C CA . ASP B 1 80 ? 5.348 24.297 8.961 1 98.69 80 ASP B CA 1
ATOM 2662 C C . ASP B 1 80 ? 4.914 22.844 8.898 1 98.69 80 ASP B C 1
ATOM 2664 O O . ASP B 1 80 ? 5.703 21.938 9.195 1 98.69 80 ASP B O 1
ATOM 2668 N N . VAL B 1 81 ? 3.648 22.625 8.617 1 98.94 81 VAL B N 1
ATOM 2669 C CA . VAL B 1 81 ? 3.062 21.297 8.672 1 98.94 81 VAL B CA 1
ATOM 2670 C C . VAL B 1 81 ? 2.156 21.078 7.461 1 98.94 81 VAL B C 1
ATOM 2672 O O . VAL B 1 81 ? 1.343 21.938 7.125 1 98.94 81 VAL B O 1
ATOM 2675 N N . LEU B 1 82 ? 2.324 20.047 6.73 1 98.94 82 LEU B N 1
ATOM 2676 C CA . LEU B 1 82 ? 1.351 19.547 5.773 1 98.94 82 LEU B CA 1
ATOM 2677 C C . LEU B 1 82 ? 0.574 18.375 6.355 1 98.94 82 LEU B C 1
ATOM 2679 O O . LEU B 1 82 ? 1.17 17.422 6.883 1 98.94 82 LEU B O 1
ATOM 2683 N N . VAL B 1 83 ? -0.714 18.453 6.328 1 98.94 83 VAL B N 1
ATOM 2684 C CA . VAL B 1 83 ? -1.569 17.344 6.719 1 98.94 83 VAL B CA 1
ATOM 2685 C C . VAL B 1 83 ? -2.383 16.875 5.516 1 98.94 83 VAL B C 1
ATOM 2687 O O . VAL B 1 83 ? -3.336 17.531 5.102 1 98.94 83 VAL B O 1
ATOM 2690 N N . ASN B 1 84 ? -1.974 15.773 4.996 1 98.94 84 ASN B N 1
ATOM 2691 C CA . ASN B 1 84 ? -2.777 15.117 3.969 1 98.94 84 ASN B CA 1
ATOM 2692 C C . ASN B 1 84 ? -3.949 14.352 4.578 1 98.94 84 ASN B C 1
ATOM 2694 O O . ASN B 1 84 ? -3.807 13.188 4.957 1 98.94 84 ASN B O 1
ATOM 2698 N N . SER B 1 85 ? -5.082 15.008 4.574 1 98.38 85 SER B N 1
ATOM 2699 C CA . SER B 1 85 ? -6.266 14.43 5.199 1 98.38 85 SER B CA 1
ATOM 2700 C C . SER B 1 85 ? -7.344 14.117 4.168 1 98.38 85 SER B C 1
ATOM 2702 O O . SER B 1 85 ? -8.289 13.375 4.449 1 98.38 85 SER B O 1
ATOM 2704 N N . ALA B 1 86 ? -7.227 14.742 2.967 1 97.5 86 ALA B N 1
ATOM 2705 C CA . ALA B 1 86 ? -8.18 14.43 1.9 1 97.5 86 ALA B CA 1
ATOM 2706 C C . ALA B 1 86 ? -8.164 12.938 1.579 1 97.5 86 ALA B C 1
ATOM 2708 O O . ALA B 1 86 ? -7.102 12.336 1.412 1 97.5 86 ALA B O 1
ATOM 2709 N N . GLY B 1 87 ? -9.273 12.336 1.604 1 96.12 87 GLY B N 1
ATOM 2710 C CA . GLY B 1 87 ? -9.406 10.914 1.305 1 96.12 87 GLY B CA 1
ATOM 2711 C C . GLY B 1 87 ? -10.82 10.406 1.462 1 96.12 87 GLY B C 1
ATOM 2712 O O . GLY B 1 87 ? -11.695 11.117 1.963 1 96.12 87 GLY B O 1
ATOM 2713 N N . TYR B 1 88 ? -11.078 9.266 0.951 1 96.81 88 TYR B N 1
ATOM 2714 C CA . TYR B 1 88 ? -12.352 8.586 1.111 1 96.81 88 TYR B CA 1
ATOM 2715 C C . TYR B 1 88 ? -12.18 7.074 1.017 1 96.81 88 TYR B C 1
ATOM 2717 O O . TYR B 1 88 ? -11.062 6.582 0.808 1 96.81 88 TYR B O 1
ATOM 2725 N N . GLY B 1 89 ? -13.258 6.383 1.351 1 97.25 89 GLY B N 1
ATOM 2726 C CA . GLY B 1 89 ? -13.234 4.93 1.265 1 97.25 89 GLY B CA 1
ATOM 2727 C C . GLY B 1 89 ? -14.07 4.387 0.124 1 97.25 89 GLY B C 1
ATOM 2728 O O . GLY B 1 89 ? -15.039 5.02 -0.297 1 97.25 89 GLY B O 1
ATOM 2729 N N . HIS B 1 90 ? -13.703 3.289 -0.42 1 98.25 90 HIS B N 1
ATOM 2730 C CA . HIS B 1 90 ? -14.492 2.475 -1.336 1 98.25 90 HIS B CA 1
ATOM 2731 C C . HIS B 1 90 ? -14.883 1.148 -0.695 1 98.25 90 HIS B C 1
ATOM 2733 O O . HIS B 1 90 ? -14.031 0.438 -0.156 1 98.25 90 HIS B O 1
ATOM 2739 N N . GLU B 1 91 ? -16.141 0.846 -0.688 1 97.94 91 GLU B N 1
ATOM 2740 C CA . GLU B 1 91 ? -16.625 -0.438 -0.193 1 97.94 91 GLU B CA 1
ATOM 2741 C C . GLU B 1 91 ? -17.172 -1.3 -1.331 1 97.94 91 GLU B C 1
ATOM 2743 O O . GLU B 1 91 ? -18.031 -0.86 -2.094 1 97.94 91 GLU B O 1
ATOM 2748 N N . GLY B 1 92 ? -16.719 -2.475 -1.439 1 98.25 92 GLY B N 1
ATOM 2749 C CA . GLY B 1 92 ? -17.141 -3.473 -2.408 1 98.25 92 GLY B CA 1
ATOM 2750 C C . GLY B 1 92 ? -16.25 -4.699 -2.438 1 98.25 92 GLY B C 1
ATOM 2751 O O . GLY B 1 92 ? -15.039 -4.594 -2.225 1 98.25 92 GLY B O 1
ATOM 2752 N N . ILE B 1 93 ? -16.875 -5.844 -2.709 1 98.69 93 ILE B N 1
ATOM 2753 C CA . ILE B 1 93 ? -16.109 -7.051 -2.975 1 98.69 93 ILE B CA 1
ATOM 2754 C C . ILE B 1 93 ? -15.203 -6.828 -4.188 1 98.69 93 ILE B C 1
ATOM 2756 O O . ILE B 1 93 ? -15.633 -6.246 -5.188 1 98.69 93 ILE B O 1
ATOM 2760 N N . LEU B 1 94 ? -13.992 -7.34 -4.109 1 98.88 94 LEU B N 1
ATOM 2761 C CA . LEU B 1 94 ? -13 -7.062 -5.145 1 98.88 94 LEU B CA 1
ATOM 2762 C C . LEU B 1 94 ? -13.5 -7.516 -6.512 1 98.88 94 LEU B C 1
ATOM 2764 O O . LEU B 1 94 ? -13.43 -6.766 -7.488 1 98.88 94 LEU B O 1
ATOM 2768 N N . GLU B 1 95 ? -14.055 -8.695 -6.598 1 98.81 95 GLU B N 1
ATOM 2769 C CA . GLU B 1 95 ? -14.531 -9.242 -7.863 1 98.81 95 GLU B CA 1
ATOM 2770 C C . GLU B 1 95 ? -15.68 -8.422 -8.43 1 98.81 95 GLU B C 1
ATOM 2772 O O . GLU B 1 95 ? -15.883 -8.375 -9.641 1 98.81 95 GLU B O 1
ATOM 2777 N N . GLU B 1 96 ? -16.438 -7.719 -7.586 1 98.56 96 GLU B N 1
ATOM 2778 C CA . GLU B 1 96 ? -17.625 -6.969 -7.992 1 98.56 96 GLU B CA 1
ATOM 2779 C C . GLU B 1 96 ? -17.281 -5.512 -8.297 1 98.56 96 GLU B C 1
ATOM 2781 O O . GLU B 1 96 ? -18.078 -4.789 -8.883 1 98.56 96 GLU B O 1
ATOM 2786 N N . SER B 1 97 ? -16.078 -5.137 -7.871 1 98.69 97 SER B N 1
ATOM 2787 C CA . SER B 1 97 ? -15.734 -3.719 -7.93 1 98.69 97 SER B CA 1
ATOM 2788 C C . SER B 1 97 ? -14.977 -3.387 -9.203 1 98.69 97 SER B C 1
ATOM 2790 O O . SER B 1 97 ? -13.945 -3.998 -9.492 1 98.69 97 SER B O 1
ATOM 2792 N N . PRO B 1 98 ? -15.477 -2.387 -10 1 98.38 98 PRO B N 1
ATOM 2793 C CA . PRO B 1 98 ? -14.742 -1.999 -11.203 1 98.38 98 PRO B CA 1
ATOM 2794 C C . PRO B 1 98 ? -13.336 -1.477 -10.898 1 98.38 98 PRO B C 1
ATOM 2796 O O . PRO B 1 98 ? -13.141 -0.771 -9.906 1 98.38 98 PRO B O 1
ATOM 2799 N N . LEU B 1 99 ? -12.414 -1.76 -11.773 1 98.38 99 LEU B N 1
ATOM 2800 C CA . LEU B 1 99 ? -11.031 -1.31 -11.609 1 98.38 99 LEU B CA 1
ATOM 2801 C C . LEU B 1 99 ? -10.961 0.214 -11.594 1 98.38 99 LEU B C 1
ATOM 2803 O O . LEU B 1 99 ? -10.102 0.791 -10.93 1 98.38 99 LEU B O 1
ATOM 2807 N N . ALA B 1 100 ? -11.859 0.85 -12.32 1 98.12 100 ALA B N 1
ATOM 2808 C CA . ALA B 1 100 ? -11.891 2.311 -12.367 1 98.12 100 ALA B CA 1
ATOM 2809 C C . ALA B 1 100 ? -12.094 2.898 -10.969 1 98.12 100 ALA B C 1
ATOM 2811 O O . ALA B 1 100 ? -11.578 3.977 -10.672 1 98.12 100 ALA B O 1
ATOM 2812 N N . GLU B 1 101 ? -12.836 2.199 -10.094 1 98.5 101 GLU B N 1
ATOM 2813 C CA . GLU B 1 101 ? -13.039 2.658 -8.727 1 98.5 101 GLU B CA 1
ATOM 2814 C C . GLU B 1 101 ? -11.75 2.58 -7.918 1 98.5 101 GLU B C 1
ATOM 2816 O O . GLU B 1 101 ? -11.5 3.418 -7.051 1 98.5 101 GLU B O 1
ATOM 2821 N N . MET B 1 102 ? -10.945 1.597 -8.219 1 98.62 102 MET B N 1
ATOM 2822 C CA . MET B 1 102 ? -9.648 1.51 -7.562 1 98.62 102 MET B CA 1
ATOM 2823 C C . MET B 1 102 ? -8.758 2.682 -7.961 1 98.62 102 MET B C 1
ATOM 2825 O O . MET B 1 102 ? -8.117 3.303 -7.105 1 98.62 102 MET B O 1
ATOM 2829 N N . ARG B 1 103 ? -8.727 2.895 -9.227 1 98.12 103 ARG B N 1
ATOM 2830 C CA . ARG B 1 103 ? -7.914 3.996 -9.727 1 98.12 103 ARG B CA 1
ATOM 2831 C C . ARG B 1 103 ? -8.336 5.316 -9.094 1 98.12 103 ARG B C 1
ATOM 2833 O O . ARG B 1 103 ? -7.484 6.113 -8.688 1 98.12 103 ARG B O 1
ATOM 2840 N N . ARG B 1 104 ? -9.633 5.531 -9.023 1 97.94 104 ARG B N 1
ATOM 2841 C CA . ARG B 1 104 ? -10.141 6.754 -8.406 1 97.94 104 ARG B CA 1
ATOM 2842 C C . ARG B 1 104 ? -9.727 6.84 -6.941 1 97.94 104 ARG B C 1
ATOM 2844 O O . ARG B 1 104 ? -9.367 7.91 -6.453 1 97.94 104 ARG B O 1
ATOM 2851 N N . GLN B 1 105 ? -9.859 5.691 -6.254 1 98.5 105 GLN B N 1
ATOM 2852 C CA . GLN B 1 105 ? -9.445 5.617 -4.859 1 98.5 105 GLN B CA 1
ATOM 2853 C C . GLN B 1 105 ? -7.992 6.059 -4.691 1 98.5 105 GLN B C 1
ATOM 2855 O O . GLN B 1 105 ? -7.676 6.852 -3.801 1 98.5 105 GLN B O 1
ATOM 2860 N N . PHE B 1 106 ? -7.09 5.566 -5.539 1 98.75 106 PHE B N 1
ATOM 2861 C CA . PHE B 1 106 ? -5.66 5.836 -5.422 1 98.75 106 PHE B CA 1
ATOM 2862 C C . PHE B 1 106 ? -5.34 7.262 -5.855 1 98.75 106 PHE B C 1
ATOM 2864 O O . PHE B 1 106 ? -4.41 7.883 -5.34 1 98.75 106 PHE B O 1
ATOM 2871 N N . GLU B 1 107 ? -6.129 7.809 -6.816 1 98.5 107 GLU B N 1
ATOM 2872 C CA . GLU B 1 107 ? -5.938 9.195 -7.238 1 98.5 107 GLU B CA 1
ATOM 2873 C C . GLU B 1 107 ? -6.051 10.148 -6.055 1 98.5 107 GLU B C 1
ATOM 2875 O O . GLU B 1 107 ? -5.254 11.078 -5.922 1 98.5 107 GLU B O 1
ATOM 2880 N N . VAL B 1 108 ? -6.969 9.891 -5.23 1 98.25 108 VAL B N 1
ATOM 2881 C CA . VAL B 1 108 ? -7.238 10.789 -4.113 1 98.25 108 VAL B CA 1
ATOM 2882 C C . VAL B 1 108 ? -6.348 10.43 -2.93 1 98.25 108 VAL B C 1
ATOM 2884 O O . VAL B 1 108 ? -5.59 11.266 -2.432 1 98.25 108 VAL B O 1
ATOM 2887 N N . ASN B 1 109 ? -6.379 9.133 -2.535 1 98.75 109 ASN B N 1
ATOM 2888 C CA . ASN B 1 109 ? -5.812 8.703 -1.262 1 98.75 109 ASN B CA 1
ATOM 2889 C C . ASN B 1 109 ? -4.289 8.648 -1.317 1 98.75 109 ASN B C 1
ATOM 2891 O O . ASN B 1 109 ? -3.625 8.625 -0.279 1 98.75 109 ASN B O 1
ATOM 2895 N N . LEU B 1 110 ? -3.766 8.562 -2.557 1 98.88 110 LEU B N 1
ATOM 2896 C CA . LEU B 1 110 ? -2.326 8.344 -2.637 1 98.88 110 LEU B CA 1
ATOM 2897 C C . LEU B 1 110 ? -1.668 9.383 -3.541 1 98.88 110 LEU B C 1
ATOM 2899 O O . LEU B 1 110 ? -0.811 10.148 -3.094 1 98.88 110 LEU B O 1
ATOM 2903 N N . PHE B 1 111 ? -2.053 9.477 -4.809 1 98.88 111 PHE B N 1
ATOM 2904 C CA . PHE B 1 111 ? -1.352 10.336 -5.758 1 98.88 111 PHE B CA 1
ATOM 2905 C C . PHE B 1 111 ? -1.527 11.805 -5.391 1 98.88 111 PHE B C 1
ATOM 2907 O O . PHE B 1 111 ? -0.588 12.594 -5.504 1 98.88 111 PHE B O 1
ATOM 2914 N N . GLY B 1 112 ? -2.74 12.141 -4.977 1 98.81 112 GLY B N 1
ATOM 2915 C CA . GLY B 1 112 ? -2.957 13.5 -4.492 1 98.81 112 GLY B CA 1
ATOM 2916 C C . GLY B 1 112 ? -2.088 13.859 -3.303 1 98.81 112 GLY B C 1
ATOM 2917 O O . GLY B 1 112 ? -1.507 14.945 -3.256 1 98.81 112 GLY B O 1
ATOM 2918 N N . ALA B 1 113 ? -1.957 12.953 -2.354 1 98.94 113 ALA B N 1
ATOM 2919 C CA . ALA B 1 113 ? -1.131 13.172 -1.168 1 98.94 113 ALA B CA 1
ATOM 2920 C C . ALA B 1 113 ? 0.338 13.336 -1.545 1 98.94 113 ALA B C 1
ATOM 2922 O O . ALA B 1 113 ? 1.023 14.219 -1.029 1 98.94 113 ALA B O 1
ATOM 2923 N N . VAL B 1 114 ? 0.823 12.5 -2.459 1 98.94 114 VAL B N 1
ATOM 2924 C CA . VAL B 1 114 ? 2.223 12.555 -2.865 1 98.94 114 VAL B CA 1
ATOM 2925 C C . VAL B 1 114 ? 2.49 13.859 -3.623 1 98.94 114 VAL B C 1
ATOM 2927 O O . VAL B 1 114 ? 3.539 14.484 -3.445 1 98.94 114 VAL B O 1
ATOM 2930 N N . ALA B 1 115 ? 1.537 14.242 -4.461 1 98.94 115 ALA B N 1
ATOM 2931 C CA . ALA B 1 115 ? 1.685 15.508 -5.18 1 98.94 115 ALA B CA 1
ATOM 2932 C C . ALA B 1 115 ? 1.786 16.688 -4.211 1 98.94 115 ALA B C 1
ATOM 2934 O O . ALA B 1 115 ? 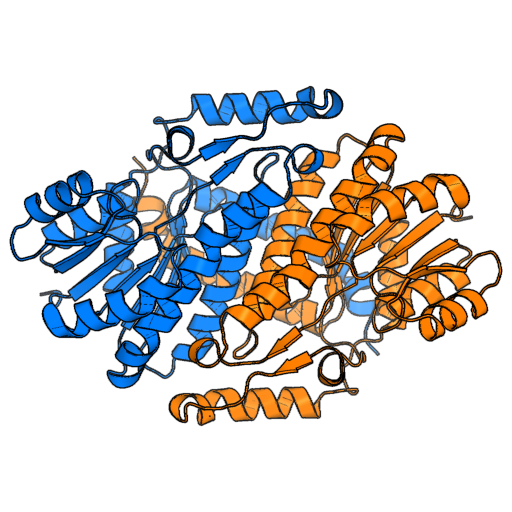2.605 17.578 -4.406 1 98.94 115 ALA B O 1
ATOM 2935 N N . MET B 1 116 ? 0.962 16.672 -3.174 1 98.94 116 MET B N 1
ATOM 2936 C CA . MET B 1 116 ? 1.023 17.719 -2.148 1 98.94 116 MET B CA 1
ATOM 2937 C C . MET B 1 116 ? 2.381 17.719 -1.456 1 98.94 116 MET B C 1
ATOM 2939 O O . MET B 1 116 ? 2.965 18.781 -1.226 1 98.94 116 MET B O 1
ATOM 2943 N N . ILE B 1 117 ? 2.861 16.547 -1.143 1 98.94 117 ILE B N 1
ATOM 2944 C CA . ILE B 1 117 ? 4.156 16.391 -0.488 1 98.94 117 ILE B CA 1
ATOM 2945 C C . ILE B 1 117 ? 5.254 16.984 -1.368 1 98.94 117 ILE B C 1
ATOM 2947 O O . ILE B 1 117 ? 6.078 17.781 -0.897 1 98.94 117 ILE B O 1
ATOM 2951 N N . GLN B 1 118 ? 5.238 16.625 -2.637 1 98.94 118 GLN B N 1
ATOM 2952 C CA . GLN B 1 118 ? 6.262 17.109 -3.564 1 98.94 118 GLN B CA 1
ATOM 2953 C C . GLN B 1 118 ? 6.223 18.625 -3.695 1 98.94 118 GLN B C 1
ATOM 2955 O O . GLN B 1 118 ? 7.262 19.266 -3.881 1 98.94 118 GLN B O 1
ATOM 2960 N N . ALA B 1 119 ? 5.027 19.188 -3.58 1 98.94 119 ALA B N 1
ATOM 2961 C CA . ALA B 1 119 ? 4.867 20.625 -3.717 1 98.94 119 ALA B CA 1
ATOM 2962 C C . ALA B 1 119 ? 5.426 21.359 -2.5 1 98.94 119 ALA B C 1
ATOM 2964 O O . ALA B 1 119 ? 5.945 22.469 -2.621 1 98.94 119 ALA B O 1
ATOM 2965 N N . VAL B 1 120 ? 5.375 20.75 -1.3 1 98.88 120 VAL B N 1
ATOM 2966 C CA . VAL B 1 120 ? 5.742 21.453 -0.077 1 98.88 120 VAL B CA 1
ATOM 2967 C C . VAL B 1 120 ? 7.215 21.219 0.242 1 98.88 120 VAL B C 1
ATOM 2969 O O . VAL B 1 120 ? 7.871 22.047 0.868 1 98.88 120 VAL B O 1
ATOM 2972 N N . LEU B 1 121 ? 7.805 20.094 -0.209 1 98.88 121 LEU B N 1
ATOM 2973 C CA . LEU B 1 121 ? 9.109 19.609 0.218 1 98.88 121 LEU B CA 1
ATOM 2974 C C . LEU B 1 121 ? 10.203 20.609 -0.112 1 98.88 121 LEU B C 1
ATOM 2976 O O . LEU B 1 121 ? 11.094 20.859 0.702 1 98.88 121 LEU B O 1
ATOM 2980 N N . PRO B 1 122 ? 10.133 21.234 -1.374 1 98.81 122 PRO B N 1
ATOM 2981 C CA . PRO B 1 122 ? 11.227 22.172 -1.67 1 98.81 122 PRO B CA 1
ATOM 2982 C C . PRO B 1 122 ? 11.336 23.281 -0.638 1 98.81 122 PRO B C 1
ATOM 2984 O O . PRO B 1 122 ? 12.445 23.688 -0.276 1 98.81 122 PRO B O 1
ATOM 2987 N N . TYR B 1 123 ? 10.273 23.781 -0.106 1 98.81 123 TYR B N 1
ATOM 2988 C CA . TYR B 1 123 ? 10.266 24.859 0.868 1 98.81 123 TYR B CA 1
ATOM 2989 C C . TYR B 1 123 ? 10.75 24.375 2.229 1 98.81 123 TYR B C 1
ATOM 2991 O O . TYR B 1 123 ? 11.594 25.016 2.861 1 98.81 123 TYR B O 1
ATOM 2999 N N . MET B 1 124 ? 10.234 23.203 2.66 1 98.81 124 MET B N 1
ATOM 3000 C CA . MET B 1 124 ? 10.633 22.625 3.945 1 98.81 124 MET B CA 1
ATOM 3001 C C . MET B 1 124 ? 12.117 22.266 3.938 1 98.81 124 MET B C 1
ATOM 3003 O O . MET B 1 124 ? 12.82 22.5 4.922 1 98.81 124 MET B O 1
ATOM 3007 N N . ARG B 1 125 ? 12.531 21.656 2.805 1 98.81 125 ARG B N 1
ATOM 3008 C CA . ARG B 1 125 ? 13.93 21.25 2.674 1 98.81 125 ARG B CA 1
ATOM 3009 C C . ARG B 1 125 ? 14.852 22.469 2.775 1 98.81 125 ARG B C 1
ATOM 3011 O O . ARG B 1 125 ? 15.852 22.438 3.496 1 98.81 125 ARG B O 1
ATOM 3018 N N . ARG B 1 126 ? 14.492 23.578 2.125 1 98.31 126 ARG B N 1
ATOM 3019 C CA . ARG B 1 126 ? 15.305 24.781 2.152 1 98.31 126 ARG B CA 1
ATOM 3020 C C . ARG B 1 126 ? 15.391 25.359 3.564 1 98.31 126 ARG B C 1
ATOM 3022 O O . ARG B 1 126 ? 16.453 25.828 3.984 1 98.31 126 ARG B O 1
ATOM 3029 N N . ARG B 1 127 ? 14.336 25.266 4.309 1 98.12 127 ARG B N 1
ATOM 3030 C CA . ARG B 1 127 ? 14.281 25.844 5.652 1 98.12 127 ARG B CA 1
ATOM 3031 C C . ARG B 1 127 ? 14.805 24.859 6.688 1 98.12 127 ARG B C 1
ATOM 3033 O O . ARG B 1 127 ? 14.984 25.203 7.855 1 98.12 127 ARG B O 1
ATOM 3040 N N . ARG B 1 128 ? 15.039 23.609 6.32 1 98.44 128 ARG B N 1
ATOM 3041 C CA . ARG B 1 128 ? 15.508 22.531 7.18 1 98.44 128 ARG B CA 1
ATOM 3042 C C . ARG B 1 128 ? 14.586 22.344 8.375 1 98.44 128 ARG B C 1
ATOM 3044 O O . ARG B 1 128 ? 15.047 22.203 9.516 1 98.44 128 ARG B O 1
ATOM 3051 N N . ARG B 1 129 ? 13.289 22.375 8.125 1 97.94 129 ARG B N 1
ATOM 3052 C CA . ARG B 1 129 ? 12.25 22.141 9.125 1 97.94 129 ARG B CA 1
ATOM 3053 C C . ARG B 1 129 ? 10.906 21.875 8.469 1 97.94 129 ARG B C 1
ATOM 3055 O O . ARG B 1 129 ? 10.586 22.469 7.434 1 97.94 129 ARG B O 1
ATOM 3062 N N . GLY B 1 130 ? 10.148 21.062 9.047 1 98.44 130 GLY B N 1
ATOM 3063 C CA . GLY B 1 130 ? 8.82 20.734 8.562 1 98.44 130 GLY B CA 1
ATOM 3064 C C . GLY B 1 130 ? 8.297 19.422 9.102 1 98.44 130 GLY B C 1
ATOM 3065 O O . GLY B 1 130 ? 9.062 18.609 9.625 1 98.44 130 GLY B O 1
ATOM 3066 N N . HIS B 1 131 ? 7.062 19.281 9.062 1 98.88 131 HIS B N 1
ATOM 3067 C CA . HIS B 1 131 ? 6.406 18.047 9.484 1 98.88 131 HIS B CA 1
ATOM 3068 C C . HIS B 1 131 ? 5.266 17.672 8.539 1 98.88 131 HIS B C 1
ATOM 3070 O O . HIS B 1 131 ? 4.418 18.516 8.227 1 98.88 131 HIS B O 1
ATOM 3076 N N . ILE B 1 132 ? 5.301 16.516 8.008 1 98.94 132 ILE B N 1
ATOM 3077 C CA . ILE B 1 132 ? 4.254 16 7.133 1 98.94 132 ILE B CA 1
ATOM 3078 C C . ILE B 1 132 ? 3.469 14.914 7.848 1 98.94 132 ILE B C 1
ATOM 3080 O O . ILE B 1 132 ? 4.051 13.938 8.328 1 98.94 132 ILE B O 1
ATOM 3084 N N . LEU B 1 133 ? 2.176 15.125 8.031 1 98.94 133 LEU B N 1
ATOM 3085 C CA . LEU B 1 133 ? 1.268 14.094 8.516 1 98.94 133 LEU B CA 1
ATOM 3086 C C . LEU B 1 133 ? 0.417 13.539 7.383 1 98.94 133 LEU B C 1
ATOM 3088 O O . LEU B 1 133 ? -0.224 14.297 6.652 1 98.94 133 LEU B O 1
ATOM 3092 N N . ASN B 1 134 ? 0.483 12.305 7.168 1 98.94 134 ASN B N 1
ATOM 3093 C CA . ASN B 1 134 ? -0.403 11.602 6.25 1 98.94 134 ASN B CA 1
ATOM 3094 C C . ASN B 1 134 ? -1.461 10.789 6.996 1 98.94 134 ASN B C 1
ATOM 3096 O O . ASN B 1 134 ? -1.129 9.906 7.785 1 98.94 134 ASN B O 1
ATOM 3100 N N . ILE B 1 135 ? -2.748 11.117 6.758 1 98.81 135 ILE B N 1
ATOM 3101 C CA . ILE B 1 135 ? -3.82 10.367 7.398 1 98.81 135 ILE B CA 1
ATOM 3102 C C . ILE B 1 135 ? -4.051 9.055 6.645 1 98.81 135 ILE B C 1
ATOM 3104 O O . ILE B 1 135 ? -4.594 9.055 5.539 1 98.81 135 ILE B O 1
ATOM 3108 N N . THR B 1 136 ? -3.613 8.031 7.25 1 98.69 136 THR B N 1
ATOM 3109 C CA . THR B 1 136 ? -3.848 6.695 6.711 1 98.69 136 THR B CA 1
ATOM 3110 C C . THR B 1 136 ? -5.082 6.062 7.348 1 98.69 136 THR B C 1
ATOM 3112 O O . THR B 1 136 ? -6.203 6.52 7.133 1 98.69 136 THR B O 1
ATOM 3115 N N . SER B 1 137 ? -4.926 4.934 8.023 1 98.31 137 SER B N 1
ATOM 3116 C CA . SER B 1 137 ? -5.996 4.176 8.664 1 98.31 137 SER B CA 1
ATOM 3117 C C . SER B 1 137 ? -5.461 2.92 9.336 1 98.31 137 SER B C 1
ATOM 3119 O O . SER B 1 137 ? -4.383 2.432 8.992 1 98.31 137 SER B O 1
ATOM 3121 N N . MET B 1 138 ? -6.199 2.463 10.352 1 98.44 138 MET B N 1
ATOM 3122 C CA . MET B 1 138 ? -5.918 1.09 10.758 1 98.44 138 MET B CA 1
ATOM 3123 C C . MET B 1 138 ? -6.012 0.142 9.562 1 98.44 138 MET B C 1
ATOM 3125 O O . MET B 1 138 ? -5.344 -0.893 9.539 1 98.44 138 MET B O 1
ATOM 3129 N N . GLY B 1 139 ? -6.777 0.568 8.523 1 98.19 139 GLY B N 1
ATOM 3130 C CA . GLY B 1 139 ? -6.891 -0.18 7.281 1 98.19 139 GLY B CA 1
ATOM 3131 C C . GLY B 1 139 ? -5.609 -0.177 6.465 1 98.19 139 GLY B C 1
ATOM 3132 O O . GLY B 1 139 ? -5.551 -0.775 5.391 1 98.19 139 GLY B O 1
ATOM 3133 N N . GLY B 1 140 ? -4.586 0.49 6.891 1 98.69 140 GLY B N 1
ATOM 3134 C CA . GLY B 1 140 ? -3.242 0.431 6.34 1 98.69 140 GLY B CA 1
ATOM 3135 C C . GLY B 1 140 ? -2.367 -0.609 7.016 1 98.69 140 GLY B C 1
ATOM 3136 O O . GLY B 1 140 ? -1.195 -0.762 6.668 1 98.69 140 GLY B O 1
ATOM 3137 N N . TYR B 1 141 ? -2.961 -1.338 8.031 1 98.62 141 TYR B N 1
ATOM 3138 C CA . TYR B 1 141 ? -2.297 -2.396 8.789 1 98.62 141 TYR B CA 1
ATOM 3139 C C . TYR B 1 141 ? -3.1 -3.691 8.727 1 98.62 141 TYR B C 1
ATOM 3141 O O . TYR B 1 141 ? -2.541 -4.766 8.5 1 98.62 141 TYR B O 1
ATOM 3149 N N . ILE B 1 142 ? -4.398 -3.562 8.969 1 98.62 142 ILE B N 1
ATOM 3150 C CA . ILE B 1 142 ? -5.293 -4.711 8.922 1 98.62 142 ILE B CA 1
ATOM 3151 C C . ILE B 1 142 ? -6.27 -4.562 7.758 1 98.62 142 ILE B C 1
ATOM 3153 O O . ILE B 1 142 ? -6.449 -3.467 7.227 1 98.62 142 ILE B O 1
ATOM 3157 N N . THR B 1 143 ? -6.852 -5.672 7.379 1 98.44 143 THR B N 1
ATOM 3158 C CA . THR B 1 143 ? -7.805 -5.625 6.277 1 98.44 143 THR B CA 1
ATOM 3159 C C . THR B 1 143 ? -9.125 -6.281 6.676 1 98.44 143 THR B C 1
ATOM 3161 O O . THR B 1 143 ? -9.195 -6.984 7.684 1 98.44 143 THR B O 1
ATOM 3164 N N . MET B 1 144 ? -10.156 -5.996 5.965 1 96.94 144 MET B N 1
ATOM 3165 C CA . MET B 1 144 ? -11.484 -6.586 6.098 1 96.94 144 MET B CA 1
ATOM 3166 C C . MET B 1 144 ? -12.117 -6.809 4.727 1 96.94 144 MET B C 1
ATOM 3168 O O . MET B 1 144 ? -11.852 -6.059 3.785 1 96.94 144 MET B O 1
ATOM 3172 N N . PRO B 1 145 ? -12.984 -7.84 4.633 1 98.12 145 PRO B N 1
ATOM 3173 C CA . PRO B 1 145 ? -13.695 -8.008 3.367 1 98.12 145 PRO B CA 1
ATOM 3174 C C . PRO B 1 145 ? -14.477 -6.758 2.963 1 98.12 145 PRO B C 1
ATOM 3176 O O . PRO B 1 145 ? -15.086 -6.102 3.814 1 98.12 145 PRO B O 1
ATOM 3179 N N . GLY B 1 146 ? -14.398 -6.426 1.735 1 98.19 146 GLY B N 1
ATOM 3180 C CA . GLY B 1 146 ? -15.258 -5.383 1.195 1 98.19 146 GLY B CA 1
ATOM 3181 C C . GLY B 1 146 ? -14.578 -4.031 1.116 1 98.19 146 GLY B C 1
ATOM 3182 O O . GLY B 1 146 ? -15.172 -3.053 0.659 1 98.19 146 GLY B O 1
ATOM 3183 N N . ILE B 1 147 ? -13.289 -3.939 1.496 1 98.31 147 ILE B N 1
ATOM 3184 C CA . ILE B 1 147 ? -12.625 -2.643 1.41 1 98.31 147 ILE B CA 1
ATOM 3185 C C . ILE B 1 147 ? -11.195 -2.826 0.889 1 98.31 147 ILE B C 1
ATOM 3187 O O . ILE B 1 147 ? -10.266 -2.166 1.358 1 98.31 147 ILE B O 1
ATOM 3191 N N . ALA B 1 148 ? -11.023 -3.721 -0.041 1 98.81 148 ALA B N 1
ATOM 3192 C CA . ALA B 1 148 ? -9.719 -4.059 -0.598 1 98.81 148 ALA B CA 1
ATOM 3193 C C . ALA B 1 148 ? -9.062 -2.836 -1.232 1 98.81 148 ALA B C 1
ATOM 3195 O O . ALA B 1 148 ? -7.863 -2.596 -1.042 1 98.81 148 ALA B O 1
ATOM 3196 N N . TYR B 1 149 ? -9.844 -2.018 -2.02 1 98.88 149 TYR B N 1
ATOM 3197 C CA . TYR B 1 149 ? -9.289 -0.845 -2.688 1 98.88 149 TYR B CA 1
ATOM 3198 C C . TYR B 1 149 ? -8.844 0.2 -1.674 1 98.88 149 TYR B C 1
ATOM 3200 O O . TYR B 1 149 ? -7.746 0.755 -1.786 1 98.88 149 TYR B O 1
ATOM 3208 N N . TYR B 1 150 ? -9.672 0.386 -0.659 1 98.75 150 TYR B N 1
ATOM 3209 C CA . TYR B 1 150 ? -9.352 1.326 0.409 1 98.75 150 TYR B CA 1
ATOM 3210 C C . TYR B 1 150 ? -8.109 0.885 1.168 1 98.75 150 TYR B C 1
ATOM 3212 O O . TYR B 1 150 ? -7.168 1.666 1.339 1 98.75 150 TYR B O 1
ATOM 3220 N N . CYS B 1 151 ? -8.062 -0.368 1.577 1 98.88 151 CYS B N 1
ATOM 3221 C CA . CYS B 1 151 ? -6.902 -0.893 2.281 1 98.88 151 CYS B CA 1
ATOM 3222 C C . CYS B 1 151 ? -5.645 -0.764 1.43 1 98.88 151 CYS B C 1
ATOM 3224 O O . CYS B 1 151 ? -4.602 -0.321 1.916 1 98.88 151 CYS B O 1
ATOM 3226 N N . GLY B 1 152 ? -5.758 -1.143 0.161 1 98.88 152 GLY B N 1
ATOM 3227 C CA . GLY B 1 152 ? -4.617 -0.979 -0.724 1 98.88 152 GLY B CA 1
ATOM 3228 C C . GLY B 1 152 ? -4.043 0.427 -0.707 1 98.88 152 GLY B C 1
ATOM 3229 O O . GLY B 1 152 ? -2.83 0.607 -0.591 1 98.88 152 GLY B O 1
ATOM 3230 N N . SER B 1 153 ? -4.883 1.424 -0.792 1 98.88 153 SER B N 1
ATOM 3231 C CA . SER B 1 153 ? -4.441 2.814 -0.837 1 98.88 153 SER B CA 1
ATOM 3232 C C . SER B 1 153 ? -3.787 3.23 0.476 1 98.88 153 SER B C 1
ATOM 3234 O O . SER B 1 153 ? -2.789 3.955 0.476 1 98.88 153 SER B O 1
ATOM 3236 N N . LYS B 1 154 ? -4.352 2.789 1.568 1 98.94 154 LYS B N 1
ATOM 3237 C CA . LYS B 1 154 ? -3.836 3.205 2.869 1 98.94 154 LYS B CA 1
ATOM 3238 C C . LYS B 1 154 ? -2.559 2.449 3.221 1 98.94 154 LYS B C 1
ATOM 3240 O O . LYS B 1 154 ? -1.661 3 3.863 1 98.94 154 LYS B O 1
ATOM 3245 N N . PHE B 1 155 ? -2.432 1.158 2.748 1 98.94 155 PHE B N 1
ATOM 3246 C CA . PHE B 1 155 ? -1.154 0.46 2.832 1 98.94 155 PHE B CA 1
ATOM 3247 C C . PHE B 1 155 ? -0.076 1.208 2.059 1 98.94 155 PHE B C 1
ATOM 3249 O O . PHE B 1 155 ? 1.026 1.421 2.568 1 98.94 155 PHE B O 1
ATOM 3256 N N . ALA B 1 156 ? -0.437 1.562 0.877 1 98.94 156 ALA B N 1
ATOM 3257 C CA . ALA B 1 156 ? 0.512 2.281 0.033 1 98.94 156 ALA B CA 1
ATOM 3258 C C . ALA B 1 156 ? 0.984 3.566 0.711 1 98.94 156 ALA B C 1
ATOM 3260 O O . ALA B 1 156 ? 2.178 3.873 0.708 1 98.94 156 ALA B O 1
ATOM 3261 N N . LEU B 1 157 ? 0.063 4.289 1.262 1 98.94 157 LEU B N 1
ATOM 3262 C CA . LEU B 1 157 ? 0.4 5.559 1.897 1 98.94 157 LEU B CA 1
ATOM 3263 C C . LEU B 1 157 ? 1.266 5.332 3.133 1 98.94 157 LEU B C 1
ATOM 3265 O O . LEU B 1 157 ? 2.152 6.137 3.43 1 98.94 157 LEU B O 1
ATOM 3269 N N . GLU B 1 158 ? 1.05 4.254 3.914 1 98.94 158 GLU B N 1
ATOM 3270 C CA . GLU B 1 158 ? 1.938 3.877 5.008 1 98.94 158 GLU B CA 1
ATOM 3271 C C . GLU B 1 158 ? 3.365 3.664 4.512 1 98.94 158 GLU B C 1
ATOM 3273 O O . GLU B 1 158 ? 4.312 4.211 5.078 1 98.94 158 GLU B O 1
ATOM 3278 N N . GLY B 1 159 ? 3.49 2.891 3.434 1 98.88 159 GLY B N 1
ATOM 3279 C CA . GLY B 1 159 ? 4.805 2.59 2.887 1 98.88 159 GLY B CA 1
ATOM 3280 C C . GLY B 1 159 ? 5.531 3.818 2.369 1 98.88 159 GLY B C 1
ATOM 3281 O O . GLY B 1 159 ? 6.703 4.027 2.682 1 98.88 159 GLY B O 1
ATOM 3282 N N . VAL B 1 160 ? 4.789 4.656 1.637 1 98.94 160 VAL B N 1
ATOM 3283 C CA . VAL B 1 160 ? 5.371 5.863 1.068 1 98.94 160 VAL B CA 1
ATOM 3284 C C . VAL B 1 160 ? 5.777 6.82 2.189 1 98.94 160 VAL B C 1
ATOM 3286 O O . VAL B 1 160 ? 6.84 7.438 2.131 1 98.94 160 VAL B O 1
ATOM 3289 N N . SER B 1 161 ? 4.941 6.93 3.236 1 98.94 161 SER B N 1
ATOM 3290 C CA . SER B 1 161 ? 5.234 7.809 4.363 1 98.94 161 SER B CA 1
ATOM 3291 C C . SER B 1 161 ? 6.523 7.395 5.066 1 98.94 161 SER B C 1
ATOM 3293 O O . SER B 1 161 ? 7.367 8.242 5.371 1 98.94 161 SER B O 1
ATOM 3295 N N . GLU B 1 162 ? 6.648 6.125 5.297 1 98.88 162 GLU B N 1
ATOM 3296 C CA . GLU B 1 162 ? 7.824 5.633 6.008 1 98.88 162 GLU B CA 1
ATOM 3297 C C . GLU B 1 162 ? 9.094 5.844 5.184 1 98.88 162 GLU B C 1
ATOM 3299 O O . GLU B 1 162 ? 10.125 6.266 5.715 1 98.88 162 GLU B O 1
ATOM 3304 N N . ALA B 1 163 ? 9.031 5.516 3.871 1 98.88 163 ALA B N 1
ATOM 3305 C CA . ALA B 1 163 ? 10.18 5.715 2.994 1 98.88 163 ALA B CA 1
ATOM 3306 C C . ALA B 1 163 ? 10.586 7.188 2.943 1 98.88 163 ALA B C 1
ATOM 3308 O O . ALA B 1 163 ? 11.766 7.516 3.045 1 98.88 163 ALA B O 1
ATOM 3309 N N . LEU B 1 164 ? 9.594 8.023 2.828 1 98.94 164 LEU B N 1
ATOM 3310 C CA . LEU B 1 164 ? 9.852 9.461 2.797 1 98.94 164 LEU B CA 1
ATOM 3311 C C . LEU B 1 164 ? 10.5 9.922 4.098 1 98.94 164 LEU B C 1
ATOM 3313 O O . LEU B 1 164 ? 11.438 10.727 4.074 1 98.94 164 LEU B O 1
ATOM 3317 N N . GLY B 1 165 ? 9.961 9.477 5.242 1 98.88 165 GLY B N 1
ATOM 3318 C CA . GLY B 1 165 ? 10.547 9.844 6.523 1 98.88 165 GLY B CA 1
ATOM 3319 C C . GLY B 1 165 ? 12.031 9.562 6.605 1 98.88 165 GLY B C 1
ATOM 3320 O O . GLY B 1 165 ? 12.789 10.367 7.145 1 98.88 165 GLY B O 1
ATOM 3321 N N . LYS B 1 166 ? 12.43 8.445 6.035 1 98.75 166 LYS B N 1
ATOM 3322 C CA . LYS B 1 166 ? 13.844 8.086 6.016 1 98.75 166 LYS B CA 1
ATOM 3323 C C . LYS B 1 166 ? 14.641 9.008 5.094 1 98.75 166 LYS B C 1
ATOM 3325 O O . LYS B 1 166 ? 15.797 9.328 5.367 1 98.75 166 LYS B O 1
ATOM 3330 N N . GLU B 1 167 ? 14.023 9.477 4.027 1 98.88 167 GLU B N 1
ATOM 3331 C CA . GLU B 1 167 ? 14.703 10.32 3.055 1 98.88 167 GLU B CA 1
ATOM 3332 C C . GLU B 1 167 ? 14.953 11.719 3.617 1 98.88 167 GLU B C 1
ATOM 3334 O O . GLU B 1 167 ? 15.977 12.336 3.328 1 98.88 167 GLU B O 1
ATOM 3339 N N . VAL B 1 168 ? 14.008 12.203 4.473 1 98.81 168 VAL B N 1
ATOM 3340 C CA . VAL B 1 168 ? 14.062 13.617 4.816 1 98.81 168 VAL B CA 1
ATOM 3341 C C . VAL B 1 168 ? 14.516 13.781 6.266 1 98.81 168 VAL B C 1
ATOM 3343 O O . VAL B 1 168 ? 14.594 14.906 6.777 1 98.81 168 VAL B O 1
ATOM 3346 N N . ALA B 1 169 ? 14.781 12.656 6.965 1 97.94 169 ALA B N 1
ATOM 3347 C CA . ALA B 1 169 ? 15.125 12.688 8.383 1 97.94 169 ALA B CA 1
ATOM 3348 C C . ALA B 1 169 ? 16.297 13.617 8.641 1 97.94 169 ALA B C 1
ATOM 3350 O O . ALA B 1 169 ? 16.297 14.391 9.602 1 97.94 169 ALA B O 1
ATOM 3351 N N . GLY B 1 170 ? 17.328 13.602 7.77 1 98 170 GLY B N 1
ATOM 3352 C CA . GLY B 1 170 ? 18.516 14.406 7.945 1 98 170 GLY B CA 1
ATOM 3353 C C . GLY B 1 170 ? 18.328 15.859 7.566 1 98 170 GLY B C 1
ATOM 3354 O O . GLY B 1 170 ? 19.219 16.688 7.742 1 98 170 GLY B O 1
ATOM 3355 N N . LEU B 1 171 ? 17.109 16.219 7.094 1 98.5 171 LEU B N 1
ATOM 3356 C CA . LEU B 1 171 ? 16.828 17.578 6.625 1 98.5 171 LEU B CA 1
ATOM 3357 C C . LEU B 1 171 ? 15.969 18.328 7.625 1 98.5 171 LEU B C 1
ATOM 3359 O O . LEU B 1 171 ? 15.414 19.391 7.305 1 98.5 171 LEU B O 1
ATOM 3363 N N . GLY B 1 172 ? 15.797 17.734 8.875 1 98.06 172 GLY B N 1
ATOM 3364 C CA . GLY B 1 172 ? 14.984 18.391 9.883 1 98.06 172 GLY B CA 1
ATOM 3365 C C . GLY B 1 172 ? 13.492 18.281 9.617 1 98.06 172 GLY B C 1
ATOM 3366 O O . GLY B 1 172 ? 12.695 19 10.211 1 98.06 172 GLY B O 1
ATOM 3367 N N . ILE B 1 173 ? 13.078 17.453 8.664 1 98.81 173 ILE B N 1
ATOM 3368 C CA . ILE B 1 173 ? 11.68 17.25 8.305 1 98.81 173 ILE B CA 1
ATOM 3369 C C . ILE B 1 173 ? 11.188 15.914 8.844 1 98.81 173 ILE B C 1
ATOM 3371 O O . ILE B 1 173 ? 11.844 14.883 8.672 1 98.81 173 ILE B O 1
ATOM 3375 N N . ALA B 1 174 ? 10.086 15.914 9.594 1 98.88 174 ALA B N 1
ATOM 3376 C CA . ALA B 1 174 ? 9.484 14.695 10.133 1 98.88 174 ALA B CA 1
ATOM 3377 C C . ALA B 1 174 ? 8.297 14.25 9.281 1 98.88 174 ALA B C 1
ATOM 3379 O O . ALA B 1 174 ? 7.652 15.062 8.625 1 98.88 174 ALA B O 1
ATOM 3380 N N . VAL B 1 175 ? 8.078 12.984 9.203 1 98.94 175 VAL B N 1
ATOM 3381 C CA . VAL B 1 175 ? 6.91 12.406 8.539 1 98.94 175 VAL B CA 1
ATOM 3382 C C . VAL B 1 175 ? 6.203 11.438 9.492 1 98.94 175 VAL B C 1
ATOM 3384 O O . VAL B 1 175 ? 6.836 10.547 10.062 1 98.94 175 VAL B O 1
ATOM 3387 N N . THR B 1 176 ? 4.922 11.672 9.742 1 98.94 176 THR B N 1
ATOM 3388 C CA . THR B 1 176 ? 4.105 10.797 10.57 1 98.94 176 THR B CA 1
ATOM 3389 C C . THR B 1 176 ? 2.914 10.258 9.781 1 98.94 176 THR B C 1
ATOM 3391 O O . THR B 1 176 ? 2.145 11.031 9.203 1 98.94 176 THR B O 1
ATOM 3394 N N . ALA B 1 177 ? 2.838 8.969 9.664 1 98.94 177 ALA B N 1
ATOM 3395 C CA . ALA B 1 177 ? 1.608 8.336 9.203 1 98.94 177 ALA B CA 1
ATOM 3396 C C . ALA B 1 177 ? 0.631 8.125 10.359 1 98.94 177 ALA B C 1
ATOM 3398 O O . ALA B 1 177 ? 0.929 7.398 11.305 1 98.94 177 ALA B O 1
ATOM 3399 N N . VAL B 1 178 ? -0.511 8.789 10.312 1 98.94 178 VAL B N 1
ATOM 3400 C CA . VAL B 1 178 ? -1.533 8.703 11.344 1 98.94 178 VAL B CA 1
ATOM 3401 C C . VAL B 1 178 ? -2.607 7.699 10.938 1 98.94 178 VAL B C 1
ATOM 3403 O O . VAL B 1 178 ? -3.254 7.863 9.898 1 98.94 178 VAL B O 1
ATOM 3406 N N . ALA B 1 179 ? -2.777 6.707 11.773 1 98.88 179 ALA B N 1
ATOM 3407 C CA . ALA B 1 179 ? -3.684 5.613 11.438 1 98.88 179 ALA B CA 1
ATOM 3408 C C . ALA B 1 179 ? -4.84 5.527 12.43 1 98.88 179 ALA B C 1
ATOM 3410 O O . ALA B 1 179 ? -4.777 4.762 13.391 1 98.88 179 ALA B O 1
ATOM 3411 N N . PRO B 1 180 ? -5.906 6.23 12.125 1 98.62 180 PRO B N 1
ATOM 3412 C CA . PRO B 1 180 ? -7.082 6.172 12.992 1 98.62 180 PRO B CA 1
ATOM 3413 C C . PRO B 1 180 ? -7.859 4.863 12.852 1 98.62 180 PRO B C 1
ATOM 3415 O O . PRO B 1 180 ? -7.883 4.27 11.773 1 98.62 180 PRO B O 1
ATOM 3418 N N . GLY B 1 181 ? -8.477 4.449 13.977 1 97.75 181 GLY B N 1
ATOM 3419 C CA . GLY B 1 181 ? -9.5 3.416 13.945 1 97.75 181 GLY B CA 1
ATOM 3420 C C . GLY B 1 181 ? -10.875 3.949 13.586 1 97.75 181 GLY B C 1
ATOM 3421 O O . GLY B 1 181 ? -11.023 4.695 12.617 1 97.75 181 GLY B O 1
ATOM 3422 N N . SER B 1 182 ? -11.875 3.498 14.312 1 95.38 182 SER B N 1
ATOM 3423 C CA . SER B 1 182 ? -13.25 3.928 14.062 1 95.38 182 SER B CA 1
ATOM 3424 C C . SER B 1 182 ? -13.578 5.199 14.836 1 95.38 182 SER B C 1
ATOM 3426 O O . SER B 1 182 ? -13.641 5.18 16.062 1 95.38 182 SER B O 1
ATOM 3428 N N . PHE B 1 183 ? -13.828 6.289 14.117 1 95.06 183 PHE B N 1
ATOM 3429 C CA . PHE B 1 183 ? -14.141 7.578 14.719 1 95.06 183 PHE B CA 1
ATOM 3430 C C . PHE B 1 183 ? -15.477 8.102 14.211 1 95.06 183 PHE B C 1
ATOM 3432 O O . PHE B 1 183 ? -15.906 7.75 13.109 1 95.06 183 PHE B O 1
ATOM 3439 N N . ARG B 1 184 ? -16.078 8.844 15.055 1 87.94 184 ARG B N 1
ATOM 3440 C CA . ARG B 1 184 ? -17.375 9.422 14.703 1 87.94 184 ARG B CA 1
ATOM 3441 C C . ARG B 1 184 ? -17.203 10.539 13.68 1 87.94 184 ARG B C 1
ATOM 3443 O O . ARG B 1 184 ? -17.438 11.711 13.984 1 87.94 184 ARG B O 1
ATOM 3450 N N . THR B 1 185 ? -16.734 10.109 12.539 1 83.56 185 THR B N 1
ATOM 3451 C CA . THR B 1 185 ? -16.75 10.906 11.32 1 83.56 185 THR B CA 1
ATOM 3452 C C . THR B 1 185 ? -17.828 10.398 10.359 1 83.56 185 THR B C 1
ATOM 3454 O O . THR B 1 185 ? -18.516 9.43 10.656 1 83.56 185 THR B O 1
ATOM 3457 N N . ASP B 1 186 ? -18.25 11.055 9.43 1 79.06 186 ASP B N 1
ATOM 3458 C CA . ASP B 1 186 ? -19.203 10.562 8.438 1 79.06 186 ASP B CA 1
ATOM 3459 C C . ASP B 1 186 ? -18.516 9.703 7.383 1 79.06 186 ASP B C 1
ATOM 3461 O O . ASP B 1 186 ? -18.797 9.828 6.191 1 79.06 186 ASP B O 1
ATOM 3465 N N . TRP B 1 187 ? -17.547 8.883 7.887 1 78.69 187 TRP B N 1
ATOM 3466 C CA . TRP B 1 187 ? -16.75 8.07 6.977 1 78.69 187 TRP B CA 1
ATOM 3467 C C . TRP B 1 187 ? -17.609 7.039 6.262 1 78.69 187 TRP B C 1
ATOM 3469 O O . TRP B 1 187 ? -17.562 6.93 5.031 1 78.69 187 TRP B O 1
ATOM 3479 N N . ALA B 1 188 ? -18.406 6.301 7.02 1 78.5 188 ALA B N 1
ATOM 3480 C CA . ALA B 1 188 ? -19.219 5.242 6.438 1 78.5 188 ALA B CA 1
ATOM 3481 C C . ALA B 1 188 ? -20.438 5.824 5.73 1 78.5 188 ALA B C 1
ATOM 3483 O O . ALA B 1 188 ? -21.219 5.09 5.105 1 78.5 188 ALA B O 1
ATOM 3484 N N . GLY B 1 189 ? -20.531 7.113 5.852 1 80 189 GLY B N 1
ATOM 3485 C CA . GLY B 1 189 ? -21.625 7.816 5.184 1 80 189 GLY B CA 1
ATOM 3486 C C . GLY B 1 189 ? -21.172 8.562 3.941 1 80 189 GLY B C 1
ATOM 3487 O O . GLY B 1 189 ? -20.938 7.957 2.896 1 80 189 GLY B O 1
ATOM 3488 N N . ARG B 1 190 ? -20.891 9.75 4.062 1 78.81 190 ARG B N 1
ATOM 3489 C CA . ARG B 1 190 ? -20.641 10.625 2.922 1 78.81 190 ARG B CA 1
ATOM 3490 C C . ARG B 1 190 ? -19.266 10.359 2.316 1 78.81 190 ARG B C 1
ATOM 3492 O O . ARG B 1 190 ? -19.031 10.656 1.144 1 78.81 190 ARG B O 1
ATOM 3499 N N . SER B 1 191 ? -18.312 9.812 3.125 1 88.12 191 SER B N 1
ATOM 3500 C CA . SER B 1 191 ? -16.938 9.633 2.637 1 88.12 191 SER B CA 1
ATOM 3501 C C . SER B 1 191 ? -16.719 8.203 2.148 1 88.12 191 SER B C 1
ATOM 3503 O O . SER B 1 191 ? -15.57 7.75 2.062 1 88.12 191 SER B O 1
ATOM 3505 N N . MET B 1 192 ? -17.844 7.441 1.931 1 92.81 192 MET B N 1
ATOM 3506 C CA . MET B 1 192 ? -17.734 6.074 1.425 1 92.81 192 MET B CA 1
ATOM 3507 C C . MET B 1 192 ? -18.531 5.914 0.133 1 92.81 192 MET B C 1
ATOM 3509 O O . MET B 1 192 ? -19.719 6.262 0.079 1 92.81 192 MET B O 1
ATOM 3513 N N . VAL B 1 193 ? -17.828 5.535 -0.912 1 96 193 VAL B N 1
ATOM 3514 C CA . VAL B 1 193 ? -18.516 5.133 -2.137 1 96 193 VAL B CA 1
ATOM 3515 C C . VAL B 1 193 ? -18.641 3.613 -2.186 1 96 193 VAL B C 1
ATOM 3517 O O . VAL B 1 193 ? -17.766 2.896 -1.696 1 96 193 VAL B O 1
ATOM 3520 N N . ARG B 1 194 ? -19.75 3.092 -2.764 1 96.06 194 ARG B N 1
ATOM 3521 C CA . ARG B 1 194 ? -20.031 1.661 -2.689 1 96.06 194 ARG B CA 1
ATOM 3522 C C . ARG B 1 194 ? -20.281 1.078 -4.078 1 96.06 194 ARG B C 1
ATOM 3524 O O . ARG B 1 194 ? -20.969 1.689 -4.902 1 96.06 194 ARG B O 1
ATOM 3531 N N . SER B 1 195 ? -19.609 -0.043 -4.32 1 97.25 195 SER B N 1
ATOM 3532 C CA . SER B 1 195 ? -19.969 -0.84 -5.484 1 97.25 195 SER B CA 1
ATOM 3533 C C . SER B 1 195 ? -21.188 -1.714 -5.195 1 97.25 195 SER B C 1
ATOM 3535 O O . SER B 1 195 ? -21.312 -2.289 -4.109 1 97.25 195 SER B O 1
ATOM 3537 N N . PRO B 1 196 ? -22.125 -1.795 -6.18 1 96.38 196 PRO B N 1
ATOM 3538 C CA . PRO B 1 196 ? -23.312 -2.633 -5.957 1 96.38 196 PRO B CA 1
ATOM 3539 C C . PRO B 1 196 ? -22.969 -4.113 -5.824 1 96.38 196 PRO B C 1
ATOM 3541 O O . PRO B 1 196 ? -21.953 -4.566 -6.359 1 96.38 196 PRO B O 1
ATOM 3544 N N . ARG B 1 197 ? -23.875 -4.82 -5.102 1 96.94 197 ARG B N 1
ATOM 3545 C CA . ARG B 1 197 ? -23.781 -6.273 -5.004 1 96.94 197 ARG B CA 1
ATOM 3546 C C . ARG B 1 197 ? -24.328 -6.941 -6.258 1 96.94 197 ARG B C 1
ATOM 3548 O O . ARG B 1 197 ? -25.406 -6.586 -6.734 1 96.94 197 ARG B O 1
ATOM 3555 N N . THR B 1 198 ? -23.5 -7.891 -6.801 1 97.75 198 THR B N 1
ATOM 3556 C CA . THR B 1 198 ? -23.969 -8.523 -8.031 1 97.75 198 THR B CA 1
ATOM 3557 C C . THR B 1 198 ? -23.734 -10.031 -7.98 1 97.75 198 THR B C 1
ATOM 3559 O O . THR B 1 198 ? -24.281 -10.773 -8.797 1 97.75 198 THR B O 1
ATOM 3562 N N . ILE B 1 199 ? -22.938 -10.602 -7.062 1 98.62 199 ILE B N 1
ATOM 3563 C CA . ILE B 1 199 ? -22.562 -12.008 -7.043 1 98.62 199 ILE B CA 1
ATOM 3564 C C . ILE B 1 199 ? -23.031 -12.656 -5.742 1 98.62 199 ILE B C 1
ATOM 3566 O O . ILE B 1 199 ? -22.516 -12.359 -4.668 1 98.62 199 ILE B O 1
ATOM 3570 N N . ALA B 1 200 ? -23.891 -13.586 -5.77 1 98.44 200 ALA B N 1
ATOM 3571 C CA . ALA B 1 200 ? -24.578 -14.188 -4.625 1 98.44 200 ALA B CA 1
ATOM 3572 C C . ALA B 1 200 ? -23.609 -14.984 -3.764 1 98.44 200 ALA B C 1
ATOM 3574 O O . ALA B 1 200 ? -23.797 -15.102 -2.551 1 98.44 200 ALA B O 1
ATOM 3575 N N . ASP B 1 201 ? -22.562 -15.453 -4.367 1 98.69 201 ASP B N 1
ATOM 3576 C CA . ASP B 1 201 ? -21.609 -16.312 -3.662 1 98.69 201 ASP B CA 1
ATOM 3577 C C . ASP B 1 201 ? -20.984 -15.578 -2.477 1 98.69 201 ASP B C 1
ATOM 3579 O O . ASP B 1 201 ? -20.484 -16.219 -1.545 1 98.69 201 ASP B O 1
ATOM 3583 N N . TYR B 1 202 ? -21.031 -14.219 -2.502 1 98.69 202 TYR B N 1
ATOM 3584 C CA . TYR B 1 202 ? -20.375 -13.438 -1.46 1 98.69 202 TYR B CA 1
ATOM 3585 C C . TYR B 1 202 ? -21.375 -12.992 -0.402 1 98.69 202 TYR B C 1
ATOM 3587 O O . TYR B 1 202 ? -21 -12.352 0.587 1 98.69 202 TYR B O 1
ATOM 3595 N N . ASP B 1 203 ? -22.656 -13.289 -0.517 1 98.38 203 ASP B N 1
ATOM 3596 C CA . ASP B 1 203 ? -23.719 -12.75 0.331 1 98.38 203 ASP B CA 1
ATOM 3597 C C . ASP B 1 203 ? -23.5 -13.117 1.795 1 98.38 203 ASP B C 1
ATOM 3599 O O . ASP B 1 203 ? -23.547 -12.25 2.672 1 98.38 203 ASP B O 1
ATOM 3603 N N . ALA B 1 204 ? -23.219 -14.391 2.014 1 98 204 ALA B N 1
ATOM 3604 C CA . ALA B 1 204 ? -23.078 -14.883 3.383 1 98 204 ALA B CA 1
ATOM 3605 C C . ALA B 1 204 ? -21.938 -14.18 4.105 1 98 204 ALA B C 1
ATOM 3607 O O . ALA B 1 204 ? -22.016 -13.922 5.309 1 98 204 ALA B O 1
ATOM 3608 N N . LEU B 1 205 ? -20.922 -13.891 3.371 1 98.06 205 LEU B N 1
ATOM 3609 C CA . LEU B 1 205 ? -19.75 -13.25 3.951 1 98.06 205 LEU B CA 1
ATOM 3610 C C . LEU B 1 205 ? -19.969 -11.75 4.105 1 98.06 205 LEU B C 1
ATOM 3612 O O . LEU B 1 205 ? -19.703 -11.18 5.172 1 98.06 205 LEU B O 1
ATOM 3616 N N . PHE B 1 206 ? -20.438 -11.117 3.059 1 97.94 206 PHE B N 1
ATOM 3617 C CA . PHE B 1 206 ? -20.281 -9.672 2.936 1 97.94 206 PHE B CA 1
ATOM 3618 C C . PHE B 1 206 ? -21.531 -8.953 3.443 1 97.94 206 PHE B C 1
ATOM 3620 O O . PHE B 1 206 ? -21.438 -7.832 3.949 1 97.94 206 PHE B O 1
ATOM 3627 N N . ASP B 1 207 ? -22.672 -9.531 3.371 1 97.25 207 ASP B N 1
ATOM 3628 C CA . ASP B 1 207 ? -23.891 -8.844 3.77 1 97.25 207 ASP B CA 1
ATOM 3629 C C . ASP B 1 207 ? -23.844 -8.422 5.238 1 97.25 207 ASP B C 1
ATOM 3631 O O . ASP B 1 207 ? -24.094 -7.266 5.566 1 97.25 207 ASP B O 1
ATOM 3635 N N . PRO B 1 208 ? -23.422 -9.383 6.117 1 97 208 PRO B N 1
ATOM 3636 C CA . PRO B 1 208 ? -23.344 -8.961 7.52 1 97 208 PRO B CA 1
ATOM 3637 C C . PRO B 1 208 ? -22.266 -7.902 7.75 1 97 208 PRO B C 1
ATOM 3639 O O . PRO B 1 208 ? -22.422 -7.043 8.625 1 97 208 PRO B O 1
ATOM 3642 N N . VAL B 1 209 ? -21.203 -7.957 7.043 1 95.56 209 VAL B N 1
ATOM 3643 C CA . VAL B 1 209 ? -20.109 -7.004 7.18 1 95.56 209 VAL B CA 1
ATOM 3644 C C . VAL B 1 209 ? -20.594 -5.605 6.793 1 95.56 209 VAL B C 1
ATOM 3646 O O . VAL B 1 209 ? -20.359 -4.637 7.523 1 95.56 209 VAL B O 1
ATOM 3649 N N . ARG B 1 210 ? -21.25 -5.504 5.656 1 94.06 210 ARG B N 1
ATOM 3650 C CA . ARG B 1 210 ? -21.75 -4.223 5.18 1 94.06 210 ARG B CA 1
ATOM 3651 C C . ARG B 1 210 ? -22.828 -3.676 6.117 1 94.06 210 ARG B C 1
ATOM 3653 O O . ARG B 1 210 ? -22.859 -2.479 6.414 1 94.06 210 ARG B O 1
ATOM 3660 N N . GLN B 1 211 ? -23.672 -4.535 6.578 1 94.12 211 GLN B N 1
ATOM 3661 C CA . GLN B 1 211 ? -24.734 -4.117 7.5 1 94.12 211 GLN B CA 1
ATOM 3662 C C . GLN B 1 211 ? -24.141 -3.576 8.797 1 94.12 211 GLN B C 1
ATOM 3664 O O . GLN B 1 211 ? -24.578 -2.535 9.297 1 94.12 211 GLN B O 1
ATOM 3669 N N . ALA B 1 212 ? -23.156 -4.281 9.281 1 92.06 212 ALA B N 1
ATOM 3670 C CA . ALA B 1 212 ? -22.516 -3.859 10.523 1 92.06 212 ALA B CA 1
ATOM 3671 C C . ALA B 1 212 ? -21.828 -2.506 10.359 1 92.06 212 ALA B C 1
ATOM 3673 O O . ALA B 1 212 ? -21.859 -1.67 11.266 1 92.06 212 ALA B O 1
ATOM 3674 N N . ARG B 1 213 ? -21.172 -2.254 9.234 1 89.25 213 ARG B N 1
ATOM 3675 C CA . ARG B 1 213 ? -20.516 -0.987 8.953 1 89.25 213 ARG B CA 1
ATOM 3676 C C . ARG B 1 213 ? -21.516 0.16 8.891 1 89.25 213 ARG B C 1
ATOM 3678 O O . ARG B 1 213 ? -21.266 1.236 9.438 1 89.25 213 ARG B O 1
ATOM 3685 N N . GLN B 1 214 ? -22.641 -0.08 8.281 1 88.75 214 GLN B N 1
ATOM 3686 C CA . GLN B 1 214 ? -23.672 0.938 8.156 1 88.75 214 GLN B CA 1
ATOM 3687 C C . GLN B 1 214 ? -24.312 1.247 9.508 1 88.75 214 GLN B C 1
ATOM 3689 O O . GLN B 1 214 ? -24.578 2.408 9.82 1 88.75 214 GLN B O 1
ATOM 3694 N N . GLU B 1 215 ? -24.469 0.218 10.336 1 89.81 215 GLU B N 1
ATOM 3695 C CA . GLU B 1 215 ? -25.125 0.377 11.625 1 89.81 215 GLU B CA 1
ATOM 3696 C C . GLU B 1 215 ? -24.219 1.104 12.617 1 89.81 215 GLU B C 1
ATOM 3698 O O . GLU B 1 215 ? -24.703 1.775 13.531 1 89.81 215 GLU B O 1
ATOM 3703 N N . LYS B 1 216 ? -22.953 1.014 12.398 1 87.62 216 LYS B N 1
ATOM 3704 C CA . LYS B 1 216 ? -21.984 1.604 13.32 1 87.62 216 LYS B CA 1
ATOM 3705 C C . LYS B 1 216 ? -21.734 3.074 12.992 1 87.62 216 LYS B C 1
ATOM 3707 O O . LYS B 1 216 ? -21.141 3.803 13.789 1 87.62 216 LYS B O 1
ATOM 3712 N N . SER B 1 217 ? -22.281 3.473 11.875 1 86.12 217 SER B N 1
ATOM 3713 C CA . SER B 1 217 ? -22.031 4.84 11.43 1 86.12 217 SER B CA 1
ATOM 3714 C C . SER B 1 217 ? -22.547 5.855 12.445 1 86.12 217 SER B C 1
ATOM 3716 O O . SER B 1 217 ? -23.703 5.801 12.844 1 86.12 217 SER B O 1
ATOM 3718 N N . GLY B 1 218 ? -21.594 6.738 12.914 1 84.25 218 GLY B N 1
ATOM 3719 C CA . GLY B 1 218 ? -21.938 7.781 13.867 1 84.25 218 GLY B CA 1
ATOM 3720 C C . GLY B 1 218 ? -21.859 7.328 15.312 1 84.25 218 GLY B C 1
ATOM 3721 O O . GLY B 1 218 ? -21.984 8.141 16.234 1 84.25 218 GLY B O 1
ATOM 3722 N N . LYS B 1 219 ? -21.609 5.965 15.539 1 89.19 219 LYS B N 1
ATOM 3723 C CA . LYS B 1 219 ? -21.562 5.406 16.891 1 89.19 219 LYS B CA 1
ATOM 3724 C C . LYS B 1 219 ? -20.156 4.887 17.219 1 89.19 219 LYS B C 1
ATOM 3726 O O . LYS B 1 219 ? -19.984 4.129 18.172 1 89.19 219 LYS B O 1
ATOM 3731 N N . GLN B 1 220 ? -19.234 5.32 16.469 1 91.31 220 GLN B N 1
ATOM 3732 C CA . GLN B 1 220 ? -17.875 4.836 16.641 1 91.31 220 GLN B CA 1
ATOM 3733 C C . GLN B 1 220 ? -17.281 5.34 17.953 1 91.31 220 GLN B C 1
ATOM 3735 O O . GLN B 1 220 ? -17.625 6.418 18.438 1 91.31 220 GLN B O 1
ATOM 3740 N N . PRO B 1 221 ? -16.328 4.613 18.5 1 92.62 221 PRO B N 1
ATOM 3741 C CA . PRO B 1 221 ? -15.781 4.961 19.812 1 92.62 221 PRO B CA 1
ATOM 3742 C C . PRO B 1 221 ? -14.891 6.203 19.766 1 92.62 221 PRO B C 1
ATOM 3744 O O . PRO B 1 221 ? -14.742 6.898 20.766 1 92.62 221 PRO B O 1
ATOM 3747 N N . GLY B 1 222 ? -14.281 6.48 18.641 1 96.25 222 GLY B N 1
ATOM 3748 C CA . GLY B 1 222 ? -13.305 7.551 18.547 1 96.25 222 GLY B CA 1
ATOM 3749 C C . GLY B 1 222 ? -13.93 8.93 18.453 1 96.25 222 GLY B C 1
ATOM 3750 O O . GLY B 1 222 ? -14.969 9.102 17.797 1 96.25 222 GLY B O 1
ATOM 3751 N N . ASP B 1 223 ? -13.297 9.898 19.047 1 97.31 223 ASP B N 1
ATOM 3752 C CA . ASP B 1 223 ? -13.695 11.305 19.016 1 97.31 223 ASP B CA 1
ATOM 3753 C C . ASP B 1 223 ? -12.773 12.109 18.094 1 97.31 223 ASP B C 1
ATOM 3755 O O . ASP B 1 223 ? -11.586 12.289 18.406 1 97.31 223 ASP B O 1
ATOM 3759 N N . PRO B 1 224 ? -13.305 12.641 17.016 1 97 224 PRO B N 1
ATOM 3760 C CA . PRO B 1 224 ? -12.453 13.359 16.078 1 97 224 PRO B CA 1
ATOM 3761 C C . PRO B 1 224 ? -11.719 14.539 16.719 1 97 224 PRO B C 1
ATOM 3763 O O . PRO B 1 224 ? -10.602 14.867 16.312 1 97 224 PRO B O 1
ATOM 3766 N N . ARG B 1 225 ? -12.312 15.211 17.688 1 97.5 225 ARG B N 1
ATOM 3767 C CA . ARG B 1 225 ? -11.641 16.312 18.375 1 97.5 225 ARG B CA 1
ATOM 3768 C C . ARG B 1 225 ? -10.438 15.82 19.156 1 97.5 225 ARG B C 1
ATOM 3770 O O . ARG B 1 225 ? -9.391 16.469 19.172 1 97.5 225 ARG B O 1
ATOM 3777 N N . LYS B 1 226 ? -10.625 14.719 19.844 1 98.44 226 LYS B N 1
ATOM 3778 C CA . LYS B 1 226 ? -9.508 14.133 20.578 1 98.44 226 LYS B CA 1
ATOM 3779 C C . LYS B 1 226 ? -8.422 13.641 19.641 1 98.44 226 LYS B C 1
ATOM 3781 O O . LYS B 1 226 ? -7.234 13.703 19.953 1 98.44 226 LYS B O 1
ATOM 3786 N N . ALA B 1 227 ? -8.82 13.078 18.484 1 98.69 227 ALA B N 1
ATOM 3787 C CA . ALA B 1 227 ? -7.844 12.711 17.469 1 98.69 227 ALA B CA 1
ATOM 3788 C C . ALA B 1 227 ? -7.027 13.922 17.016 1 98.69 227 ALA B C 1
ATOM 3790 O O . ALA B 1 227 ? -5.809 13.828 16.859 1 98.69 227 ALA B O 1
ATOM 3791 N N . ALA B 1 228 ? -7.719 15.039 16.828 1 98.75 228 ALA B N 1
ATOM 3792 C CA . ALA B 1 228 ? -7.051 16.281 16.438 1 98.75 228 ALA B CA 1
ATOM 3793 C C . ALA B 1 228 ? -6.027 16.703 17.469 1 98.75 228 ALA B C 1
ATOM 3795 O O . ALA B 1 228 ? -4.914 17.109 17.125 1 98.75 228 ALA B O 1
ATOM 3796 N N . ARG B 1 229 ? -6.367 16.609 18.734 1 98.5 229 ARG B N 1
ATOM 3797 C CA . ARG B 1 229 ? -5.457 16.969 19.812 1 98.5 229 ARG B CA 1
ATOM 3798 C C . ARG B 1 229 ? -4.25 16.047 19.859 1 98.5 229 ARG B C 1
ATOM 3800 O O . ARG B 1 229 ? -3.129 16.484 20.125 1 98.5 229 ARG B O 1
ATOM 3807 N N . ALA B 1 230 ? -4.496 14.773 19.625 1 98.81 230 ALA B N 1
ATOM 3808 C CA . ALA B 1 230 ? -3.396 13.82 19.547 1 98.81 230 ALA B CA 1
ATOM 3809 C C . ALA B 1 230 ? -2.449 14.164 18.406 1 98.81 230 ALA B C 1
ATOM 3811 O O . ALA B 1 230 ? -1.228 14.07 18.547 1 98.81 230 ALA B O 1
ATOM 3812 N N . MET B 1 231 ? -2.986 14.57 17.266 1 98.88 231 MET B N 1
ATOM 3813 C CA . MET B 1 231 ? -2.168 14.977 16.125 1 98.88 231 MET B CA 1
ATOM 3814 C C . MET B 1 231 ? -1.349 16.219 16.453 1 98.88 231 MET B C 1
ATOM 3816 O O . MET B 1 231 ? -0.175 16.312 16.094 1 98.88 231 MET B O 1
ATOM 3820 N N . LEU B 1 232 ? -1.962 17.188 17.172 1 98.75 232 LEU B N 1
ATOM 3821 C CA . LEU B 1 232 ? -1.236 18.391 17.578 1 98.75 232 LEU B CA 1
ATOM 3822 C C . LEU B 1 232 ? -0.115 18.047 18.547 1 98.75 232 LEU B C 1
ATOM 3824 O O . LEU B 1 232 ? 0.953 18.656 18.516 1 98.75 232 LEU B O 1
ATOM 3828 N N . GLN B 1 233 ? -0.36 17.016 19.406 1 98.56 233 GLN B N 1
ATOM 3829 C CA . GLN B 1 233 ? 0.695 16.547 20.297 1 98.56 233 GLN B CA 1
ATOM 3830 C C . GLN B 1 233 ? 1.876 15.992 19.516 1 98.56 233 GLN B C 1
ATOM 3832 O O . GLN B 1 233 ? 3.033 16.25 19.859 1 98.56 233 GLN B O 1
ATOM 3837 N N . ALA B 1 234 ? 1.584 15.219 18.484 1 98.5 234 ALA B N 1
ATOM 3838 C CA . ALA B 1 234 ? 2.643 14.688 17.625 1 98.5 234 ALA B CA 1
ATOM 3839 C C . ALA B 1 234 ? 3.389 15.805 16.906 1 98.5 234 ALA B C 1
ATOM 3841 O O . ALA B 1 234 ? 4.617 15.773 16.812 1 98.5 234 ALA B O 1
ATOM 3842 N N . ILE B 1 235 ? 2.664 16.812 16.438 1 98.31 235 ILE B N 1
ATOM 3843 C CA . ILE B 1 235 ? 3.227 17.938 15.711 1 98.31 235 ILE B CA 1
ATOM 3844 C C . ILE B 1 235 ? 4.168 18.719 16.625 1 98.31 235 ILE B C 1
ATOM 3846 O O . ILE B 1 235 ? 5.203 19.219 16.172 1 98.31 235 ILE B O 1
ATOM 3850 N N . ASP B 1 236 ? 3.883 18.75 17.906 1 97 236 ASP B N 1
ATOM 3851 C CA . ASP B 1 236 ? 4.648 19.547 18.844 1 97 236 ASP B CA 1
ATOM 3852 C C . ASP B 1 236 ? 5.758 18.734 19.5 1 97 236 ASP B C 1
ATOM 3854 O O . ASP B 1 236 ? 6.594 19.266 20.219 1 97 236 ASP B O 1
ATOM 3858 N N . ALA B 1 237 ? 5.777 17.422 19.234 1 97.5 237 ALA B N 1
ATOM 3859 C CA . ALA B 1 237 ? 6.746 16.547 19.875 1 97.5 237 ALA B CA 1
ATOM 3860 C C . ALA B 1 237 ? 8.156 16.812 19.359 1 97.5 237 ALA B C 1
ATOM 3862 O O . ALA B 1 237 ? 8.352 17.062 18.172 1 97.5 237 ALA B O 1
ATOM 3863 N N . GLU B 1 238 ? 9.125 16.703 20.25 1 96.19 238 GLU B N 1
ATOM 3864 C CA . GLU B 1 238 ? 10.523 16.828 19.859 1 96.19 238 GLU B CA 1
ATOM 3865 C C . GLU B 1 238 ? 10.93 15.711 18.891 1 96.19 238 GLU B C 1
ATOM 3867 O O . GLU B 1 238 ? 11.664 15.945 17.938 1 96.19 238 GLU B O 1
ATOM 3872 N N . ASN B 1 239 ? 10.453 14.523 19.188 1 96.94 239 ASN B N 1
ATOM 3873 C CA . ASN B 1 239 ? 10.656 13.352 18.344 1 96.94 239 ASN B CA 1
ATOM 3874 C C . ASN B 1 239 ? 9.328 12.695 17.953 1 96.94 239 ASN B C 1
ATOM 3876 O O . ASN B 1 239 ? 8.93 11.703 18.562 1 96.94 239 ASN B O 1
ATOM 3880 N N . PRO B 1 240 ? 8.703 13.234 16.906 1 98.5 240 PRO B N 1
ATOM 3881 C CA . PRO B 1 240 ? 7.402 12.68 16.547 1 98.5 240 PRO B CA 1
ATOM 3882 C C . PRO B 1 240 ? 7.496 11.25 16.031 1 98.5 240 PRO B C 1
ATOM 3884 O O . PRO B 1 240 ? 8.539 10.836 15.516 1 98.5 240 PRO B O 1
ATOM 3887 N N . PRO B 1 241 ? 6.438 10.477 16.219 1 98.75 241 PRO B N 1
ATOM 3888 C CA . PRO B 1 241 ? 6.438 9.102 15.719 1 98.75 241 PRO B CA 1
ATOM 3889 C C . PRO B 1 241 ? 6.355 9.023 14.195 1 98.75 241 PRO B C 1
ATOM 3891 O O . PRO B 1 241 ? 5.789 9.922 13.555 1 98.75 241 PRO B O 1
ATOM 3894 N N . ALA B 1 242 ? 6.949 7.996 13.625 1 98.81 242 ALA B N 1
ATOM 3895 C CA . ALA B 1 242 ? 6.75 7.703 12.203 1 98.81 242 ALA B CA 1
ATOM 3896 C C . ALA B 1 242 ? 5.359 7.125 11.953 1 98.81 242 ALA B C 1
ATOM 3898 O O . ALA B 1 242 ? 4.77 7.348 10.891 1 98.81 242 ALA B O 1
ATOM 3899 N N . HIS B 1 243 ? 4.883 6.363 12.93 1 98.81 243 HIS B N 1
ATOM 3900 C CA . HIS B 1 243 ? 3.57 5.727 12.883 1 98.81 243 HIS B CA 1
ATOM 3901 C C . HIS B 1 243 ? 2.773 6.023 14.148 1 98.81 243 HIS B C 1
ATOM 3903 O O . HIS B 1 243 ? 3.234 5.746 15.258 1 98.81 243 HIS B O 1
ATOM 3909 N N . LEU B 1 244 ? 1.595 6.555 13.977 1 98.94 244 LEU B N 1
ATOM 3910 C CA . LEU B 1 244 ? 0.745 6.887 15.117 1 98.94 244 LEU B CA 1
ATOM 3911 C C . LEU B 1 244 ? -0.643 6.277 14.961 1 98.94 244 LEU B C 1
ATOM 3913 O O . LEU B 1 244 ? -1.4 6.676 14.07 1 98.94 244 LEU B O 1
ATOM 3917 N N . LEU B 1 245 ? -0.957 5.301 15.758 1 98.88 245 LEU B N 1
ATOM 3918 C CA . LEU B 1 245 ? -2.316 4.777 15.82 1 98.88 245 LEU B CA 1
ATOM 3919 C C . LEU B 1 245 ? -3.209 5.676 16.672 1 98.88 245 LEU B C 1
ATOM 3921 O O . LEU B 1 245 ? -2.76 6.234 17.672 1 98.88 245 LEU B O 1
ATOM 3925 N N . LEU B 1 246 ? -4.43 5.844 16.281 1 98.88 246 LEU B N 1
ATOM 3926 C CA . LEU B 1 246 ? -5.43 6.531 17.094 1 98.88 246 LEU B CA 1
ATOM 3927 C C . LEU B 1 246 ? -6.637 5.637 17.328 1 98.88 246 LEU B C 1
ATOM 3929 O O . LEU B 1 246 ? -7.258 5.148 16.391 1 98.88 246 LEU B O 1
ATOM 3933 N N . GLY B 1 247 ? -6.973 5.457 18.609 1 98.62 247 GLY B N 1
ATOM 3934 C CA . GLY B 1 247 ? -8.125 4.652 18.984 1 98.62 247 GLY B CA 1
ATOM 3935 C C . GLY B 1 247 ? -7.738 3.299 19.562 1 98.62 247 GLY B C 1
ATOM 3936 O O . GLY B 1 247 ? -6.828 2.641 19.047 1 98.62 247 GLY B O 1
ATOM 3937 N N . SER B 1 248 ? -8.477 2.84 20.609 1 98.31 248 SER B N 1
ATOM 3938 C CA . SER B 1 248 ? -8.203 1.551 21.234 1 98.31 248 SER B CA 1
ATOM 3939 C C . SER B 1 248 ? -8.508 0.397 20.297 1 98.31 248 SER B C 1
ATOM 3941 O O . SER B 1 248 ? -7.863 -0.65 20.344 1 98.31 248 SER B O 1
ATOM 3943 N N . ASP B 1 249 ? -9.477 0.644 19.453 1 97.75 249 ASP B N 1
ATOM 3944 C CA . ASP B 1 249 ? -9.781 -0.404 18.484 1 97.75 249 ASP B CA 1
ATOM 3945 C C . ASP B 1 249 ? -8.633 -0.606 17.5 1 97.75 249 ASP B C 1
ATOM 3947 O O . ASP B 1 249 ? -8.219 -1.738 17.25 1 97.75 249 ASP B O 1
ATOM 3951 N N . ALA B 1 250 ? -8.086 0.521 16.953 1 98.56 250 ALA B N 1
ATOM 3952 C CA . ALA B 1 250 ? -6.922 0.422 16.078 1 98.56 250 ALA B CA 1
ATOM 3953 C C . ALA B 1 250 ? -5.762 -0.266 16.797 1 98.56 250 ALA B C 1
ATOM 3955 O O . ALA B 1 250 ? -5.102 -1.138 16.219 1 98.56 250 ALA B O 1
ATOM 3956 N N . LEU B 1 251 ? -5.512 0.128 18.047 1 98.75 251 LEU B N 1
ATOM 3957 C CA . LEU B 1 251 ? -4.43 -0.453 18.828 1 98.75 251 LEU B CA 1
ATOM 3958 C C . LEU B 1 251 ? -4.598 -1.964 18.953 1 98.75 251 LEU B C 1
ATOM 3960 O O . LEU B 1 251 ? -3.666 -2.721 18.672 1 98.75 251 LEU B O 1
ATOM 3964 N N . GLY B 1 252 ? -5.777 -2.395 19.375 1 98.62 252 GLY B N 1
ATOM 3965 C CA . GLY B 1 252 ? -6.039 -3.811 19.578 1 98.62 252 GLY B CA 1
ATOM 3966 C C . GLY B 1 252 ? -5.945 -4.621 18.297 1 98.62 252 GLY B C 1
ATOM 3967 O O . GLY B 1 252 ? -5.285 -5.66 18.266 1 98.62 252 GLY B O 1
ATOM 3968 N N . LEU B 1 253 ? -6.57 -4.141 17.25 1 98.56 253 LEU B N 1
ATOM 3969 C CA . LEU B 1 253 ? -6.648 -4.879 15.992 1 98.56 253 LEU B CA 1
ATOM 3970 C C . LEU B 1 253 ? -5.285 -4.949 15.32 1 98.56 253 LEU B C 1
ATOM 3972 O O . LEU B 1 253 ? -4.922 -5.977 14.75 1 98.56 253 LEU B O 1
ATOM 3976 N N . VAL B 1 254 ? -4.5 -3.859 15.367 1 98.81 254 VAL B N 1
ATOM 3977 C CA . VAL B 1 254 ? -3.178 -3.848 14.75 1 98.81 254 VAL B CA 1
ATOM 3978 C C . VAL B 1 254 ? -2.242 -4.781 15.516 1 98.81 254 VAL B C 1
ATOM 3980 O O . VAL B 1 254 ? -1.482 -5.543 14.906 1 98.81 254 VAL B O 1
ATOM 3983 N N . ARG B 1 255 ? -2.307 -4.773 16.859 1 98.62 255 ARG B N 1
ATOM 3984 C CA . ARG B 1 255 ? -1.474 -5.676 17.641 1 98.62 255 ARG B CA 1
ATOM 3985 C C . ARG B 1 255 ? -1.829 -7.133 17.359 1 98.62 255 ARG B C 1
ATOM 3987 O O . ARG B 1 255 ? -0.945 -7.988 17.281 1 98.62 255 ARG B O 1
ATOM 3994 N N . GLN B 1 256 ? -3.098 -7.391 17.25 1 98.56 256 GLN B N 1
ATOM 3995 C CA . GLN B 1 256 ? -3.535 -8.734 16.906 1 98.56 256 GLN B CA 1
ATOM 3996 C C . GLN B 1 256 ? -2.984 -9.156 15.547 1 98.56 256 GLN B C 1
ATOM 3998 O O . GLN B 1 256 ? -2.539 -10.297 15.375 1 98.56 256 GLN B O 1
ATOM 4003 N N . LYS B 1 257 ? -3.047 -8.258 14.633 1 98.5 257 LYS B N 1
ATOM 4004 C CA . LYS B 1 257 ? -2.523 -8.523 13.297 1 98.5 257 LYS B CA 1
ATOM 4005 C C . LYS B 1 257 ? -1.023 -8.812 13.344 1 98.5 257 LYS B C 1
ATOM 4007 O O . LYS B 1 257 ? -0.54 -9.727 12.672 1 98.5 257 LYS B O 1
ATOM 4012 N N . LEU B 1 258 ? -0.267 -7.977 14.039 1 98.19 258 LEU B N 1
ATOM 4013 C CA . LEU B 1 258 ? 1.178 -8.156 14.141 1 98.19 258 LEU B CA 1
ATOM 4014 C C . LEU B 1 258 ? 1.521 -9.5 14.766 1 98.19 258 LEU B C 1
ATOM 4016 O O . LEU B 1 258 ? 2.459 -10.172 14.328 1 98.19 258 LEU B O 1
ATOM 4020 N N . LYS B 1 259 ? 0.753 -9.906 15.75 1 98.06 259 LYS B N 1
ATOM 4021 C CA . LYS B 1 259 ? 0.963 -11.203 16.391 1 98.06 259 LYS B CA 1
ATOM 4022 C C . LYS B 1 259 ? 0.688 -12.344 15.414 1 98.06 259 LYS B C 1
ATOM 4024 O O . LYS B 1 259 ? 1.475 -13.289 15.312 1 98.06 259 LYS B O 1
ATOM 4029 N N . ALA B 1 260 ? -0.429 -12.258 14.703 1 98.25 260 ALA B N 1
ATOM 4030 C CA . ALA B 1 260 ? -0.798 -13.281 13.734 1 98.25 260 ALA B CA 1
ATOM 4031 C C . ALA B 1 260 ? 0.249 -13.398 12.633 1 98.25 260 ALA B C 1
ATOM 4033 O O . ALA B 1 260 ? 0.565 -14.5 12.18 1 98.25 260 ALA B O 1
ATOM 4034 N N . LEU B 1 261 ? 0.753 -12.25 12.195 1 98.44 261 LEU B N 1
ATOM 4035 C CA . LEU B 1 261 ? 1.776 -12.227 11.156 1 98.44 261 LEU B CA 1
ATOM 4036 C C . LEU B 1 261 ? 3.051 -12.914 11.625 1 98.44 261 LEU B C 1
ATOM 4038 O O . LEU B 1 261 ? 3.646 -13.703 10.891 1 98.44 261 LEU B O 1
ATOM 4042 N N . GLU B 1 262 ? 3.475 -12.594 12.836 1 98.12 262 GLU B N 1
ATOM 4043 C CA . GLU B 1 262 ? 4.676 -13.211 13.391 1 98.12 262 GLU B CA 1
ATOM 4044 C C . GLU B 1 262 ? 4.512 -14.727 13.5 1 98.12 262 GLU B C 1
ATOM 4046 O O . GLU B 1 262 ? 5.453 -15.477 13.25 1 98.12 262 GLU B O 1
ATOM 4051 N N . GLU B 1 263 ? 3.332 -15.188 13.922 1 98.5 263 GLU B N 1
ATOM 4052 C CA . GLU B 1 263 ? 3.059 -16.609 14.031 1 98.5 263 GLU B CA 1
ATOM 4053 C C . GLU B 1 263 ? 3.148 -17.297 12.664 1 98.5 263 GLU B C 1
ATOM 4055 O O . GLU B 1 263 ? 3.689 -18.406 12.547 1 98.5 263 GLU B O 1
ATOM 4060 N N . GLU B 1 264 ? 2.625 -16.672 11.672 1 98.62 264 GLU B N 1
ATOM 4061 C CA . GLU B 1 264 ? 2.67 -17.219 10.32 1 98.62 264 GLU B CA 1
ATOM 4062 C C . GLU B 1 264 ? 4.098 -17.25 9.781 1 98.62 264 GLU B C 1
ATOM 4064 O O . GLU B 1 264 ? 4.508 -18.219 9.141 1 98.62 264 GLU B O 1
ATOM 4069 N N . ILE B 1 265 ? 4.848 -16.156 10 1 98.56 265 ILE B N 1
ATOM 4070 C CA . ILE B 1 265 ? 6.25 -16.094 9.594 1 98.56 265 ILE B CA 1
ATOM 4071 C C . ILE B 1 265 ? 7.031 -17.219 10.25 1 98.56 265 ILE B C 1
ATOM 4073 O O . ILE B 1 265 ? 7.828 -17.891 9.594 1 98.56 265 ILE B O 1
ATOM 4077 N N . ALA B 1 266 ? 6.75 -17.453 11.523 1 98.56 266 ALA B N 1
ATOM 4078 C CA . ALA B 1 266 ? 7.434 -18.516 12.25 1 98.56 266 ALA B CA 1
ATOM 4079 C C . ALA B 1 266 ? 7.082 -19.891 11.672 1 98.56 266 ALA B C 1
ATOM 4081 O O . ALA B 1 266 ? 7.949 -20.75 11.555 1 98.56 266 ALA B O 1
ATOM 4082 N N . ALA B 1 267 ? 5.852 -20.078 11.297 1 98.62 267 ALA B N 1
ATOM 4083 C CA . ALA B 1 267 ? 5.375 -21.359 10.781 1 98.62 267 ALA B CA 1
ATOM 4084 C C . ALA B 1 267 ? 6.043 -21.703 9.453 1 98.62 267 ALA B C 1
ATOM 4086 O O . ALA B 1 267 ? 6.219 -22.875 9.117 1 98.62 267 ALA B O 1
ATOM 4087 N N . TRP B 1 268 ? 6.488 -20.719 8.695 1 98.75 268 TRP B N 1
ATOM 4088 C CA . TRP B 1 268 ? 7.035 -20.953 7.359 1 98.75 268 TRP B CA 1
ATOM 4089 C C . TRP B 1 268 ? 8.508 -20.547 7.301 1 98.75 268 TRP B C 1
ATOM 4091 O O . TRP B 1 268 ? 9.062 -20.375 6.215 1 98.75 268 TRP B O 1
ATOM 4101 N N . GLU B 1 269 ? 9.141 -20.406 8.469 1 98.75 269 GLU B N 1
ATOM 4102 C CA . GLU B 1 269 ? 10.508 -19.906 8.555 1 98.75 269 GLU B CA 1
ATOM 4103 C C . GLU B 1 269 ? 11.477 -20.828 7.824 1 98.75 269 GLU B C 1
ATOM 4105 O O . GLU B 1 269 ? 12.406 -20.375 7.16 1 98.75 269 GLU B O 1
ATOM 4110 N N . GLU B 1 270 ? 11.281 -22.141 7.98 1 98.69 270 GLU B N 1
ATOM 4111 C CA . GLU B 1 270 ? 12.172 -23.094 7.312 1 98.69 270 GLU B CA 1
ATOM 4112 C C . GLU B 1 270 ? 12.125 -22.922 5.797 1 98.69 270 GLU B C 1
ATOM 4114 O O . GLU B 1 270 ? 13.164 -22.906 5.137 1 98.69 270 GLU B O 1
ATOM 4119 N N . VAL B 1 271 ? 10.914 -22.781 5.223 1 98.69 271 VAL B N 1
ATOM 4120 C CA . VAL B 1 271 ? 10.742 -22.547 3.793 1 98.69 271 VAL B CA 1
ATOM 4121 C C . VAL B 1 271 ? 11.391 -21.234 3.402 1 98.69 271 VAL B C 1
ATOM 4123 O O . VAL B 1 271 ? 12.109 -21.156 2.402 1 98.69 271 VAL B O 1
ATOM 4126 N N . THR B 1 272 ? 11.188 -20.188 4.215 1 98.81 272 THR B N 1
ATOM 4127 C CA . THR B 1 272 ? 11.75 -18.859 3.984 1 98.81 272 THR B CA 1
ATOM 4128 C C . THR B 1 272 ? 13.273 -18.938 3.889 1 98.81 272 THR B C 1
ATOM 4130 O O . THR B 1 272 ? 13.867 -18.422 2.936 1 98.81 272 THR B O 1
ATOM 4133 N N . ARG B 1 273 ? 13.883 -19.641 4.762 1 98.5 273 ARG B N 1
ATOM 4134 C CA . ARG B 1 273 ? 15.336 -19.703 4.848 1 98.5 273 ARG B CA 1
ATOM 4135 C C . ARG B 1 273 ? 15.906 -20.625 3.787 1 98.5 273 ARG B C 1
ATOM 4137 O O . ARG B 1 273 ? 17.078 -20.516 3.414 1 98.5 273 ARG B O 1
ATOM 4144 N N . SER B 1 274 ? 15.102 -21.547 3.25 1 98.5 274 SER B N 1
ATOM 4145 C CA . SER B 1 274 ? 15.57 -22.547 2.287 1 98.5 274 SER B CA 1
ATOM 4146 C C . SER B 1 274 ? 15.883 -21.906 0.939 1 98.5 274 SER B C 1
ATOM 4148 O O . SER B 1 274 ? 16.438 -22.547 0.053 1 98.5 274 SER B O 1
ATOM 4150 N N . THR B 1 275 ? 15.555 -20.578 0.769 1 98.38 275 THR B N 1
ATOM 4151 C CA . THR B 1 275 ? 15.648 -19.969 -0.552 1 98.38 275 THR B CA 1
ATOM 4152 C C . THR B 1 275 ? 16.984 -19.266 -0.725 1 98.38 275 THR B C 1
ATOM 4154 O O . THR B 1 275 ? 17.281 -18.734 -1.799 1 98.38 275 THR B O 1
ATOM 4157 N N . ASP B 1 276 ? 17.891 -19.312 0.274 1 96.94 276 ASP B N 1
ATOM 4158 C CA . ASP B 1 276 ? 19.234 -18.734 0.197 1 96.94 276 ASP B CA 1
ATOM 4159 C C . ASP B 1 276 ? 20.172 -19.672 -0.549 1 96.94 276 ASP B C 1
ATOM 4161 O O . ASP B 1 276 ? 19.891 -20.875 -0.69 1 96.94 276 ASP B O 1
ATOM 4165 N N . GLY B 1 277 ? 21.391 -19.125 -1.02 1 89.44 277 GLY B N 1
ATOM 4166 C CA . GLY B 1 277 ? 22.5 -19.922 -1.536 1 89.44 277 GLY B CA 1
ATOM 4167 C C . GLY B 1 277 ? 22.562 -19.922 -3.051 1 89.44 277 GLY B C 1
ATOM 4168 O O . GLY B 1 277 ? 21.594 -19.562 -3.725 1 89.44 277 GLY B O 1
#

Radius of gyration: 23.31 Å; Cα contacts (8 Å, |Δi|>4): 1196; chains: 2; bounding box: 52×74×56 Å

InterPro domains:
  IPR002347 Short-chain dehydrogenase/reductase SDR [PF00106] (5-188)
  IPR002347 Short-chain dehydrogenase/reductase SDR [PR00080] (77-88)
  IPR002347 Short-chain dehydrogenase/reductase SDR [PR00080] (130-138)
  IPR002347 Short-chain dehydrogenase/reductase SDR [PR00080] (150-169)
  IPR002347 Short-chain dehydrogenase/reductase SDR [PR00081] (6-23)
  IPR002347 Short-chain dehydrogenase/reductase SDR [PR00081] (77-88)
  IPR002347 Short-chain dehydrogenase/reductase SDR [PR00081] (124-140)
  IPR002347 Short-chain dehydrogenase/reductase SDR [PR00081] (150-169)
  IPR002347 Short-chain dehydrogenase/reductase SDR [PR00081] (171-188)
  IPR020904 Short-chain dehydrogenase/reductase, conserved site [PS00061] (137-165)
  IPR036291 NAD(P)-binding domain superfamily [SSF51735] (5-245)
  IPR051911 Short-chain Dehydrogenases/Reductases (SDR) [PTHR43976] (4-276)